Protein 8B4B (pdb70)

Structure (mmCIF, N/CA/C/O backbone):
data_8B4B
#
_entry.id   8B4B
#
_cell.length_a   55.343
_cell.length_b   60.975
_cell.length_c   61.329
_cell.angle_alpha   87.52
_cell.angle_beta   89.99
_cell.angle_gamma   62.96
#
_symmetry.space_group_name_H-M   'P 1'
#
loop_
_entity.id
_entity.type
_entity.pdbx_description
1 polymer 'DNA (19-MER)'
2 polymer 'DNA (19-MER)'
3 polymer 'Cholera toxin transcriptional activator'
4 non-polymer 'CADMIUM ION'
5 non-polymer 'AMMONIUM ION'
6 water water
#
loop_
_atom_site.group_PDB
_atom_site.id
_atom_site.type_symbol
_atom_site.label_atom_id
_atom_site.label_alt_id
_atom_site.label_comp_id
_atom_site.label_asym_id
_atom_site.label_entity_id
_atom_site.label_seq_id
_atom_site.pdbx_PDB_ins_code
_atom_site.Cartn_x
_atom_site.Cartn_y
_atom_site.Cartn_z
_atom_site.occupancy
_atom_site.B_iso_or_equiv
_atom_site.auth_seq_id
_atom_site.auth_comp_id
_atom_site.auth_asym_id
_atom_site.auth_atom_id
_atom_site.pdbx_PDB_model_num
ATOM 774 N N . MET C 3 1 ? -6.323 28.469 -2.419 1.00 72.05 6 MET W N 1
ATOM 775 C CA . MET C 3 1 ? -7.203 28.793 -3.543 1.00 78.01 6 MET W CA 1
ATOM 776 C C . MET C 3 1 ? -8.094 27.620 -3.977 1.00 66.05 6 MET W C 1
ATOM 777 O O . MET C 3 1 ? -7.613 26.503 -4.106 1.00 70.30 6 MET W O 1
ATOM 782 N N . LYS C 3 2 ? -9.388 27.867 -4.201 1.00 62.43 7 LYS W N 1
ATOM 783 C CA . LYS C 3 2 ? -10.320 26.806 -4.573 1.00 56.25 7 LYS W CA 1
ATOM 784 C C . LYS C 3 2 ? -10.568 26.777 -6.080 1.00 50.13 7 LYS W C 1
ATOM 785 O O . LYS C 3 2 ? -10.516 27.804 -6.760 1.00 50.42 7 LYS W O 1
ATOM 791 N N . PHE C 3 3 ? -10.869 25.583 -6.593 1.00 40.07 8 PHE W N 1
ATOM 792 C CA . PHE C 3 3 ? -11.167 25.373 -8.005 1.00 38.97 8 PHE W CA 1
ATOM 793 C C . PHE C 3 3 ? -12.520 24.684 -8.165 1.00 38.22 8 PHE W C 1
ATOM 794 O O . PHE C 3 3 ? -12.886 23.821 -7.356 1.00 40.40 8 PHE W O 1
ATOM 802 N N . ILE C 3 4 ? -13.259 25.064 -9.210 1.00 37.28 9 ILE W N 1
ATOM 803 C CA . ILE C 3 4 ? -14.441 24.327 -9.657 1.00 33.28 9 ILE W CA 1
ATOM 804 C C . ILE C 3 4 ? -14.078 23.621 -10.953 1.00 33.05 9 ILE W C 1
ATOM 805 O O . ILE C 3 4 ? -13.645 24.269 -11.914 1.00 31.31 9 ILE W O 1
ATOM 810 N N . LEU C 3 5 ? -14.242 22.293 -10.974 1.00 35.02 10 LEU W N 1
ATOM 811 C CA . LEU C 3 5 ? -13.820 21.443 -12.084 1.00 29.85 10 LEU W CA 1
ATOM 812 C C . LEU C 3 5 ? -15.047 20.821 -12.735 1.00 29.88 10 LEU W C 1
ATOM 813 O O . LEU C 3 5 ? -15.832 20.150 -12.055 1.00 31.08 10 LEU W O 1
ATOM 818 N N . ALA C 3 6 ? -15.180 21.008 -14.049 1.00 33.44 11 ALA W N 1
ATOM 819 C CA . ALA C 3 6 ? -16.248 20.417 -14.850 1.00 37.66 11 ALA W CA 1
ATOM 820 C C . ALA C 3 6 ? -17.633 20.782 -14.332 1.00 37.76 11 ALA W C 1
ATOM 821 O O . ALA C 3 6 ? -18.598 20.055 -14.581 1.00 38.60 11 ALA W O 1
ATOM 823 N N . GLU C 3 7 ? -17.738 21.877 -13.585 1.00 36.92 12 GLU W N 1
ATOM 824 C CA . GLU C 3 7 ? -19.013 22.328 -13.038 1.00 40.39 12 GLU W CA 1
ATOM 825 C C . GLU C 3 7 ? -19.560 21.310 -12.046 1.00 46.59 12 GLU W C 1
ATOM 826 O O . GLU C 3 7 ? -20.774 21.191 -11.879 1.00 45.44 12 GLU W O 1
ATOM 832 N N . LYS C 3 8 ? -18.672 20.538 -11.415 1.00 37.05 13 LYS W N 1
ATOM 833 C CA . LYS C 3 8 ? -19.090 19.392 -10.612 1.00 41.68 13 LYS W CA 1
ATOM 834 C C . LYS C 3 8 ? -18.364 19.296 -9.277 1.00 43.57 13 LYS W C 1
ATOM 835 O O . LYS C 3 8 ? -19.003 19.119 -8.234 1.00 43.58 13 LYS W O 1
ATOM 841 N N . PHE C 3 9 ? -17.034 19.368 -9.299 1.00 37.71 14 PHE W N 1
ATOM 842 C CA . PHE C 3 9 ? -16.220 19.240 -8.101 1.00 38.92 14 PHE W CA 1
ATOM 843 C C . PHE C 3 9 ? -15.702 20.591 -7.652 1.00 38.71 14 PHE W C 1
ATOM 844 O O . PHE C 3 9 ? -15.216 21.386 -8.463 1.00 40.03 14 PHE W O 1
ATOM 852 N N . THR C 3 10 ? -15.785 20.831 -6.356 1.00 39.90 15 THR W N 1
ATOM 853 C CA . THR C 3 10 ? -15.066 21.921 -5.723 1.00 38.28 15 THR W CA 1
ATOM 854 C C . THR C 3 10 ? -13.781 21.326 -5.167 1.00 37.11 15 THR W C 1
ATOM 855 O O . THR C 3 10 ? -13.825 20.433 -4.322 1.00 39.39 15 THR W O 1
ATOM 859 N N . PHE C 3 11 ? -12.646 21.791 -5.668 1.00 37.35 16 PHE W N 1
ATOM 860 C CA . PHE C 3 11 ? -11.342 21.256 -5.286 1.00 40.37 16 PHE W CA 1
ATOM 861 C C . PHE C 3 11 ? -10.640 22.252 -4.370 1.00 35.75 16 PHE W C 1
ATOM 862 O O . PHE C 3 11 ? -10.429 23.405 -4.756 1.00 36.56 16 PHE W O 1
ATOM 870 N N . ASP C 3 12 ? -10.260 21.805 -3.176 1.00 38.04 17 ASP W N 1
ATOM 871 C CA . ASP C 3 12 ? -9.477 22.647 -2.274 1.00 39.92 17 ASP W CA 1
ATOM 872 C C . ASP C 3 12 ? -8.106 22.014 -2.060 1.00 38.68 17 ASP W C 1
ATOM 873 O O . ASP C 3 12 ? -7.973 21.084 -1.246 1.00 38.56 17 ASP W O 1
ATOM 878 N N . PRO C 3 13 ? -7.056 22.492 -2.736 1.00 37.67 18 PRO W N 1
ATOM 879 C CA . PRO C 3 13 ? -5.740 21.862 -2.590 1.00 37.82 18 PRO W CA 1
ATOM 880 C C . PRO C 3 13 ? -5.113 22.105 -1.228 1.00 43.71 18 PRO W C 1
ATOM 881 O O . PRO C 3 13 ? -4.176 21.386 -0.858 1.00 43.93 18 PRO W O 1
ATOM 885 N N . LEU C 3 14 ? -5.600 23.095 -0.481 1.00 40.97 19 LEU W N 1
ATOM 886 C CA . LEU C 3 14 ? -5.118 23.346 0.870 1.00 45.39 19 LEU W CA 1
ATOM 887 C C . LEU C 3 14 ? -5.680 22.357 1.883 1.00 46.42 19 LEU W C 1
ATOM 888 O O . LEU C 3 14 ? -5.089 22.184 2.955 1.00 48.88 19 LEU W O 1
ATOM 893 N N . SER C 3 15 ? -6.801 21.709 1.571 1.00 42.08 20 SER W N 1
ATOM 894 C CA . SER C 3 15 ? -7.407 20.715 2.442 1.00 40.52 20 SER W CA 1
ATOM 895 C C . SER C 3 15 ? -7.405 19.319 1.836 1.00 43.44 20 SER W C 1
ATOM 896 O O . SER C 3 15 ? -7.902 18.390 2.476 1.00 44.68 20 SER W O 1
ATOM 899 N N . ASN C 3 16 ? -6.888 19.153 0.615 1.00 41.80 21 ASN W N 1
ATOM 900 C CA . ASN C 3 16 ? -6.910 17.870 -0.092 1.00 40.88 21 ASN W CA 1
ATOM 901 C C . ASN C 3 16 ? -8.326 17.307 -0.172 1.00 43.78 21 ASN W C 1
ATOM 902 O O . ASN C 3 16 ? -8.565 16.138 0.129 1.00 46.86 21 ASN W O 1
ATOM 907 N N . THR C 3 17 ? -9.281 18.137 -0.584 1.00 41.11 22 THR W N 1
ATOM 908 C CA . THR C 3 17 ? -10.666 17.695 -0.631 1.00 41.25 22 THR W CA 1
ATOM 909 C C . THR C 3 17 ? -11.309 17.976 -1.983 1.00 44.29 22 THR W C 1
ATOM 910 O O . THR C 3 17 ? -10.967 18.934 -2.685 1.00 39.57 22 THR W O 1
ATOM 914 N N . LEU C 3 18 ? -12.265 17.112 -2.308 1.00 43.80 23 LEU W N 1
ATOM 915 C CA . LEU C 3 18 ? -13.173 17.220 -3.440 1.00 42.81 23 LEU W CA 1
ATOM 916 C C . LEU C 3 18 ? -14.596 17.129 -2.900 1.00 48.20 23 LEU W C 1
ATOM 917 O O . LEU C 3 18 ? -14.926 16.176 -2.188 1.00 46.99 23 LEU W O 1
ATOM 922 N N . ILE C 3 19 ? -15.434 18.104 -3.227 1.00 44.50 24 ILE W N 1
ATOM 923 C CA . ILE C 3 19 ? -16.863 18.004 -2.947 1.00 53.54 24 ILE W CA 1
ATOM 924 C C . ILE C 3 19 ? -17.604 17.868 -4.268 1.00 50.05 24 ILE W C 1
ATOM 925 O O . ILE C 3 19 ? -17.482 18.726 -5.150 1.00 47.81 24 ILE W O 1
ATOM 930 N N . ASP C 3 20 ? -18.365 16.784 -4.390 1.00 51.63 25 ASP W N 1
ATOM 931 C CA . ASP C 3 20 ? -19.157 16.489 -5.578 1.00 54.59 25 ASP W CA 1
ATOM 932 C C . ASP C 3 20 ? -20.552 17.076 -5.389 1.00 59.26 25 ASP W C 1
ATOM 933 O O . ASP C 3 20 ? -21.229 16.758 -4.406 1.00 59.10 25 ASP W O 1
ATOM 938 N N . LYS C 3 21 ? -20.990 17.915 -6.336 1.00 64.91 26 LYS W N 1
ATOM 939 C CA . LYS C 3 21 ? -22.303 18.546 -6.212 1.00 70.14 26 LYS W CA 1
ATOM 940 C C . LYS C 3 21 ? -23.414 17.518 -6.047 1.00 71.64 26 LYS W C 1
ATOM 941 O O . LYS C 3 21 ? -24.443 17.813 -5.427 1.00 69.51 26 LYS W O 1
ATOM 947 N N . GLU C 3 22 ? -23.228 16.309 -6.587 1.00 74.65 27 GLU W N 1
ATOM 948 C CA . GLU C 3 22 ? -24.237 15.268 -6.424 1.00 66.05 27 GLU W CA 1
ATOM 949 C C . GLU C 3 22 ? -24.475 14.990 -4.944 1.00 66.60 27 GLU W C 1
ATOM 950 O O . GLU C 3 22 ? -25.621 14.962 -4.481 1.00 71.28 27 GLU W O 1
ATOM 956 N N . ASP C 3 23 ? -23.403 14.830 -4.173 1.00 67.47 28 ASP W N 1
ATOM 957 C CA . ASP C 3 23 ? -23.507 14.572 -2.738 1.00 62.09 28 ASP W CA 1
ATOM 958 C C . ASP C 3 23 ? -22.705 15.645 -2.010 1.00 69.87 28 ASP W C 1
ATOM 959 O O . ASP C 3 23 ? -21.614 15.376 -1.491 1.00 75.52 28 ASP W O 1
ATOM 964 N N . SER C 3 24 ? -23.266 16.857 -1.952 1.00 66.82 29 SER W N 1
ATOM 965 C CA . SER C 3 24 ? -22.580 17.991 -1.341 1.00 61.80 29 SER W CA 1
ATOM 966 C C . SER C 3 24 ? -22.261 17.774 0.128 1.00 71.65 29 SER W C 1
ATOM 967 O O . SER C 3 24 ? -21.520 18.577 0.711 1.00 78.64 29 SER W O 1
ATOM 970 N N . GLU C 3 25 ? -22.812 16.731 0.747 1.00 79.82 30 GLU W N 1
ATOM 971 C CA . GLU C 3 25 ? -22.522 16.473 2.151 1.00 83.08 30 GLU W CA 1
ATOM 972 C C . GLU C 3 25 ? -21.255 15.639 2.316 1.00 75.56 30 GLU W C 1
ATOM 973 O O . GLU C 3 25 ? -20.507 15.833 3.281 1.00 75.52 30 GLU W O 1
ATOM 979 N N . GLU C 3 26 ? -20.986 14.729 1.379 1.00 71.52 31 GLU W N 1
ATOM 980 C CA . GLU C 3 26 ? -19.817 13.859 1.456 1.00 74.13 31 GLU W CA 1
ATOM 981 C C . GLU C 3 26 ? -18.572 14.571 0.934 1.00 69.97 31 GLU W C 1
ATOM 982 O O . GLU C 3 26 ? -18.505 14.952 -0.240 1.00 67.59 31 GLU W O 1
ATOM 988 N N . ILE C 3 27 ? -17.584 14.742 1.809 1.00 67.30 32 ILE W N 1
ATOM 989 C CA . ILE C 3 27 ? -16.263 15.157 1.369 1.00 58.59 32 ILE W CA 1
ATOM 990 C C . ILE C 3 27 ? -15.549 13.963 0.754 1.00 58.91 32 ILE W C 1
ATOM 991 O O . ILE C 3 27 ? -15.663 12.829 1.243 1.00 60.64 32 ILE W O 1
ATOM 996 N N . ILE C 3 28 ? -14.816 14.202 -0.330 1.00 53.04 33 ILE W N 1
ATOM 997 C CA . ILE C 3 28 ? -13.928 13.194 -0.896 1.00 49.88 33 ILE W CA 1
ATOM 998 C C . ILE C 3 28 ? -12.506 13.513 -0.467 1.00 49.75 33 ILE W C 1
ATOM 999 O O . ILE C 3 28 ? -11.993 14.607 -0.734 1.00 46.66 33 ILE W O 1
ATOM 1004 N N . ARG C 3 29 ? -11.883 12.551 0.214 1.00 50.65 34 ARG W N 1
ATOM 1005 C CA . ARG C 3 29 ? -10.569 12.727 0.821 1.00 50.95 34 ARG W CA 1
ATOM 1006 C C . ARG C 3 29 ? -9.494 12.349 -0.196 1.00 47.46 34 ARG W C 1
ATOM 1007 O O . ARG C 3 29 ? -9.367 11.177 -0.563 1.00 42.11 34 ARG W O 1
ATOM 1015 N N . LEU C 3 30 ? -8.699 13.321 -0.633 1.00 37.89 35 LEU W N 1
ATOM 1016 C CA . LEU C 3 30 ? -7.596 13.055 -1.556 1.00 35.84 35 LEU W CA 1
ATOM 1017 C C . LEU C 3 30 ? -6.294 12.876 -0.786 1.00 38.21 35 LEU W C 1
ATOM 1018 O O . LEU C 3 30 ? -6.015 13.625 0.151 1.00 40.05 35 LEU W O 1
ATOM 1023 N N . GLY C 3 31 ? -5.487 11.890 -1.186 1.00 32.65 36 GLY W N 1
ATOM 1024 C CA . GLY C 3 31 ? -4.114 11.848 -0.716 1.00 34.07 36 GLY W CA 1
ATOM 1025 C C . GLY C 3 31 ? -3.334 13.051 -1.209 1.00 28.85 36 GLY W C 1
ATOM 1026 O O . GLY C 3 31 ? -3.717 13.708 -2.171 1.00 27.67 36 GLY W O 1
ATOM 1027 N N . SER C 3 32 ? -2.224 13.368 -0.526 1.00 29.19 37 SER W N 1
ATOM 1028 C CA . SER C 3 32 ? -1.440 14.539 -0.925 1.00 29.63 37 SER W CA 1
ATOM 1029 C C . SER C 3 32 ? -0.943 14.433 -2.368 1.00 27.54 37 SER W C 1
ATOM 1030 O O . SER C 3 32 ? -0.926 15.432 -3.103 1.00 27.24 37 SER W O 1
ATOM 1033 N N . ASN C 3 33 ? -0.486 13.247 -2.772 1.00 27.10 38 ASN W N 1
ATOM 1034 C CA . ASN C 3 33 ? 0.052 13.079 -4.122 1.00 26.88 38 ASN W CA 1
ATOM 1035 C C . ASN C 3 33 ? -1.020 13.390 -5.161 1.00 26.75 38 ASN W C 1
ATOM 1036 O O . ASN C 3 33 ? -0.801 14.170 -6.083 1.00 24.23 38 ASN W O 1
ATOM 1041 N N . GLU C 3 34 ? -2.201 12.786 -5.023 1.00 24.94 39 GLU W N 1
ATOM 1042 C CA . GLU C 3 34 ? -3.255 13.059 -5.997 1.00 24.60 39 GLU W CA 1
ATOM 1043 C C . GLU C 3 34 ? -3.707 14.509 -5.953 1.00 25.74 39 GLU W C 1
ATOM 1044 O O . GLU C 3 34 ? -4.022 15.096 -6.989 1.00 25.05 39 GLU W O 1
ATOM 1050 N N . SER C 3 35 ? -3.739 15.111 -4.767 1.00 27.22 40 SER W N 1
ATOM 1051 C CA . SER C 3 35 ? -4.140 16.509 -4.680 1.00 26.57 40 SER W CA 1
ATOM 1052 C C . SER C 3 35 ? -3.128 17.408 -5.375 1.00 26.03 40 SER W C 1
ATOM 1053 O O . SER C 3 35 ? -3.499 18.325 -6.108 1.00 27.02 40 SER W O 1
ATOM 1056 N N . ARG C 3 36 ? -1.838 17.166 -5.154 1.00 27.31 41 ARG W N 1
ATOM 1057 C CA . ARG C 3 36 ? -0.832 18.020 -5.781 1.00 23.98 41 ARG W CA 1
ATOM 1058 C C . ARG C 3 36 ? -0.784 17.837 -7.295 1.00 23.90 41 ARG W C 1
ATOM 1059 O O . ARG C 3 36 ? -0.491 18.800 -8.022 1.00 25.84 41 ARG W O 1
ATOM 1067 N N . ILE C 3 37 ? -1.099 16.638 -7.802 1.00 21.61 42 ILE W N 1
ATOM 1068 C CA . ILE C 3 37 ? -1.192 16.473 -9.258 1.00 20.10 42 ILE W CA 1
ATOM 1069 C C . ILE C 3 37 ? -2.340 17.308 -9.800 1.00 21.90 42 ILE W C 1
ATOM 1070 O O . ILE C 3 37 ? -2.180 18.097 -10.733 1.00 21.59 42 ILE W O 1
ATOM 1075 N N . LEU C 3 38 ? -3.507 17.184 -9.179 1.00 24.10 43 LEU W N 1
ATOM 1076 C CA . LEU C 3 38 ? -4.665 17.922 -9.656 1.00 21.47 43 LEU W CA 1
ATOM 1077 C C . LEU C 3 38 ? -4.412 19.423 -9.586 1.00 24.54 43 LEU W C 1
ATOM 1078 O O . LEU C 3 38 ? -4.893 20.192 -10.425 1.00 26.31 43 LEU W O 1
ATOM 1083 N N . TRP C 3 39 ? -3.662 19.856 -8.570 1.00 28.28 44 TRP W N 1
ATOM 1084 C CA . TRP C 3 39 ? -3.391 21.275 -8.391 1.00 27.09 44 TRP W CA 1
ATOM 1085 C C . TRP C 3 39 ? -2.534 21.819 -9.529 1.00 29.57 44 TRP W C 1
ATOM 1086 O O . TRP C 3 39 ? -2.849 22.858 -10.122 1.00 27.05 44 TRP W O 1
ATOM 1097 N N . LEU C 3 40 ? -1.427 21.150 -9.828 1.00 30.02 45 LEU W N 1
ATOM 1098 C CA . LEU C 3 40 ? -0.595 21.602 -10.939 1.00 27.73 45 LEU W CA 1
ATOM 1099 C C . LEU C 3 40 ? -1.375 21.593 -12.251 1.00 31.79 45 LEU W C 1
ATOM 1100 O O . LEU C 3 40 ? -1.315 22.551 -13.026 1.00 31.70 45 LEU W O 1
ATOM 1105 N N . LEU C 3 41 ? -2.151 20.536 -12.497 1.00 29.48 46 LEU W N 1
ATOM 1106 C CA . LEU C 3 41 ? -2.946 20.470 -13.716 1.00 26.34 46 LEU W CA 1
ATOM 1107 C C . LEU C 3 41 ? -3.931 21.632 -13.794 1.00 28.87 46 LEU W C 1
ATOM 1108 O O . LEU C 3 41 ? -4.122 22.218 -14.862 1.00 30.76 46 LEU W O 1
ATOM 1113 N N . ALA C 3 42 ? -4.549 21.987 -12.665 1.00 30.36 47 ALA W N 1
ATOM 1114 C CA . ALA C 3 42 ? -5.537 23.061 -12.654 1.00 29.03 47 ALA W CA 1
ATOM 1115 C C . ALA C 3 42 ? -4.879 24.435 -12.784 1.00 30.74 47 ALA W C 1
ATOM 1116 O O . ALA C 3 42 ? -5.502 25.377 -13.298 1.00 30.68 47 ALA W O 1
ATOM 1118 N N . GLN C 3 43 ? -3.643 24.579 -12.303 1.00 33.63 48 GLN W N 1
ATOM 1119 C CA . GLN C 3 43 ? -2.906 25.831 -12.480 1.00 35.15 48 GLN W CA 1
ATOM 1120 C C . GLN C 3 43 ? -2.531 26.067 -13.934 1.00 36.28 48 GLN W C 1
ATOM 1121 O O . GLN C 3 43 ? -2.266 27.209 -14.326 1.00 36.35 48 GLN W O 1
ATOM 1127 N N . ARG C 3 44 ? -2.489 25.014 -14.740 1.00 36.91 49 ARG W N 1
ATOM 1128 C CA . ARG C 3 44 ? -2.158 25.111 -16.159 1.00 32.83 49 ARG W CA 1
ATOM 1129 C C . ARG C 3 44 ? -3.274 24.458 -16.957 1.00 38.32 49 ARG W C 1
ATOM 1130 O O . ARG C 3 44 ? -3.043 23.493 -17.691 1.00 34.35 49 ARG W O 1
ATOM 1138 N N . PRO C 3 45 ? -4.503 24.962 -16.831 1.00 36.82 50 PRO W N 1
ATOM 1139 C CA . PRO C 3 45 ? -5.656 24.239 -17.381 1.00 36.15 50 PRO W CA 1
ATOM 1140 C C . PRO C 3 45 ? -5.526 24.041 -18.884 1.00 37.87 50 PRO W C 1
ATOM 1141 O O . PRO C 3 45 ? -5.148 24.955 -19.622 1.00 36.69 50 PRO W O 1
ATOM 1145 N N . ASN C 3 46 ? -5.818 22.815 -19.324 1.00 33.45 51 ASN W N 1
ATOM 1146 C CA . ASN C 3 46 ? -5.844 22.395 -20.717 1.00 34.08 51 ASN W CA 1
ATOM 1147 C C . ASN C 3 46 ? -4.456 22.343 -21.339 1.00 38.26 51 ASN W C 1
ATOM 1148 O O . ASN C 3 46 ? -4.333 22.072 -22.537 1.00 42.49 51 ASN W O 1
ATOM 1153 N N . GLU C 3 47 ? -3.400 22.573 -20.566 1.00 33.25 52 GLU W N 1
ATOM 1154 C CA . GLU C 3 47 ? -2.049 22.378 -21.069 1.00 33.64 52 GLU W CA 1
ATOM 1155 C C . GLU C 3 47 ? -1.619 20.941 -20.815 1.00 33.31 52 GLU W C 1
ATOM 1156 O O . GLU C 3 47 ? -2.007 20.334 -19.815 1.00 31.53 52 GLU W O 1
ATOM 1162 N N . VAL C 3 48 ? -0.791 20.412 -21.713 1.00 30.57 53 VAL W N 1
ATOM 1163 C CA . VAL C 3 48 ? -0.167 19.105 -21.492 1.00 31.61 53 VAL W CA 1
ATOM 1164 C C . VAL C 3 48 ? 1.061 19.298 -20.614 1.00 36.84 53 VAL W C 1
ATOM 1165 O O . VAL C 3 48 ? 2.041 19.914 -21.047 1.00 37.61 53 VAL W O 1
ATOM 1169 N N . ILE C 3 49 ? 1.031 18.731 -19.403 1.00 31.41 54 ILE W N 1
ATOM 1170 C CA . ILE C 3 49 ? 2.108 18.874 -18.432 1.00 26.65 54 ILE W CA 1
ATOM 1171 C C . ILE C 3 49 ? 2.971 17.618 -18.434 1.00 30.59 54 ILE W C 1
ATOM 1172 O O . ILE C 3 49 ? 2.478 16.509 -18.186 1.00 28.42 54 ILE W O 1
ATOM 1177 N N . SER C 3 50 ? 4.266 17.797 -18.672 1.00 29.56 55 SER W N 1
ATOM 1178 C CA . SER C 3 50 ? 5.193 16.677 -18.766 1.00 26.80 55 SER W CA 1
ATOM 1179 C C . SER C 3 50 ? 5.225 15.877 -17.474 1.00 26.07 55 SER W C 1
ATOM 1180 O O . SER C 3 50 ? 4.967 16.392 -16.379 1.00 31.18 55 SER W O 1
ATOM 1183 N N . ARG C 3 51 ? 5.614 14.603 -17.601 1.00 29.48 56 ARG W N 1
ATOM 1184 C CA . ARG C 3 51 ? 5.851 13.794 -16.410 1.00 27.73 56 ARG W CA 1
ATOM 1185 C C . ARG C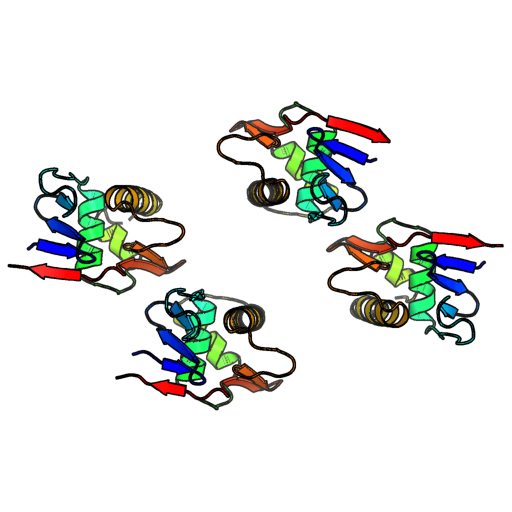 3 51 ? 6.913 14.432 -15.524 1.00 30.69 56 ARG W C 1
ATOM 1186 O O . ARG C 3 51 ? 6.815 14.410 -14.289 1.00 26.72 56 ARG W O 1
ATOM 1194 N N . ASN C 3 52 ? 7.917 15.047 -16.140 1.00 29.75 57 ASN W N 1
ATOM 1195 C CA . ASN C 3 52 ? 8.977 15.649 -15.343 1.00 28.13 57 ASN W CA 1
ATOM 1196 C C . ASN C 3 52 ? 8.434 16.763 -14.448 1.00 24.20 57 ASN W C 1
ATOM 1197 O O . ASN C 3 52 ? 8.813 16.883 -13.276 1.00 28.02 57 ASN W O 1
ATOM 1202 N N . ASP C 3 53 ? 7.616 17.650 -15.022 1.00 29.55 58 ASP W N 1
ATOM 1203 C CA . ASP C 3 53 ? 7.046 18.759 -14.273 1.00 25.72 58 ASP W CA 1
ATOM 1204 C C . ASP C 3 53 ? 6.191 18.259 -13.121 1.00 25.60 58 ASP W C 1
ATOM 1205 O O . ASP C 3 53 ? 6.211 18.825 -12.024 1.00 26.53 58 ASP W O 1
ATOM 1210 N N . LEU C 3 54 ? 5.404 17.215 -13.362 1.00 28.16 59 LEU W N 1
ATOM 1211 C CA . LEU C 3 54 ? 4.559 16.660 -12.310 1.00 28.71 59 LEU W CA 1
ATOM 1212 C C . LEU C 3 54 ? 5.402 16.007 -11.212 1.00 28.40 59 LEU W C 1
ATOM 1213 O O . LEU C 3 54 ? 5.192 16.248 -10.013 1.00 30.03 59 LEU W O 1
ATOM 1218 N N . HIS C 3 55 ? 6.408 15.234 -11.607 1.00 28.84 60 HIS W N 1
ATOM 1219 C CA . HIS C 3 55 ? 7.262 14.582 -10.622 1.00 25.93 60 HIS W CA 1
ATOM 1220 C C . HIS C 3 55 ? 7.934 15.614 -9.717 1.00 31.86 60 HIS W C 1
ATOM 1221 O O . HIS C 3 55 ? 7.949 15.460 -8.496 1.00 25.65 60 HIS W O 1
ATOM 1228 N N . ASP C 3 56 ? 8.428 16.718 -10.292 1.00 32.41 61 ASP W N 1
ATOM 1229 C CA . ASP C 3 56 ? 9.076 17.743 -9.470 1.00 29.70 61 ASP W CA 1
ATOM 1230 C C . ASP C 3 56 ? 8.089 18.418 -8.524 1.00 32.49 61 ASP W C 1
ATOM 1231 O O . ASP C 3 56 ? 8.396 18.634 -7.346 1.00 33.91 61 ASP W O 1
ATOM 1236 N N . PHE C 3 57 ? 6.917 18.817 -9.033 1.00 28.69 62 PHE W N 1
ATOM 1237 C CA . PHE C 3 57 ? 5.976 19.566 -8.210 1.00 32.96 62 PHE W CA 1
ATOM 1238 C C . PHE C 3 57 ? 5.423 18.676 -7.112 1.00 32.94 62 PHE W C 1
ATOM 1239 O O . PHE C 3 57 ? 5.323 19.077 -5.945 1.00 31.46 62 PHE W O 1
ATOM 1247 N N . VAL C 3 58 ? 5.077 17.445 -7.464 1.00 31.10 63 VAL W N 1
ATOM 1248 C CA . VAL C 3 58 ? 4.368 16.596 -6.514 1.00 29.51 63 VAL W CA 1
ATOM 1249 C C . VAL C 3 58 ? 5.317 16.044 -5.461 1.00 32.39 63 VAL W C 1
ATOM 1250 O O . VAL C 3 58 ? 5.008 16.059 -4.261 1.00 33.85 63 VAL W O 1
ATOM 1254 N N . TRP C 3 59 ? 6.494 15.580 -5.875 1.00 30.03 64 TRP W N 1
ATOM 1255 C CA . TRP C 3 59 ? 7.405 14.885 -4.974 1.00 33.12 64 TRP W CA 1
ATOM 1256 C C . TRP C 3 59 ? 8.672 15.685 -4.680 1.00 33.68 64 TRP W C 1
ATOM 1257 O O . TRP C 3 59 ? 8.961 15.958 -3.515 1.00 35.28 64 TRP W O 1
ATOM 1268 N N . ARG C 3 60 ? 9.427 16.061 -5.712 1.00 34.80 65 ARG W N 1
ATOM 1269 C CA . ARG C 3 60 ? 10.768 16.588 -5.482 1.00 34.67 65 ARG W CA 1
ATOM 1270 C C . ARG C 3 60 ? 10.722 17.877 -4.676 1.00 35.86 65 ARG W C 1
ATOM 1271 O O . ARG C 3 60 ? 11.534 18.073 -3.770 1.00 37.18 65 ARG W O 1
ATOM 1279 N N . GLU C 3 61 ? 9.779 18.768 -4.994 1.00 33.47 66 GLU W N 1
ATOM 1280 C CA . GLU C 3 61 ? 9.607 20.013 -4.253 1.00 36.33 66 GLU W CA 1
ATOM 1281 C C . GLU C 3 61 ? 9.260 19.783 -2.791 1.00 39.20 66 GLU W C 1
ATOM 1282 O O . GLU C 3 61 ? 9.514 20.663 -1.961 1.00 37.50 66 GLU W O 1
ATOM 1288 N N . GLN C 3 62 ? 8.667 18.637 -2.455 1.00 36.55 67 GLN W N 1
ATOM 1289 C CA . GLN C 3 62 ? 8.354 18.307 -1.076 1.00 36.32 67 GLN W CA 1
ATOM 1290 C C . GLN C 3 62 ? 9.508 17.592 -0.373 1.00 38.06 67 GLN W C 1
ATOM 1291 O O . GLN C 3 62 ? 9.368 17.226 0.795 1.00 37.39 67 GLN W O 1
ATOM 1297 N N . GLY C 3 63 ? 10.634 17.380 -1.053 1.00 35.25 68 GLY W N 1
ATOM 1298 C CA . GLY C 3 63 ? 11.723 16.605 -0.485 1.00 37.23 68 GLY W CA 1
ATOM 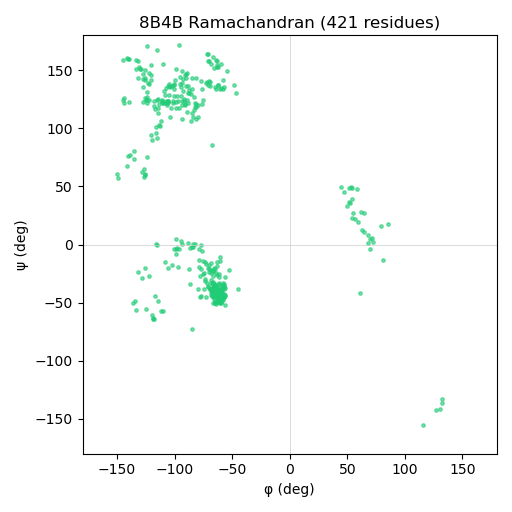1299 C C . GLY C 3 63 ? 11.538 15.104 -0.547 1.00 39.22 68 GLY W C 1
ATOM 1300 O O . GLY C 3 63 ? 12.248 14.375 0.151 1.00 37.36 68 GLY W O 1
ATOM 1301 N N . PHE C 3 64 ? 10.613 14.613 -1.375 1.00 37.78 69 PHE W N 1
ATOM 1302 C CA . PHE C 3 64 ? 10.325 13.188 -1.495 1.00 37.78 69 PHE W CA 1
ATOM 1303 C C . PHE C 3 64 ? 10.999 12.618 -2.739 1.00 36.14 69 PHE W C 1
ATOM 1304 O O . PHE C 3 64 ? 10.908 13.205 -3.818 1.00 38.03 69 PHE W O 1
ATOM 1312 N N . GLU C 3 65 ? 11.651 11.470 -2.581 1.00 36.91 70 GLU W N 1
ATOM 1313 C CA . GLU C 3 65 ? 12.301 10.755 -3.676 1.00 39.12 70 GLU W CA 1
ATOM 1314 C C . GLU C 3 65 ? 11.470 9.520 -4.007 1.00 40.32 70 GLU W C 1
ATOM 1315 O O . GLU C 3 65 ? 11.264 8.661 -3.142 1.00 39.58 70 GLU W O 1
ATOM 1321 N N . VAL C 3 66 ? 11.010 9.418 -5.258 1.00 37.79 71 VAL W N 1
ATOM 1322 C CA . VAL C 3 66 ? 10.253 8.253 -5.706 1.00 33.96 71 VAL W CA 1
ATOM 1323 C C . VAL C 3 66 ? 10.597 7.972 -7.162 1.00 33.01 71 VAL W C 1
ATOM 1324 O O . VAL C 3 66 ? 11.038 8.858 -7.902 1.00 33.41 71 VAL W O 1
ATOM 1328 N N . ASP C 3 67 ? 10.355 6.726 -7.575 1.00 31.90 72 ASP W N 1
ATOM 1329 C CA . ASP C 3 67 ? 10.495 6.356 -8.985 1.00 36.26 72 ASP W CA 1
ATOM 1330 C C . ASP C 3 67 ? 9.388 6.964 -9.836 1.00 36.30 72 ASP W C 1
ATOM 1331 O O . ASP C 3 67 ? 8.321 7.346 -9.343 1.00 31.25 72 ASP W O 1
ATOM 1336 N N . ASP C 3 68 ? 9.634 6.948 -11.151 1.00 32.51 73 ASP W N 1
ATOM 1337 C CA . ASP C 3 68 ? 8.722 7.526 -12.133 1.00 35.42 73 ASP W CA 1
ATOM 1338 C C . ASP C 3 68 ? 7.333 6.911 -12.046 1.00 32.44 73 ASP W C 1
ATOM 1339 O O . ASP C 3 68 ? 6.331 7.592 -12.262 1.00 26.99 73 ASP W O 1
ATOM 1344 N N . SER C 3 69 ? 7.251 5.618 -11.761 1.00 30.71 74 SER W N 1
ATOM 1345 C CA . SER C 3 69 ? 5.949 4.950 -11.789 1.00 29.78 74 SER W CA 1
ATOM 1346 C C . SER C 3 69 ? 5.015 5.404 -10.671 1.00 26.31 74 SER W C 1
ATOM 1347 O O . SER C 3 69 ? 3.813 5.119 -10.738 1.00 30.10 74 SER W O 1
ATOM 1350 N N . SER C 3 70 ? 5.531 6.062 -9.627 1.00 24.17 75 SER W N 1
ATOM 1351 C CA . SER C 3 70 ? 4.640 6.638 -8.620 1.00 23.28 75 SER W CA 1
ATOM 1352 C C . SER C 3 70 ? 3.651 7.611 -9.250 1.00 22.10 75 SER W C 1
ATOM 1353 O O . SER C 3 70 ? 2.514 7.739 -8.778 1.00 23.93 75 SER W O 1
ATOM 1356 N N . LEU C 3 71 ? 4.077 8.332 -10.290 1.00 23.55 76 LEU W N 1
ATOM 1357 C CA . LEU C 3 71 ? 3.193 9.287 -10.955 1.00 23.48 76 LEU W CA 1
ATOM 1358 C C . LEU C 3 71 ? 2.053 8.556 -11.655 1.00 26.70 76 LEU W C 1
ATOM 1359 O O . LEU C 3 71 ? 0.886 8.964 -11.565 1.00 23.94 76 LEU W O 1
ATOM 1364 N N . THR C 3 72 ? 2.383 7.473 -12.363 1.00 25.98 77 THR W N 1
ATOM 1365 C CA . THR C 3 72 ? 1.359 6.683 -13.040 1.00 24.57 77 THR W CA 1
ATOM 1366 C C . THR C 3 72 ? 0.335 6.123 -12.043 1.00 21.63 77 THR W C 1
ATOM 1367 O O . THR C 3 72 ? -0.873 6.227 -12.271 1.00 25.50 77 THR W O 1
ATOM 1371 N N . GLN C 3 73 ? 0.804 5.486 -10.955 1.00 28.23 78 GLN W N 1
ATOM 1372 C CA . GLN C 3 73 ? -0.096 5.012 -9.895 1.00 28.12 78 GLN W CA 1
ATOM 1373 C C . GLN C 3 73 ? -0.953 6.144 -9.318 1.00 27.21 78 GLN W C 1
ATOM 1374 O O . GLN C 3 73 ? -2.169 5.984 -9.131 1.00 25.33 78 GLN W O 1
ATOM 1380 N N . ALA C 3 74 ? -0.350 7.311 -9.071 1.00 29.24 79 ALA W N 1
ATOM 1381 C CA . ALA C 3 74 ? -1.110 8.415 -8.484 1.00 31.27 79 ALA W CA 1
ATOM 1382 C C . ALA C 3 74 ? -2.161 8.948 -9.461 1.00 25.96 79 ALA W C 1
ATOM 1383 O O . ALA C 3 74 ? -3.289 9.259 -9.054 1.00 26.15 79 ALA W O 1
ATOM 1385 N N . ILE C 3 75 ? -1.817 9.048 -10.755 1.00 25.78 80 ILE W N 1
ATOM 1386 C CA . ILE C 3 75 ? -2.794 9.414 -11.786 1.00 27.49 80 ILE W CA 1
ATOM 1387 C C . ILE C 3 75 ? -3.959 8.437 -11.763 1.00 26.08 80 ILE W C 1
ATOM 1388 O O . ILE C 3 75 ? -5.133 8.826 -11.907 1.00 22.95 80 ILE W O 1
ATOM 1393 N N . SER C 3 76 ? -3.649 7.145 -11.618 1.00 23.14 81 SER W N 1
ATOM 1394 C CA . SER C 3 76 ? -4.695 6.121 -11.596 1.00 24.79 81 SER W CA 1
ATOM 1395 C C . SER C 3 76 ? -5.616 6.300 -10.398 1.00 24.66 81 SER W C 1
ATOM 1396 O O . SER C 3 76 ? -6.848 6.190 -10.515 1.00 26.31 81 SER W O 1
ATOM 1399 N N . THR C 3 77 ? -5.035 6.592 -9.242 1.00 23.97 82 THR W N 1
ATOM 1400 C CA . THR C 3 77 ? -5.825 6.835 -8.042 1.00 25.64 82 THR W CA 1
ATOM 1401 C C . THR C 3 77 ? -6.658 8.096 -8.191 1.00 24.42 82 THR W C 1
ATOM 1402 O O . THR C 3 77 ? -7.824 8.132 -7.782 1.00 26.68 82 THR W O 1
ATOM 1406 N N . LEU C 3 78 ? -6.070 9.150 -8.748 1.00 21.20 83 LEU W N 1
ATOM 1407 C CA . LEU C 3 78 ? -6.809 10.396 -8.974 1.00 21.15 83 LEU W CA 1
ATOM 1408 C C . LEU C 3 78 ? -8.007 10.189 -9.891 1.00 27.66 83 LEU W C 1
ATOM 1409 O O . LEU C 3 78 ? -9.109 10.690 -9.609 1.00 28.61 83 LEU W O 1
ATOM 1414 N N . ARG C 3 79 ? -7.814 9.475 -11.012 1.00 22.47 84 ARG W N 1
ATOM 1415 C CA . ARG C 3 79 ? -8.945 9.218 -11.900 1.00 27.12 84 ARG W CA 1
ATOM 1416 C C . ARG C 3 79 ? -10.062 8.470 -11.184 1.00 29.33 84 ARG W C 1
ATOM 1417 O O . ARG C 3 79 ? -11.253 8.761 -11.396 1.00 29.38 84 ARG W O 1
ATOM 1425 N N . LYS C 3 80 ? -9.699 7.476 -10.364 1.00 28.52 85 LYS W N 1
ATOM 1426 C CA . LYS C 3 80 ? -10.696 6.744 -9.591 1.00 30.24 85 LYS W CA 1
ATOM 1427 C C . LYS C 3 80 ? -11.462 7.667 -8.643 1.00 35.05 85 LYS W C 1
ATOM 1428 O O . LYS C 3 80 ? -12.687 7.535 -8.497 1.00 35.99 85 LYS W O 1
ATOM 1434 N N . MET C 3 81 ? -10.760 8.604 -7.984 1.00 28.76 86 MET W N 1
ATOM 1435 C CA . MET C 3 81 ? -11.425 9.524 -7.067 1.00 31.62 86 MET W CA 1
ATOM 1436 C C . MET C 3 81 ? -12.368 10.471 -7.805 1.00 36.86 86 MET W C 1
ATOM 1437 O O . MET C 3 81 ? -13.402 10.870 -7.257 1.00 38.93 86 MET W O 1
ATOM 1442 N N . LEU C 3 82 ? -12.026 10.846 -9.034 1.00 34.07 87 LEU W N 1
ATOM 1443 C CA . LEU C 3 82 ? -12.850 11.701 -9.879 1.00 38.21 87 LEU W CA 1
ATOM 1444 C C . LEU C 3 82 ? -13.901 10.915 -10.646 1.00 35.90 87 LEU W C 1
ATOM 1445 O O . LEU C 3 82 ? -14.698 11.523 -11.363 1.00 41.16 87 LEU W O 1
ATOM 1450 N N . LYS C 3 83 ? -13.917 9.591 -10.488 1.00 35.73 88 LYS W N 1
ATOM 1451 C CA . LYS C 3 83 ? -14.689 8.670 -11.320 1.00 38.69 88 LYS W CA 1
ATOM 1452 C C . LYS C 3 83 ? -14.562 9.025 -12.799 1.00 42.04 88 LYS W C 1
ATOM 1453 O O . LYS C 3 83 ? -15.545 9.102 -13.541 1.00 43.21 88 LYS W O 1
ATOM 1459 N N . ASP C 3 84 ? -13.313 9.206 -13.233 1.00 35.25 89 ASP W N 1
ATOM 1460 C CA . ASP C 3 84 ? -12.993 9.493 -14.623 1.00 33.50 89 ASP W CA 1
ATOM 1461 C C . ASP C 3 84 ? -12.662 8.207 -15.362 1.00 40.46 89 ASP W C 1
ATOM 1462 O O . ASP C 3 84 ? -11.786 7.448 -14.938 1.00 41.53 89 ASP W O 1
ATOM 1467 N N . SER C 3 85 ? -13.330 7.991 -16.487 1.00 40.41 90 SER W N 1
ATOM 1468 C CA . SER C 3 85 ? -13.100 6.807 -17.299 1.00 40.60 90 SER W CA 1
ATOM 1469 C C . SER C 3 85 ? -11.786 6.945 -18.055 1.00 41.47 90 SER W C 1
ATOM 1470 O O . SER C 3 85 ? -11.586 7.905 -18.802 1.00 39.53 90 SER W O 1
ATOM 1473 N N . THR C 3 86 ? -10.894 5.979 -17.875 1.00 38.82 91 THR W N 1
ATOM 1474 C CA . THR C 3 86 ? -9.614 6.038 -18.569 1.00 37.76 91 THR W CA 1
ATOM 1475 C C . THR C 3 86 ? -9.800 5.935 -20.079 1.00 45.48 91 THR W C 1
ATOM 1476 O O . THR C 3 86 ? -9.073 6.575 -20.850 1.00 44.98 91 THR W O 1
ATOM 1480 N N . LYS C 3 87 ? -10.789 5.158 -20.522 1.00 46.68 92 LYS W N 1
ATOM 1481 C CA . LYS C 3 87 ? -10.978 4.956 -21.954 1.00 51.51 92 LYS W CA 1
ATOM 1482 C C . LYS C 3 87 ? -11.573 6.197 -22.624 1.00 50.31 92 LYS W C 1
ATOM 1483 O O . LYS C 3 87 ? -11.260 6.487 -23.784 1.00 51.43 92 LYS W O 1
ATOM 1489 N N . SER C 3 88 ? -12.390 6.967 -21.903 1.00 48.07 93 SER W N 1
ATOM 1490 C CA . SER C 3 88 ? -13.039 8.165 -22.449 1.00 47.78 93 SER W CA 1
ATOM 1491 C C . SER C 3 88 ? -13.006 9.288 -21.423 1.00 45.66 93 SER W C 1
ATOM 1492 O O . SER C 3 88 ? -14.013 9.592 -20.774 1.00 42.06 93 SER W O 1
ATOM 1495 N N . PRO C 3 89 ? -11.856 9.937 -21.251 1.00 42.35 94 PRO W N 1
ATOM 1496 C CA . PRO C 3 89 ? -11.698 10.832 -20.099 1.00 41.88 94 PRO W CA 1
ATOM 1497 C C . PRO C 3 89 ? -12.549 12.086 -20.215 1.00 39.87 94 PRO W C 1
ATOM 1498 O O . PRO C 3 89 ? -12.687 12.665 -21.292 1.00 41.32 94 PRO W O 1
ATOM 1502 N N . GLN C 3 90 ? -13.131 12.493 -19.085 1.00 38.90 95 GLN W N 1
ATOM 1503 C CA . GLN C 3 90 ? -13.732 13.811 -18.957 1.00 41.55 95 GLN W CA 1
ATOM 1504 C C . GLN C 3 90 ? -12.850 14.785 -18.189 1.00 36.95 95 GLN W C 1
ATOM 1505 O O . GLN C 3 90 ? -13.052 16.002 -18.290 1.00 35.35 95 GLN W O 1
ATOM 1511 N N . TYR C 3 91 ? -11.867 14.290 -17.437 1.00 35.72 96 TYR W N 1
ATOM 1512 C CA . TYR C 3 91 ? -11.056 15.158 -16.587 1.00 34.43 96 TYR W CA 1
ATOM 1513 C C . TYR C 3 91 ? -9.585 15.122 -16.980 1.00 28.90 96 TYR W C 1
ATOM 1514 O O . TYR C 3 91 ? -9.037 16.153 -17.378 1.00 29.92 96 TYR W O 1
ATOM 1523 N N . VAL C 3 92 ? -8.923 13.977 -16.871 1.00 27.31 97 VAL W N 1
ATOM 1524 C CA . VAL C 3 92 ? -7.477 13.890 -17.039 1.00 31.25 97 VAL W CA 1
ATOM 1525 C C . VAL C 3 92 ? -7.205 13.005 -18.249 1.00 31.82 97 VAL W C 1
ATOM 1526 O O . VAL C 3 92 ? -7.507 11.802 -18.222 1.00 31.27 97 VAL W O 1
ATOM 1530 N N . LYS C 3 93 ? -6.602 13.591 -19.277 1.00 27.87 98 LYS W N 1
ATOM 1531 C CA . LYS C 3 93 ? -6.218 12.917 -20.509 1.00 27.45 98 LYS W CA 1
ATOM 1532 C C . LYS C 3 93 ? -4.730 12.593 -20.490 1.00 30.56 98 LYS W C 1
ATOM 1533 O O . LYS C 3 93 ? -3.910 13.430 -20.101 1.00 30.52 98 LYS W O 1
ATOM 1539 N N . THR C 3 94 ? -4.383 11.389 -20.928 1.00 27.68 99 THR W N 1
ATOM 1540 C CA . THR C 3 94 ? -2.986 11.020 -21.120 1.00 28.97 99 THR W CA 1
ATOM 1541 C C . THR C 3 94 ? -2.553 11.359 -22.538 1.00 32.93 99 THR W C 1
ATOM 1542 O O . THR C 3 94 ? -3.278 11.087 -23.497 1.00 32.31 99 THR W O 1
ATOM 1546 N N . VAL C 3 95 ? -1.362 11.940 -22.663 1.00 32.64 100 VAL W N 1
ATOM 1547 C CA . VAL C 3 95 ? -0.741 12.222 -23.952 1.00 37.92 100 VAL W CA 1
ATOM 1548 C C . VAL C 3 95 ? 0.588 11.473 -23.970 1.00 40.24 100 VAL W C 1
ATOM 1549 O O . VAL C 3 95 ? 1.595 11.985 -23.463 1.00 36.31 100 VAL W O 1
ATOM 1553 N N . PRO C 3 96 ? 0.640 10.257 -24.513 1.00 40.87 101 PRO W N 1
ATOM 1554 C CA . PRO C 3 96 ? 1.841 9.431 -24.343 1.00 44.34 101 PRO W CA 1
ATOM 1555 C C . PRO C 3 96 ? 3.080 10.138 -24.878 1.00 42.13 101 PRO W C 1
ATOM 1556 O O . PRO C 3 96 ? 3.016 10.877 -25.864 1.00 48.55 101 PRO W O 1
ATOM 1560 N N . LYS C 3 97 ? 4.186 9.971 -24.152 1.00 41.38 102 LYS W N 1
ATOM 1561 C CA . LYS C 3 97 ? 5.468 10.649 -24.331 1.00 43.79 102 LYS W CA 1
ATOM 1562 C C . LYS C 3 97 ? 5.433 12.118 -23.971 1.00 44.68 102 LYS W C 1
ATOM 1563 O O . LYS C 3 97 ? 6.477 12.773 -24.052 1.00 42.86 102 LYS W O 1
ATOM 1569 N N . ARG C 3 98 ? 4.281 12.673 -23.617 1.00 41.74 103 ARG W N 1
ATOM 1570 C CA . ARG C 3 98 ? 4.188 14.099 -23.353 1.00 34.94 103 ARG W CA 1
ATOM 1571 C C . ARG C 3 98 ? 3.682 14.432 -21.954 1.00 43.18 103 ARG W C 1
ATOM 1572 O O . ARG C 3 98 ? 4.047 15.480 -21.414 1.00 34.33 103 ARG W O 1
ATOM 1580 N N . GLY C 3 99 ? 2.887 13.562 -21.336 1.00 34.86 104 GLY W N 1
ATOM 1581 C CA . GLY C 3 99 ? 2.455 13.836 -19.977 1.00 29.60 104 GLY W CA 1
ATOM 1582 C C . GLY C 3 99 ? 0.961 13.676 -19.836 1.00 32.43 104 GLY W C 1
ATOM 1583 O O . GLY C 3 99 ? 0.373 12.778 -20.441 1.00 27.72 104 GLY W O 1
ATOM 1584 N N . TYR C 3 100 ? 0.349 14.562 -19.058 1.00 27.98 105 TYR W N 1
ATOM 1585 C CA . TYR C 3 100 ? -1.069 14.517 -18.758 1.00 26.93 105 TYR W CA 1
ATOM 1586 C C . TYR C 3 100 ? -1.689 15.900 -18.925 1.00 28.02 105 TYR W C 1
ATOM 1587 O O . TYR C 3 100 ? -1.005 16.927 -18.854 1.00 28.91 105 TYR W O 1
ATOM 1596 N N . GLN C 3 101 ? -3.010 15.921 -19.119 1.00 27.69 106 GLN W N 1
ATOM 1597 C CA . GLN C 3 101 ? -3.704 17.146 -19.529 1.00 25.28 106 GLN W CA 1
ATOM 1598 C C . GLN C 3 101 ? -5.065 17.218 -18.862 1.00 31.34 106 GLN W C 1
ATOM 1599 O O . GLN C 3 101 ? -5.890 16.323 -19.054 1.00 27.92 106 GLN W O 1
ATOM 1605 N N . LEU C 3 102 ? -5.311 18.281 -18.094 1.00 29.79 107 LEU W N 1
ATOM 1606 C CA . LEU C 3 102 ? -6.632 18.472 -17.498 1.00 30.54 107 LEU W CA 1
ATOM 1607 C C . LEU C 3 102 ? -7.547 19.095 -18.547 1.00 33.05 107 LEU W C 1
ATOM 1608 O O . LEU C 3 102 ? -7.375 20.265 -18.922 1.00 34.87 107 LEU W O 1
ATOM 1613 N N . ILE C 3 103 ? -8.500 18.306 -19.065 1.00 32.81 108 ILE W N 1
ATOM 1614 C CA . ILE C 3 103 ? -9.399 18.799 -20.103 1.00 35.32 108 ILE W CA 1
ATOM 1615 C C . ILE C 3 103 ? -10.753 19.245 -19.554 1.00 33.55 108 ILE W C 1
ATOM 1616 O O . ILE C 3 103 ? -11.579 19.754 -20.326 1.00 40.31 108 ILE W O 1
ATOM 1621 N N . ALA C 3 104 ? -11.006 19.083 -18.258 1.00 33.61 109 ALA W N 1
ATOM 1622 C CA . ALA C 3 104 ? -12.236 19.610 -17.685 1.00 36.08 109 ALA W CA 1
ATOM 1623 C C . ALA C 3 104 ? -12.189 21.138 -17.630 1.00 31.85 109 ALA W C 1
ATOM 1624 O O . ALA C 3 104 ? -11.128 21.762 -17.657 1.00 32.46 109 ALA W O 1
ATOM 1626 N N . ARG C 3 105 ? -13.360 21.750 -17.564 1.00 31.17 110 ARG W N 1
ATOM 1627 C CA . ARG C 3 105 ? -13.374 23.192 -17.405 1.00 28.54 110 ARG W CA 1
ATOM 1628 C C . ARG C 3 105 ? -12.863 23.522 -16.008 1.00 28.11 110 ARG W C 1
ATOM 1629 O O . ARG C 3 105 ? -13.212 22.845 -15.038 1.00 30.85 110 ARG W O 1
ATOM 1637 N N . VAL C 3 106 ? -12.006 24.532 -15.908 1.00 28.16 111 VAL W N 1
ATOM 1638 C CA . VAL C 3 106 ? -11.400 24.909 -14.640 1.00 28.71 111 VAL W CA 1
ATOM 1639 C C . VAL C 3 106 ? -11.697 26.371 -14.373 1.00 30.23 111 VAL W C 1
ATOM 1640 O O . VAL C 3 106 ? -11.393 27.230 -15.210 1.00 31.82 111 VAL W O 1
ATOM 1644 N N . GLU C 3 107 ? -12.243 26.653 -13.193 1.00 35.07 112 GLU W N 1
ATOM 1645 C CA . GLU C 3 107 ? -12.457 28.011 -12.720 1.00 39.05 112 GLU W CA 1
ATOM 1646 C C . GLU C 3 107 ? -11.842 28.157 -11.337 1.00 37.37 112 GLU W C 1
ATOM 1647 O O . GLU C 3 107 ? -11.909 27.234 -10.521 1.00 39.84 112 GLU W O 1
ATOM 1653 N N . THR C 3 108 ? -11.245 29.317 -11.075 1.00 39.54 113 THR W N 1
ATOM 1654 C CA . THR C 3 108 ? -10.758 29.646 -9.742 1.00 46.28 113 THR W CA 1
ATOM 1655 C C . THR C 3 108 ? -11.798 30.448 -8.979 1.00 52.75 113 THR W C 1
ATOM 1656 O O . THR C 3 108 ? -12.387 31.384 -9.525 1.00 49.88 113 THR W O 1
ATOM 1660 N N . VAL C 3 109 ? -12.009 30.091 -7.715 1.00 56.82 114 VAL W N 1
ATOM 1661 C CA . VAL C 3 109 ? -12.912 30.840 -6.846 1.00 63.35 114 VAL W CA 1
ATOM 1662 C C . VAL C 3 109 ? -12.144 31.998 -6.230 1.00 71.00 114 VAL W C 1
ATOM 1663 O O . VAL C 3 109 ? -12.364 33.166 -6.571 1.00 78.26 114 VAL W O 1
ATOM 1667 N N . GLU C 3 110 ? -11.263 31.674 -5.293 1.00 75.47 115 GLU W N 1
ATOM 1668 C CA . GLU C 3 110 ? -10.242 32.590 -4.822 1.00 82.48 115 GLU W CA 1
ATOM 1669 C C . GLU C 3 110 ? -9.008 31.727 -4.686 1.00 78.35 115 GLU W C 1
ATOM 1670 O O . GLU C 3 110 ? -9.133 30.515 -4.816 1.00 70.05 115 GLU W O 1
ATOM 1676 N N . MET D 3 1 ? -6.099 35.112 25.657 1.00 84.17 6 MET X N 1
ATOM 1677 C CA . MET D 3 1 ? -6.979 34.946 24.503 1.00 78.94 6 MET X CA 1
ATOM 1678 C C . MET D 3 1 ? -7.751 33.640 24.630 1.00 65.73 6 MET X C 1
ATOM 1679 O O . MET D 3 1 ? -7.245 32.675 25.205 1.00 66.83 6 MET X O 1
ATOM 1684 N N . LYS D 3 2 ? -8.978 33.613 24.113 1.00 58.22 7 LYS X N 1
ATOM 1685 C CA . LYS D 3 2 ? -9.741 32.383 23.964 1.00 50.05 7 LYS X CA 1
ATOM 1686 C C . LYS D 3 2 ? -10.077 32.159 22.498 1.00 48.37 7 LYS X C 1
ATOM 1687 O O . LYS D 3 2 ? -10.169 33.106 21.706 1.00 45.26 7 LYS X O 1
ATOM 1693 N N . PHE D 3 3 ? -10.273 30.892 22.143 1.00 35.82 8 PHE X N 1
ATOM 1694 C CA . PHE D 3 3 ? -10.658 30.505 20.793 1.00 34.91 8 PHE X CA 1
ATOM 1695 C C . PHE D 3 3 ? -11.990 29.764 20.839 1.00 34.91 8 PHE X C 1
ATOM 1696 O O . PHE D 3 3 ? -12.237 28.993 21.767 1.00 38.94 8 PHE X O 1
ATOM 1704 N N . ILE D 3 4 ? -12.848 30.018 19.847 1.00 32.11 9 ILE X N 1
ATOM 1705 C CA . ILE D 3 4 ? -14.045 29.214 19.604 1.00 28.74 9 ILE X CA 1
ATOM 1706 C C . ILE D 3 4 ? -13.741 28.232 18.488 1.00 29.37 9 ILE X C 1
ATOM 1707 O O . ILE D 3 4 ? -13.338 28.644 17.398 1.00 28.90 9 ILE X O 1
ATOM 1712 N N . LEU D 3 5 ? -13.895 26.931 18.768 1.00 30.70 10 LEU X N 1
ATOM 1713 C CA . LEU D 3 5 ? -13.574 25.862 17.829 1.00 27.81 10 LEU X CA 1
ATOM 1714 C C . LEU D 3 5 ? -14.854 25.183 17.355 1.00 26.73 10 LEU X C 1
ATOM 1715 O O . LEU D 3 5 ? -15.605 24.636 18.175 1.00 28.34 10 LEU X O 1
ATOM 1720 N N . ALA D 3 6 ? -15.046 25.157 16.033 1.00 32.13 11 ALA X N 1
ATOM 1721 C CA . ALA D 3 6 ? -16.167 24.465 15.384 1.00 31.58 11 ALA X CA 1
ATOM 1722 C C . ALA D 3 6 ? -17.515 24.830 16.019 1.00 36.98 11 ALA X C 1
ATOM 1723 O O . ALA D 3 6 ? -18.436 24.011 16.092 1.00 34.75 11 ALA X O 1
ATOM 1725 N N . GLU D 3 7 ? -17.641 26.068 16.482 1.00 35.87 12 GLU X N 1
ATOM 1726 C CA . GLU D 3 7 ? -18.879 26.542 17.116 1.00 39.95 12 GLU X CA 1
ATOM 1727 C C . GLU D 3 7 ? -19.242 25.713 18.352 1.00 40.35 12 GLU X C 1
ATOM 1728 O O . GLU D 3 7 ? -20.396 25.713 18.789 1.00 40.21 12 GLU X O 1
ATOM 1734 N N . LYS D 3 8 ? -18.278 24.989 18.926 1.00 35.40 13 LYS X N 1
ATOM 1735 C CA . LYS D 3 8 ? -18.569 24.025 19.983 1.00 35.41 13 LYS X CA 1
ATOM 1736 C C . LYS D 3 8 ? -17.767 24.273 21.253 1.00 40.40 13 LYS X C 1
ATOM 1737 O O . LYS D 3 8 ? -18.356 24.389 22.333 1.00 36.91 13 LYS X O 1
ATOM 1743 N N . PHE D 3 9 ? -16.442 24.315 21.159 1.00 31.30 14 PHE X N 1
ATOM 1744 C CA . PHE D 3 9 ? -15.584 24.413 22.323 1.00 31.76 14 PHE X CA 1
ATOM 1745 C C . PHE D 3 9 ? -15.034 25.820 22.472 1.00 31.31 14 PHE X C 1
ATOM 1746 O O . PHE D 3 9 ? -14.572 26.423 21.505 1.00 33.94 14 PHE X O 1
ATOM 1754 N N . THR D 3 10 ? -15.047 26.318 23.699 1.00 31.78 15 THR X N 1
ATOM 1755 C CA . THR D 3 10 ? -14.238 27.463 24.081 1.00 32.30 15 THR X CA 1
ATOM 1756 C C . THR D 3 10 ? -12.928 26.944 24.664 1.00 29.95 15 THR X C 1
ATOM 1757 O O . THR D 3 10 ? -12.927 26.198 25.648 1.00 33.10 15 THR X O 1
ATOM 1761 N N . PHE D 3 11 ? -11.827 27.324 24.037 1.00 31.64 16 PHE X N 1
ATOM 1762 C CA . PHE D 3 11 ? -10.499 26.878 24.410 1.00 30.50 16 PHE X CA 1
ATOM 1763 C C . PHE D 3 11 ? -9.735 28.063 24.982 1.00 35.34 16 PHE X C 1
ATOM 1764 O O . PHE D 3 11 ? -9.630 29.110 24.327 1.00 36.20 16 PHE X O 1
ATOM 1772 N N . ASP D 3 12 ? -9.232 27.905 26.203 1.00 36.89 17 ASP X N 1
ATOM 1773 C CA . ASP D 3 12 ? -8.393 28.905 26.859 1.00 37.84 17 ASP X CA 1
ATOM 1774 C C . ASP D 3 12 ? -7.000 28.315 27.019 1.00 34.94 17 ASP X C 1
ATOM 1775 O O . ASP D 3 12 ? -6.780 27.483 27.913 1.00 38.72 17 ASP X O 1
ATOM 1780 N N . PRO D 3 13 ? -6.031 28.700 26.189 1.00 36.86 18 PRO X N 1
ATOM 1781 C CA . PRO D 3 13 ? -4.712 28.053 26.258 1.00 37.39 18 PRO X CA 1
ATOM 1782 C C . PRO D 3 13 ? -3.911 28.447 27.486 1.00 41.65 18 PRO X C 1
ATOM 1783 O O . PRO D 3 13 ? -2.946 27.752 27.829 1.00 43.71 18 PRO X O 1
ATOM 1787 N N . LEU D 3 14 ? -4.281 29.535 28.153 1.00 41.74 19 LEU X N 1
ATOM 1788 C CA . LEU D 3 14 ? -3.532 29.978 29.320 1.00 43.59 19 LEU X CA 1
ATOM 1789 C C . LEU D 3 14 ? -3.914 29.166 30.550 1.00 42.97 19 LEU X C 1
ATOM 1790 O O . LEU D 3 14 ? -3.047 28.794 31.345 1.00 49.27 19 LEU X O 1
ATOM 1795 N N . SER D 3 15 ? -5.191 28.838 30.694 1.00 42.56 20 SER X N 1
ATOM 1796 C CA . SER D 3 15 ? -5.642 27.964 31.766 1.00 42.55 20 SER X CA 1
ATOM 1797 C C . SER D 3 15 ? -5.721 26.502 31.341 1.00 39.35 20 SER X C 1
ATOM 1798 O O . SER D 3 15 ? -6.079 25.649 32.158 1.00 36.56 20 SER X O 1
ATOM 1801 N N . ASN D 3 16 ? -5.374 26.186 30.091 1.00 41.09 21 ASN X N 1
ATOM 1802 C CA . ASN D 3 16 ? -5.375 24.801 29.606 1.00 38.61 21 ASN X CA 1
ATOM 1803 C C . ASN D 3 16 ? -6.758 24.155 29.735 1.00 35.08 21 ASN X C 1
ATOM 1804 O O . ASN D 3 16 ? -6.890 23.029 30.208 1.00 33.78 21 ASN X O 1
ATOM 1809 N N . THR D 3 17 ? -7.803 24.853 29.296 1.00 36.11 22 THR X N 1
ATOM 1810 C CA . THR D 3 17 ? -9.146 24.297 29.445 1.00 35.31 22 THR X CA 1
ATOM 1811 C C . THR D 3 17 ? -9.971 24.356 28.164 1.00 36.36 22 THR X C 1
ATOM 1812 O O . THR D 3 17 ? -9.790 25.232 27.311 1.00 35.73 22 THR X O 1
ATOM 1816 N N . LEU D 3 18 ? -10.908 23.409 28.068 1.00 34.43 23 LEU X N 1
ATOM 1817 C CA . LEU D 3 18 ? -11.932 23.356 27.036 1.00 32.09 23 LEU X CA 1
ATOM 1818 C C . LEU D 3 18 ? -13.304 23.346 27.696 1.00 35.17 23 LEU X C 1
ATOM 1819 O O . LEU D 3 18 ? -13.508 22.647 28.691 1.00 37.22 23 LEU X O 1
ATOM 1824 N N . ILE D 3 19 ? -14.251 24.102 27.140 1.00 33.94 24 ILE X N 1
ATOM 1825 C CA . ILE D 3 19 ? -15.646 24.037 27.574 1.00 34.62 24 ILE X CA 1
ATOM 1826 C C . ILE D 3 19 ? -16.526 23.718 26.370 1.00 38.57 24 ILE X C 1
ATOM 1827 O O . ILE D 3 19 ? -16.532 24.463 25.377 1.00 35.50 24 ILE X O 1
ATOM 1832 N N . ASP D 3 20 ? -17.270 22.619 26.480 1.00 33.17 25 ASP X N 1
ATOM 1833 C CA . ASP D 3 20 ? -18.238 22.169 25.487 1.00 35.85 25 ASP X CA 1
ATOM 1834 C C . ASP D 3 20 ? -19.552 22.925 25.676 1.00 43.99 25 ASP X C 1
ATOM 1835 O O . ASP D 3 20 ? -20.158 22.851 26.753 1.00 42.10 25 ASP X O 1
ATOM 1840 N N . LYS D 3 21 ? -20.001 23.627 24.629 1.00 41.34 26 LYS X N 1
ATOM 1841 C CA . LYS D 3 21 ? -21.311 24.281 24.616 1.00 45.59 26 LYS X CA 1
ATOM 1842 C C . LYS D 3 21 ? -22.427 23.390 25.148 1.00 50.57 26 LYS X C 1
ATOM 1843 O O . LYS D 3 21 ? -23.328 23.871 25.844 1.00 53.13 26 LYS X O 1
ATOM 1849 N N . GLU D 3 22 ? -22.381 22.098 24.834 1.00 46.31 27 GLU X N 1
ATOM 1850 C CA . GLU D 3 22 ? -23.452 21.184 25.212 1.00 52.72 27 GLU X CA 1
ATOM 1851 C C . GLU D 3 22 ? -23.379 20.761 26.672 1.00 52.17 27 GLU X C 1
ATOM 1852 O O . GLU D 3 22 ? -24.268 20.048 27.147 1.00 53.62 27 GLU X O 1
ATOM 1858 N N . ASP D 3 23 ? -22.349 21.182 27.391 1.00 44.33 28 ASP X N 1
ATOM 1859 C CA . ASP D 3 23 ? -22.133 20.777 28.763 1.00 47.91 28 ASP X CA 1
ATOM 1860 C C . ASP D 3 23 ? -21.405 21.942 29.429 1.00 47.46 28 ASP X C 1
ATOM 1861 O O . ASP D 3 23 ? -20.278 21.833 29.904 1.00 43.39 28 ASP X O 1
ATOM 1866 N N . SER D 3 24 ? -22.079 23.095 29.437 1.00 44.25 29 SER X N 1
ATOM 1867 C CA . SER D 3 24 ? -21.417 24.372 29.671 1.00 44.19 29 SER X CA 1
ATOM 1868 C C . SER D 3 24 ? -20.824 24.491 31.068 1.00 44.38 29 SER X C 1
ATOM 1869 O O . SER D 3 24 ? -19.929 25.319 31.274 1.00 41.01 29 SER X O 1
ATOM 1872 N N . GLU D 3 25 ? -21.297 23.700 32.030 1.00 44.33 30 GLU X N 1
ATOM 1873 C CA . GLU D 3 25 ? -20.809 23.794 33.401 1.00 45.65 30 GLU X CA 1
ATOM 1874 C C . GLU D 3 25 ? -19.677 22.817 33.713 1.00 48.31 30 GLU X C 1
ATOM 1875 O O . GLU D 3 25 ? -19.218 22.772 34.858 1.00 45.54 30 GLU X O 1
ATOM 1881 N N . GLU D 3 26 ? -19.216 22.042 32.737 1.00 44.91 31 GLU X N 1
ATOM 1882 C CA . GLU D 3 26 ? -18.139 21.078 32.935 1.00 45.17 31 GLU X CA 1
ATOM 1883 C C . GLU D 3 26 ? -16.863 21.617 32.305 1.00 43.28 31 GLU X C 1
ATOM 1884 O O . GLU D 3 26 ? -16.838 21.925 31.107 1.00 44.47 31 GLU X O 1
ATOM 1890 N N . ILE D 3 27 ? -15.820 21.739 33.112 1.00 41.78 32 ILE X N 1
ATOM 1891 C CA . ILE D 3 27 ? -14.510 22.179 32.643 1.00 39.58 32 ILE X CA 1
ATOM 1892 C C . ILE D 3 27 ? -13.716 20.959 32.202 1.00 41.67 32 ILE X C 1
ATOM 1893 O O . ILE D 3 27 ? -13.546 20.008 32.972 1.00 39.94 32 ILE X O 1
ATOM 1898 N N . ILE D 3 28 ? -13.249 20.972 30.961 1.00 35.66 33 ILE X N 1
ATOM 1899 C CA . ILE D 3 28 ? -12.377 19.919 30.466 1.00 38.37 33 ILE X CA 1
ATOM 1900 C C . ILE D 3 28 ? -10.956 20.407 30.680 1.00 37.64 33 ILE X C 1
ATOM 1901 O O . ILE D 3 28 ? -10.593 21.492 30.214 1.00 34.13 33 ILE X O 1
ATOM 1906 N N . ARG D 3 29 ? -10.161 19.632 31.405 1.00 35.07 34 ARG X N 1
ATOM 1907 C CA . ARG D 3 29 ? -8.824 20.056 31.799 1.00 38.68 34 ARG X CA 1
ATOM 1908 C C . ARG D 3 29 ? -7.778 19.355 30.949 1.00 40.08 34 ARG X C 1
ATOM 1909 O O . ARG D 3 29 ? -7.523 18.157 31.116 1.00 40.28 34 ARG X O 1
ATOM 1917 N N . LEU D 3 30 ? -7.145 20.126 30.077 1.00 33.37 35 LEU X N 1
ATOM 1918 C CA . LEU D 3 30 ? -6.138 19.598 29.175 1.00 37.10 35 LEU X CA 1
ATOM 1919 C C . LEU D 3 30 ? -4.803 19.489 29.903 1.00 37.10 35 LEU X C 1
ATOM 1920 O O . LEU D 3 30 ? -4.473 20.327 30.751 1.00 33.95 35 LEU X O 1
ATOM 1925 N N . GLY D 3 31 ? -4.047 18.440 29.586 1.00 37.31 36 GLY X N 1
ATOM 1926 C CA . GLY D 3 31 ? -2.641 18.416 29.946 1.00 40.14 36 GLY X CA 1
ATOM 1927 C C . GLY D 3 31 ? -1.881 19.528 29.248 1.00 37.11 36 GLY X C 1
ATOM 1928 O O . GLY D 3 31 ? -2.319 20.063 28.233 1.00 34.82 36 GLY X O 1
ATOM 1929 N N . SER D 3 32 ? -0.727 19.903 29.813 1.00 34.31 37 SER X N 1
ATOM 1930 C CA . SER D 3 32 ? -0.002 21.041 29.259 1.00 36.19 37 SER X CA 1
ATOM 1931 C C . SER D 3 32 ? 0.440 20.773 27.817 1.00 33.46 37 SER X C 1
ATOM 1932 O O . SER D 3 32 ? 0.383 21.664 26.966 1.00 31.44 37 SER X O 1
ATOM 1935 N N . ASN D 3 33 ? 0.891 19.553 27.534 1.00 31.01 38 ASN X N 1
ATOM 1936 C CA . ASN D 3 33 ? 1.327 19.184 26.189 1.00 37.06 38 ASN X CA 1
ATOM 1937 C C . ASN D 3 33 ? 0.198 19.349 25.175 1.00 34.11 38 ASN X C 1
ATOM 1938 O O . ASN D 3 33 ? 0.368 19.995 24.138 1.00 31.97 38 ASN X O 1
ATOM 1943 N N . GLU D 3 34 ? -0.970 18.783 25.478 1.00 30.54 39 GLU X N 1
ATOM 1944 C CA . GLU D 3 34 ? -2.102 18.852 24.555 1.00 32.77 39 GLU X CA 1
ATOM 1945 C C . GLU D 3 34 ? -2.590 20.284 24.386 1.00 31.24 39 GLU X C 1
ATOM 1946 O O . GLU D 3 34 ? -3.013 20.676 23.297 1.00 27.72 39 GLU X O 1
ATOM 1952 N N . SER D 3 35 ? -2.569 21.075 25.455 1.00 30.64 40 SER X N 1
ATOM 1953 C CA . SER D 3 35 ? -2.988 22.462 25.327 1.00 31.42 40 SER X CA 1
ATOM 1954 C C . SER D 3 35 ? -2.041 23.229 24.408 1.00 29.64 40 SER X C 1
ATOM 1955 O O . SER D 3 35 ? -2.476 24.052 23.613 1.00 27.52 40 SER X O 1
ATOM 1958 N N . ARG D 3 36 ? -0.741 22.982 24.504 1.00 29.14 41 ARG X N 1
ATOM 1959 C CA . ARG D 3 36 ? 0.198 23.747 23.691 1.00 28.95 41 ARG X CA 1
ATOM 1960 C C . ARG D 3 36 ? 0.097 23.361 22.219 1.00 26.95 41 ARG X C 1
ATOM 1961 O O . ARG D 3 36 ? 0.231 24.214 21.334 1.00 27.94 41 ARG X O 1
ATOM 1969 N N . ILE D 3 37 ? -0.140 22.083 21.953 1.00 25.50 42 ILE X N 1
ATOM 1970 C CA . ILE D 3 37 ? -0.362 21.632 20.578 1.00 24.09 42 ILE X CA 1
ATOM 1971 C C . ILE D 3 37 ? -1.607 22.295 20.006 1.00 26.29 42 ILE X C 1
ATOM 1972 O O . ILE D 3 37 ? -1.578 22.878 18.922 1.00 25.03 42 ILE X O 1
ATOM 1977 N N . LEU D 3 38 ? -2.718 22.254 20.747 1.00 25.73 43 LEU X N 1
ATOM 1978 C CA . LEU D 3 38 ? -3.936 22.864 20.209 1.00 23.48 43 LEU X CA 1
ATOM 1979 C C . LEU D 3 38 ? -3.777 24.376 20.039 1.00 24.21 43 LEU X C 1
ATOM 1980 O O . LEU D 3 38 ? -4.375 24.975 19.142 1.00 26.84 43 LEU X O 1
ATOM 1985 N N . TRP D 3 39 ? -3.016 25.020 20.925 1.00 27.12 44 TRP X N 1
ATOM 1986 C CA . TRP D 3 39 ? -2.794 26.453 20.792 1.00 25.95 44 TRP X CA 1
ATOM 1987 C C . TRP D 3 39 ? -1.997 26.769 19.531 1.00 23.84 44 TRP X C 1
ATOM 1988 O O . TRP D 3 39 ? -2.272 27.759 18.848 1.00 28.09 44 TRP X O 1
ATOM 1999 N N . LEU D 3 40 ? -0.963 25.988 19.242 1.00 25.10 45 LEU X N 1
ATOM 2000 C CA . LEU D 3 40 ? -0.186 26.280 18.045 1.00 27.47 45 LEU X CA 1
ATOM 2001 C C . LEU D 3 40 ? -1.025 26.019 16.810 1.00 27.80 45 LEU X C 1
ATOM 2002 O O . LEU D 3 40 ? -1.013 26.809 15.871 1.00 26.59 45 LEU X O 1
ATOM 2007 N N . LEU D 3 41 ? -1.811 24.948 16.832 1.00 26.31 46 LEU X N 1
ATOM 2008 C CA . LEU D 3 41 ? -2.691 24.654 15.714 1.00 23.91 46 LEU X CA 1
ATOM 2009 C C . LEU D 3 41 ? -3.694 25.783 15.501 1.00 24.12 46 LEU X C 1
ATOM 2010 O O . LEU D 3 41 ? -3.971 26.155 14.368 1.00 26.79 46 LEU X O 1
ATOM 2015 N N . ALA D 3 42 ? -4.222 26.349 16.594 1.00 27.12 47 ALA X N 1
ATOM 2016 C CA . ALA D 3 42 ? -5.215 27.412 16.508 1.00 27.16 47 ALA X CA 1
ATOM 2017 C C . ALA D 3 42 ? -4.585 28.747 16.117 1.00 26.56 47 ALA X C 1
ATOM 2018 O O . ALA D 3 42 ? -5.275 29.628 15.594 1.00 33.17 47 ALA X O 1
ATOM 2020 N N . GLN D 3 43 ? -3.300 28.930 16.410 1.00 31.57 48 GLN X N 1
ATOM 2021 C CA . GLN D 3 43 ? -2.593 30.138 15.986 1.00 28.95 48 GLN X CA 1
ATOM 2022 C C . GLN D 3 43 ? -2.373 30.172 14.488 1.00 32.73 48 GLN X C 1
ATOM 2023 O O . GLN D 3 43 ? -2.196 31.259 13.912 1.00 34.13 48 GLN X O 1
ATOM 2029 N N . ARG D 3 44 ? -2.373 29.009 13.847 1.00 30.87 49 ARG X N 1
ATOM 2030 C CA . ARG D 3 44 ? -2.177 28.894 12.404 1.00 34.36 49 ARG X CA 1
ATOM 2031 C C . ARG D 3 44 ? -3.333 28.090 11.823 1.00 35.77 49 ARG X C 1
ATOM 2032 O O . ARG D 3 44 ? -3.141 26.980 11.315 1.00 32.78 49 ARG X O 1
ATOM 2040 N N . PRO D 3 45 ? -4.556 28.617 11.893 1.00 34.18 50 PRO X N 1
ATOM 2041 C CA . PRO D 3 45 ? -5.729 27.792 11.596 1.00 34.82 50 PRO X CA 1
ATOM 2042 C C . PRO D 3 45 ? -5.751 27.341 10.143 1.00 38.19 50 PRO X C 1
ATOM 2043 O O . PRO D 3 45 ? -5.506 28.123 9.218 1.00 33.82 50 PRO X O 1
ATOM 2047 N N . ASN D 3 46 ? -6.054 26.060 9.959 1.00 32.53 51 ASN X N 1
ATOM 2048 C CA . ASN D 3 46 ? -6.202 25.402 8.675 1.00 31.38 51 ASN X CA 1
ATOM 2049 C C . ASN D 3 46 ? -4.877 25.303 7.940 1.00 37.63 51 ASN X C 1
ATOM 2050 O O . ASN D 3 46 ? -4.852 24.877 6.776 1.00 40.71 51 ASN X O 1
ATOM 2055 N N . GLU D 3 47 ? -3.769 25.655 8.593 1.00 32.34 52 GLU X N 1
ATOM 2056 C CA . GLU D 3 47 ? -2.445 25.441 8.033 1.00 35.97 52 GLU X CA 1
ATOM 2057 C C . GLU D 3 47 ? -1.929 24.078 8.472 1.00 30.72 52 GLU X C 1
ATOM 2058 O O . GLU D 3 47 ? -2.216 23.625 9.576 1.00 30.74 52 GLU X O 1
ATOM 2064 N N . VAL D 3 48 ? -1.160 23.427 7.600 1.00 31.15 53 VAL X N 1
ATOM 2065 C CA . VAL D 3 48 ? -0.482 22.191 7.980 1.00 28.95 53 VAL X CA 1
ATOM 2066 C C . VAL D 3 48 ? 0.760 22.562 8.769 1.00 32.85 53 VAL X C 1
ATOM 2067 O O . VAL D 3 48 ? 1.650 23.248 8.252 1.00 36.28 53 VAL X O 1
ATOM 2071 N N . ILE D 3 49 ? 0.835 22.093 10.008 1.00 27.43 54 ILE X N 1
ATOM 2072 C CA . ILE D 3 49 ? 1.953 22.381 10.888 1.00 25.37 54 ILE X CA 1
ATOM 2073 C C . ILE D 3 49 ? 2.805 21.132 10.979 1.00 30.93 54 ILE X C 1
ATOM 2074 O O . ILE D 3 49 ? 2.319 20.056 11.345 1.00 25.31 54 ILE X O 1
ATOM 2079 N N . SER D 3 50 ? 4.067 21.278 10.614 1.00 30.46 55 SER X N 1
ATOM 2080 C CA . SER D 3 50 ? 5.004 20.166 10.630 1.00 33.55 55 SER X CA 1
ATOM 2081 C C . SER D 3 50 ? 5.079 19.477 11.993 1.00 31.31 55 SER X C 1
ATOM 2082 O O . SER D 3 50 ? 4.917 20.094 13.058 1.00 30.77 55 SER X O 1
ATOM 2085 N N . ARG D 3 51 ? 5.363 18.170 11.964 1.00 30.66 56 ARG X N 1
ATOM 2086 C CA . ARG D 3 51 ? 5.627 17.485 13.223 1.00 31.49 56 ARG X CA 1
ATOM 2087 C C . ARG D 3 51 ? 6.778 18.162 13.957 1.00 32.79 56 ARG X C 1
ATOM 2088 O O . ARG D 3 51 ? 6.768 18.268 15.186 1.00 30.28 56 ARG X O 1
ATOM 2096 N N . ASN D 3 52 ? 7.762 18.660 13.209 1.00 34.02 57 ASN X N 1
ATOM 2097 C CA . ASN D 3 52 ? 8.893 19.334 13.833 1.00 36.27 57 ASN X CA 1
ATOM 2098 C C . ASN D 3 52 ? 8.448 20.564 14.628 1.00 31.60 57 ASN X C 1
ATOM 2099 O O . ASN D 3 52 ? 8.899 20.781 15.758 1.00 36.33 57 ASN X O 1
ATOM 2104 N N . ASP D 3 53 ? 7.611 21.413 14.020 1.00 32.49 58 ASP X N 1
ATOM 2105 C CA . ASP D 3 53 ? 7.104 22.614 14.691 1.00 32.74 58 ASP X CA 1
ATOM 2106 C C . ASP D 3 53 ? 6.295 22.249 15.926 1.00 33.34 58 ASP X C 1
ATOM 2107 O O . ASP D 3 53 ? 6.490 22.822 17.008 1.00 30.26 58 ASP X O 1
ATOM 2112 N N . LEU D 3 54 ? 5.352 21.322 15.771 1.00 32.18 59 LEU X N 1
ATOM 2113 C CA . LEU D 3 54 ? 4.537 20.920 16.910 1.00 31.91 59 LEU X CA 1
ATOM 2114 C C . LEU D 3 54 ? 5.428 20.384 18.009 1.00 35.07 59 LEU X C 1
ATOM 2115 O O . LEU D 3 54 ? 5.338 20.787 19.176 1.00 36.11 59 LEU X O 1
ATOM 2120 N N . HIS D 3 55 ? 6.343 19.505 17.625 1.00 34.27 60 HIS X N 1
ATOM 2121 C CA . HIS D 3 55 ? 7.251 18.932 18.591 1.00 36.90 60 HIS X CA 1
ATOM 2122 C C . HIS D 3 55 ? 8.032 20.007 19.341 1.00 38.99 60 HIS X C 1
ATOM 2123 O O . HIS D 3 55 ? 8.050 20.030 20.580 1.00 35.22 60 HIS X O 1
ATOM 2130 N N . ASP D 3 56 ? 8.671 20.918 18.600 1.00 38.83 61 ASP X N 1
ATOM 2131 C CA . ASP D 3 56 ? 9.546 21.924 19.196 1.00 38.84 61 ASP X CA 1
ATOM 2132 C C . ASP D 3 56 ? 8.804 22.911 20.074 1.00 38.11 61 ASP X C 1
ATOM 2133 O O . ASP D 3 56 ? 9.441 23.606 20.874 1.00 39.41 61 ASP X O 1
ATOM 2138 N N . PHE D 3 57 ? 7.490 23.045 19.893 1.00 38.13 62 PHE X N 1
ATOM 2139 C CA . PHE D 3 57 ? 6.713 23.986 20.685 1.00 33.36 62 PHE X CA 1
ATOM 2140 C C . PHE D 3 57 ? 6.401 23.432 22.070 1.00 38.59 62 PHE X C 1
ATOM 2141 O O . PHE D 3 57 ? 5.996 24.191 22.963 1.00 33.54 62 PHE X O 1
ATOM 2149 N N . VAL D 3 58 ? 6.610 22.135 22.273 1.00 35.92 63 VAL X N 1
ATOM 2150 C CA . VAL D 3 58 ? 6.280 21.455 23.516 1.00 42.37 63 VAL X CA 1
ATOM 2151 C C . VAL D 3 58 ? 7.529 20.902 24.200 1.00 44.81 63 VAL X C 1
ATOM 2152 O O . VAL D 3 58 ? 7.696 21.043 25.410 1.00 47.98 63 VAL X O 1
ATOM 2156 N N . TRP D 3 59 ? 8.420 20.272 23.435 1.00 43.59 64 TRP X N 1
ATOM 2157 C CA . TRP D 3 59 ? 9.584 19.573 23.968 1.00 47.86 64 TRP X CA 1
ATOM 2158 C C . TRP D 3 59 ? 10.870 20.115 23.338 1.00 52.95 64 TRP X C 1
ATOM 2159 O O . TRP D 3 59 ? 10.840 20.896 22.384 1.00 51.29 64 TRP X O 1
ATOM 2170 N N . ARG D 3 60 ? 12.016 19.698 23.879 1.00 60.83 65 ARG X N 1
ATOM 2171 C CA . ARG D 3 60 ? 13.278 19.775 23.127 1.00 65.47 65 ARG X CA 1
ATOM 2172 C C . ARG D 3 60 ? 13.970 18.430 23.082 1.00 71.13 65 ARG X C 1
ATOM 2173 O O . ARG D 3 60 ? 13.712 17.635 22.179 1.00 66.55 65 ARG X O 1
ATOM 2181 N N . ASP D 3 67 ? 10.916 8.865 19.475 1.00 91.35 72 ASP X N 1
ATOM 2182 C CA . ASP D 3 67 ? 10.711 9.877 20.505 1.00 90.82 72 ASP X CA 1
ATOM 2183 C C . ASP D 3 67 ? 9.804 10.970 19.950 1.00 82.95 72 ASP X C 1
ATOM 2184 O O . ASP D 3 67 ? 9.263 11.790 20.696 1.00 72.13 72 ASP X O 1
ATOM 2189 N N . ASP D 3 68 ? 9.615 10.950 18.630 1.00 74.77 73 ASP X N 1
ATOM 2190 C CA . ASP D 3 68 ? 8.526 11.691 18.006 1.00 71.43 73 ASP X CA 1
ATOM 2191 C C . ASP D 3 68 ? 7.192 10.975 18.184 1.00 64.24 73 ASP X C 1
ATOM 2192 O O . ASP D 3 68 ? 6.158 11.471 17.712 1.00 52.68 73 ASP X O 1
ATOM 2197 N N . SER D 3 69 ? 7.207 9.817 18.857 1.00 58.66 74 SER X N 1
ATOM 2198 C CA . SER D 3 69 ? 5.974 9.146 19.253 1.00 56.23 74 SER X CA 1
ATOM 2199 C C . SER D 3 69 ? 5.191 9.949 20.291 1.00 48.55 74 SER X C 1
ATOM 2200 O O . SER D 3 69 ? 3.976 9.764 20.429 1.00 45.14 74 SER X O 1
ATOM 2203 N N . SER D 3 70 ? 5.860 10.837 21.033 1.00 45.80 75 SER X N 1
ATOM 2204 C CA . SER D 3 70 ? 5.153 11.641 22.025 1.00 46.33 75 SER X CA 1
ATOM 2205 C C . SER D 3 70 ? 4.143 12.578 21.367 1.00 40.11 75 SER X C 1
ATOM 2206 O O . SER D 3 70 ? 3.052 12.793 21.906 1.00 37.81 75 SER X O 1
ATOM 2209 N N . LEU D 3 71 ? 4.485 13.136 20.197 1.00 37.80 76 LEU X N 1
ATOM 2210 C CA . LEU D 3 71 ? 3.529 13.955 19.449 1.00 36.97 76 LEU X CA 1
ATOM 2211 C C . LEU D 3 71 ? 2.286 13.149 19.088 1.00 36.20 76 LEU X C 1
ATOM 2212 O O . LEU D 3 71 ? 1.154 13.581 19.331 1.00 31.50 76 LEU X O 1
ATOM 2217 N N . THR D 3 72 ? 2.481 11.961 18.515 1.00 32.85 77 THR X N 1
ATOM 2218 C CA . THR D 3 72 ? 1.349 11.120 18.122 1.00 31.40 77 THR X CA 1
ATOM 2219 C C . THR D 3 72 ? 0.422 10.832 19.302 1.00 34.02 77 THR X C 1
ATOM 2220 O O . THR D 3 72 ? -0.811 10.905 19.179 1.00 35.22 77 THR X O 1
ATOM 2224 N N . GLN D 3 73 ? 0.996 10.508 20.460 1.00 39.70 78 GLN X N 1
ATOM 2225 C CA . GLN D 3 73 ? 0.160 10.251 21.628 1.00 36.31 78 GLN X CA 1
ATOM 2226 C C . GLN D 3 73 ? -0.527 11.525 22.099 1.00 35.74 78 GLN X C 1
ATOM 2227 O O . GLN D 3 73 ? -1.690 11.493 22.510 1.00 33.65 78 GLN X O 1
ATOM 2233 N N . ALA D 3 74 ? 0.163 12.664 22.039 1.00 34.60 79 ALA X N 1
ATOM 2234 C CA . ALA D 3 74 ? -0.481 13.893 22.477 1.00 36.87 79 ALA X CA 1
ATOM 2235 C C . ALA D 3 74 ? -1.634 14.259 21.546 1.00 30.60 79 ALA X C 1
ATOM 2236 O O . ALA D 3 74 ? -2.662 14.756 22.002 1.00 31.28 79 ALA X O 1
ATOM 2238 N N . ILE D 3 75 ? -1.505 13.961 20.248 1.00 30.16 80 ILE X N 1
ATOM 2239 C CA . ILE D 3 75 ? -2.600 14.189 19.309 1.00 32.87 80 ILE X CA 1
ATOM 2240 C C . ILE D 3 75 ? -3.769 13.266 19.623 1.00 29.88 80 ILE X C 1
ATOM 2241 O O . ILE D 3 75 ? -4.938 13.658 19.528 1.00 26.18 80 ILE X O 1
ATOM 2246 N N . SER D 3 76 ? -3.480 12.009 19.962 1.00 29.76 81 SER X N 1
ATOM 2247 C CA . SER D 3 76 ? -4.564 11.077 20.275 1.00 30.67 81 SER X CA 1
ATOM 2248 C C . SER D 3 76 ? -5.366 11.550 21.486 1.00 32.68 81 SER X C 1
ATOM 2249 O O . SER D 3 76 ? -6.604 11.483 21.497 1.00 30.16 81 SER X O 1
ATOM 2252 N N . THR D 3 77 ? -4.670 12.028 22.515 1.00 29.93 82 THR X N 1
ATOM 2253 C CA . THR D 3 77 ? -5.345 12.509 23.714 1.00 31.68 82 THR X CA 1
ATOM 2254 C C . THR D 3 77 ? -6.199 13.726 23.398 1.00 33.96 82 THR X C 1
ATOM 2255 O O . THR D 3 77 ? -7.341 13.853 23.872 1.00 31.79 82 THR X O 1
ATOM 2259 N N . LEU D 3 78 ? -5.655 14.639 22.590 1.00 31.66 83 LEU X N 1
ATOM 2260 C CA . LEU D 3 78 ? -6.399 15.836 22.221 1.00 30.64 83 LEU X CA 1
ATOM 2261 C C . LEU D 3 78 ? -7.664 15.480 21.440 1.00 33.57 83 LEU X C 1
ATOM 2262 O O . LEU D 3 78 ? -8.748 16.034 21.686 1.00 31.86 83 LEU X O 1
ATOM 2267 N N . ARG D 3 79 ? -7.548 14.557 20.486 1.00 29.11 84 ARG X N 1
ATOM 2268 C CA . ARG D 3 79 ? -8.719 14.126 19.736 1.00 30.22 84 ARG X CA 1
ATOM 2269 C C . ARG D 3 79 ? -9.776 13.536 20.662 1.00 36.30 84 ARG X C 1
ATOM 2270 O O . ARG D 3 79 ? -10.974 13.785 20.479 1.00 34.20 84 ARG X O 1
ATOM 2278 N N . LYS D 3 80 ? -9.345 12.770 21.674 1.00 33.95 85 LYS X N 1
ATOM 2279 C CA . LYS D 3 80 ? -10.273 12.226 22.664 1.00 40.08 85 LYS X CA 1
ATOM 2280 C C . LYS D 3 80 ? -10.978 13.337 23.429 1.00 37.84 85 LYS X C 1
ATOM 2281 O O . LYS D 3 80 ? -12.204 13.327 23.556 1.00 41.74 85 LYS X O 1
ATOM 2287 N N . MET D 3 81 ? -10.220 14.309 23.946 1.00 35.72 86 MET X N 1
ATOM 2288 C CA . MET D 3 81 ? -10.857 15.410 24.667 1.00 41.02 86 MET X CA 1
ATOM 2289 C C . MET D 3 81 ? -11.801 16.200 23.770 1.00 41.37 86 MET X C 1
ATOM 2290 O O . MET D 3 81 ? -12.821 16.713 24.241 1.00 41.16 86 MET X O 1
ATOM 2295 N N . LEU D 3 82 ? -11.488 16.313 22.483 1.00 38.69 87 LEU X N 1
ATOM 2296 C CA . LEU D 3 82 ? -12.375 16.994 21.554 1.00 37.36 87 LEU X CA 1
ATOM 2297 C C . LEU D 3 82 ? -13.482 16.088 21.033 1.00 40.88 87 LEU X C 1
ATOM 2298 O O . LEU D 3 82 ? -14.336 16.558 20.274 1.00 37.32 87 LEU X O 1
ATOM 2303 N N . LYS D 3 83 ? -13.491 14.814 21.437 1.00 42.15 88 LYS X N 1
ATOM 2304 C CA . LYS D 3 83 ? -14.426 13.816 20.907 1.00 45.26 88 LYS X CA 1
ATOM 2305 C C . LYS D 3 83 ? -14.369 13.758 19.384 1.00 41.78 88 LYS X C 1
ATOM 2306 O O . LYS D 3 83 ? -15.383 13.590 18.707 1.00 44.21 88 LYS X O 1
ATOM 2312 N N . ASP D 3 84 ? -13.154 13.878 18.847 1.00 37.66 89 ASP X N 1
ATOM 2313 C CA . ASP D 3 84 ? -12.911 13.841 17.413 1.00 36.58 89 ASP X CA 1
ATOM 2314 C C . ASP D 3 84 ? -12.640 12.421 16.933 1.00 40.88 89 ASP X C 1
ATOM 2315 O O . ASP D 3 84 ? -11.974 11.635 17.615 1.00 42.81 89 ASP X O 1
ATOM 2320 N N . SER D 3 85 ? -13.130 12.108 15.742 1.00 38.52 90 SER X N 1
ATOM 2321 C CA . SER D 3 85 ? -12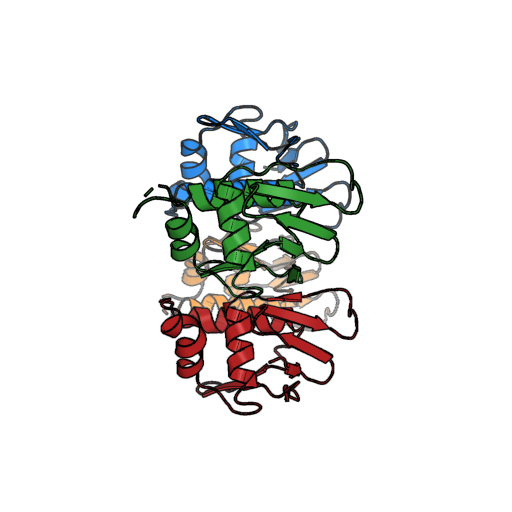.949 10.782 15.166 1.00 41.52 90 SER X CA 1
ATOM 2322 C C . SER D 3 85 ? -11.639 10.722 14.393 1.00 44.88 90 SER X C 1
ATOM 2323 O O . SER D 3 85 ? -11.377 11.577 13.545 1.00 43.43 90 SER X O 1
ATOM 2326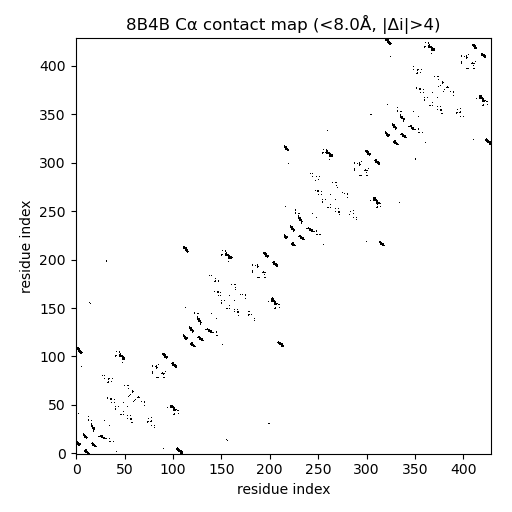 N N . THR D 3 86 ? -10.830 9.694 14.668 1.00 46.01 91 THR X N 1
ATOM 2327 C CA . THR D 3 86 ? -9.608 9.495 13.897 1.00 39.19 91 THR X CA 1
ATOM 2328 C C . THR D 3 86 ? -9.926 9.126 12.453 1.00 47.45 91 THR X C 1
ATOM 2329 O O . THR D 3 86 ? -9.248 9.578 11.523 1.00 47.73 91 THR X O 1
ATOM 2333 N N . LYS D 3 87 ? -10.957 8.306 12.245 1.00 46.24 92 LYS X N 1
ATOM 2334 C CA . LYS D 3 87 ? -11.325 7.901 10.891 1.00 50.17 92 LYS X CA 1
ATOM 2335 C C . LYS D 3 87 ? -11.850 9.081 10.083 1.00 50.93 92 LYS X C 1
ATOM 2336 O O . LYS D 3 87 ? -11.610 9.168 8.873 1.00 52.70 92 LYS X O 1
ATOM 2342 N N . SER D 3 88 ? -12.573 9.993 10.730 1.00 47.36 93 SER X N 1
ATOM 2343 C CA . SER D 3 88 ? -13.287 11.072 10.042 1.00 49.46 93 SER X CA 1
ATOM 2344 C C . SER D 3 88 ? -13.165 12.353 10.855 1.00 46.08 93 SER X C 1
ATOM 2345 O O . SER D 3 88 ? -14.107 12.771 11.540 1.00 44.10 93 SER X O 1
ATOM 2348 N N . PRO D 3 89 ? -12.006 13.007 10.807 1.00 45.09 94 PRO X N 1
ATOM 2349 C CA . PRO D 3 89 ? -11.756 14.117 11.737 1.00 40.83 94 PRO X CA 1
ATOM 2350 C C . PRO D 3 89 ? -12.565 15.359 11.394 1.00 41.73 94 PRO X C 1
ATOM 2351 O O . PRO D 3 89 ? -12.739 15.724 10.228 1.00 41.20 94 PRO X O 1
ATOM 2355 N N . GLN D 3 90 ? -13.060 16.006 12.441 1.00 38.19 95 GLN X N 1
ATOM 2356 C CA . GLN D 3 90 ? -13.700 17.300 12.345 1.00 38.26 95 GLN X CA 1
ATOM 2357 C C . GLN D 3 90 ? -12.857 18.416 12.939 1.00 32.31 95 GLN X C 1
ATOM 2358 O O . GLN D 3 90 ? -13.153 19.586 12.689 1.00 32.21 95 GLN X O 1
ATOM 2364 N N . TYR D 3 91 ? -11.826 18.086 13.721 1.00 29.47 96 TYR X N 1
ATOM 2365 C CA . TYR D 3 91 ? -10.978 19.105 14.338 1.00 28.71 96 TYR X CA 1
ATOM 2366 C C . TYR D 3 91 ? -9.541 19.000 13.853 1.00 28.90 96 TYR X C 1
ATOM 2367 O O . TYR D 3 91 ? -9.048 19.934 13.220 1.00 27.57 96 TYR X O 1
ATOM 2376 N N . VAL D 3 92 ? -8.855 17.895 14.145 1.00 24.67 97 VAL X N 1
ATOM 2377 C CA . VAL D 3 92 ? -7.425 17.760 13.918 1.00 30.11 97 VAL X CA 1
ATOM 2378 C C . VAL D 3 92 ? -7.248 16.693 12.859 1.00 27.32 97 VAL X C 1
ATOM 2379 O O . VAL D 3 92 ? -7.501 15.508 13.117 1.00 30.84 97 VAL X O 1
ATOM 2383 N N . LYS D 3 93 ? -6.776 17.111 11.699 1.00 26.93 98 LYS X N 1
ATOM 2384 C CA . LYS D 3 93 ? -6.528 16.209 10.587 1.00 26.43 98 LYS X CA 1
ATOM 2385 C C . LYS D 3 93 ? -5.053 15.854 10.473 1.00 28.78 98 LYS X C 1
ATOM 2386 O O . LYS D 3 93 ? -4.177 16.711 10.619 1.00 27.69 98 LYS X O 1
ATOM 2392 N N . THR D 3 94 ? -4.780 14.587 10.203 1.00 27.55 99 THR X N 1
ATOM 2393 C CA . THR D 3 94 ? -3.407 14.151 9.992 1.00 26.86 99 THR X CA 1
ATOM 2394 C C . THR D 3 94 ? -3.047 14.336 8.525 1.00 29.63 99 THR X C 1
ATOM 2395 O O . THR D 3 94 ? -3.834 13.989 7.631 1.00 31.02 99 THR X O 1
ATOM 2399 N N . VAL D 3 95 ? -1.878 14.918 8.271 1.00 27.70 100 VAL X N 1
ATOM 2400 C CA . VAL D 3 95 ? -1.405 15.099 6.903 1.00 30.35 100 VAL X CA 1
ATOM 2401 C C . VAL D 3 95 ? -0.135 14.276 6.739 1.00 32.79 100 VAL X C 1
ATOM 2402 O O . VAL D 3 95 ? 0.961 14.726 7.114 1.00 28.02 100 VAL X O 1
ATOM 2406 N N . PRO D 3 96 ? -0.255 13.058 6.221 1.00 33.91 101 PRO X N 1
ATOM 2407 C CA . PRO D 3 96 ? 0.868 12.118 6.255 1.00 29.36 101 PRO X CA 1
ATOM 2408 C C . PRO D 3 96 ? 2.089 12.718 5.580 1.00 29.29 101 PRO X C 1
ATOM 2409 O O . PRO D 3 96 ? 1.980 13.333 4.523 1.00 33.26 101 PRO X O 1
ATOM 2413 N N . LYS D 3 97 ? 3.242 12.557 6.233 1.00 30.26 102 LYS X N 1
ATOM 2414 C CA . LYS D 3 97 ? 4.551 13.051 5.825 1.00 37.15 102 LYS X CA 1
ATOM 2415 C C . LYS D 3 97 ? 4.687 14.565 5.987 1.00 39.96 102 LYS X C 1
ATOM 2416 O O . LYS D 3 97 ? 5.747 15.110 5.655 1.00 33.70 102 LYS X O 1
ATOM 2422 N N . ARG D 3 98 ? 3.666 15.262 6.507 1.00 33.80 103 ARG X N 1
ATOM 2423 C CA . ARG D 3 98 ? 3.686 16.725 6.579 1.00 30.87 103 ARG X CA 1
ATOM 2424 C C . ARG D 3 98 ? 3.381 17.262 7.985 1.00 37.73 103 ARG X C 1
ATOM 2425 O O . ARG D 3 98 ? 3.826 18.360 8.330 1.00 38.21 103 ARG X O 1
ATOM 2433 N N . GLY D 3 99 ? 2.592 16.534 8.789 1.00 30.76 104 GLY X N 1
ATOM 2434 C CA . GLY D 3 99 ? 2.239 17.016 10.121 1.00 26.70 104 GLY X CA 1
ATOM 2435 C C . GLY D 3 99 ? 0.759 16.918 10.458 1.00 28.03 104 GLY X C 1
ATOM 2436 O O . GLY D 3 99 ? 0.142 15.880 10.208 1.00 31.23 104 GLY X O 1
ATOM 2437 N N . TYR D 3 100 ? 0.172 17.985 11.009 1.00 23.95 105 TYR X N 1
ATOM 2438 C CA . TYR D 3 100 ? -1.229 17.993 11.423 1.00 23.72 105 TYR X CA 1
ATOM 2439 C C . TYR D 3 100 ? -1.834 19.339 11.069 1.00 24.33 105 TYR X C 1
ATOM 2440 O O . TYR D 3 100 ? -1.126 20.329 10.905 1.00 28.10 105 TYR X O 1
ATOM 2449 N N . GLN D 3 101 ? -3.161 19.369 10.982 1.00 24.48 106 GLN X N 1
ATOM 2450 C CA . GLN D 3 101 ? -3.870 20.535 10.464 1.00 23.92 106 GLN X CA 1
ATOM 2451 C C . GLN D 3 101 ? -5.162 20.710 11.236 1.00 29.14 106 GLN X C 1
ATOM 2452 O O . GLN D 3 101 ? -5.974 19.780 11.299 1.00 28.56 106 GLN X O 1
ATOM 2458 N N . LEU D 3 102 ? -5.371 21.897 11.798 1.00 25.92 107 LEU X N 1
ATOM 2459 C CA . LEU D 3 102 ? -6.611 22.171 12.512 1.00 26.37 107 LEU X CA 1
ATOM 2460 C C . LEU D 3 102 ? -7.629 22.634 11.475 1.00 27.65 107 LEU X C 1
ATOM 2461 O O . LEU D 3 102 ? -7.526 23.739 10.923 1.00 28.68 107 LEU X O 1
ATOM 2466 N N . ILE D 3 103 ? -8.582 21.759 11.157 1.00 29.27 108 ILE X N 1
ATOM 2467 C CA . ILE D 3 103 ? -9.567 22.033 10.128 1.00 30.76 108 ILE X CA 1
ATOM 2468 C C . ILE D 3 103 ? -10.890 22.542 10.691 1.00 33.61 108 ILE X C 1
ATOM 2469 O O . ILE D 3 103 ? -11.780 22.911 9.914 1.00 34.62 108 ILE X O 1
ATOM 2474 N N . ALA D 3 104 ? -11.036 22.616 12.010 1.00 30.37 109 ALA X N 1
ATOM 2475 C CA . ALA D 3 104 ? -12.240 23.221 12.558 1.00 31.26 109 ALA X CA 1
ATOM 2476 C C . ALA D 3 104 ? -12.246 24.717 12.263 1.00 30.95 109 ALA X C 1
ATOM 2477 O O . ALA D 3 104 ? -11.204 25.334 12.036 1.00 32.29 109 ALA X O 1
ATOM 2479 N N . ARG D 3 105 ? -13.437 25.296 12.224 1.00 30.07 110 ARG X N 1
ATOM 2480 C CA . ARG D 3 105 ? -13.526 26.746 12.260 1.00 32.17 110 ARG X CA 1
ATOM 2481 C C . ARG D 3 105 ? -12.915 27.245 13.560 1.00 28.80 110 ARG X C 1
ATOM 2482 O O . ARG D 3 105 ? -13.197 26.703 14.627 1.00 29.77 110 ARG X O 1
ATOM 2490 N N . VAL D 3 106 ? -12.075 28.275 13.466 1.00 27.50 111 VAL X N 1
ATOM 2491 C CA . VAL D 3 106 ? -11.358 28.828 14.611 1.00 29.01 111 VAL X CA 1
ATOM 2492 C C . VAL D 3 106 ? -11.663 30.315 14.692 1.00 33.79 111 VAL X C 1
ATOM 2493 O O . VAL D 3 106 ? -11.403 31.047 13.732 1.00 32.18 111 VAL X O 1
ATOM 2497 N N . GLU D 3 107 ? -12.163 30.771 15.843 1.00 31.58 112 GLU X N 1
ATOM 2498 C CA . GLU D 3 107 ? -12.375 32.198 16.050 1.00 35.90 112 GLU X CA 1
ATOM 2499 C C . GLU D 3 107 ? -11.695 32.631 17.334 1.00 35.10 112 GLU X C 1
ATOM 2500 O O . GLU D 3 107 ? -11.641 31.872 18.298 1.00 36.89 112 GLU X O 1
ATOM 2506 N N . THR D 3 108 ? -11.196 33.857 17.351 1.00 39.58 113 THR X N 1
ATOM 2507 C CA . THR D 3 108 ? -10.605 34.436 18.548 1.00 41.27 113 THR X CA 1
ATOM 2508 C C . THR D 3 108 ? -11.617 35.349 19.223 1.00 46.80 113 THR X C 1
ATOM 2509 O O . THR D 3 108 ? -12.372 36.053 18.548 1.00 46.11 113 THR X O 1
ATOM 2513 N N . VAL D 3 109 ? -11.635 35.336 20.551 1.00 48.98 114 VAL X N 1
ATOM 2514 C CA . VAL D 3 109 ? -12.403 36.301 21.325 1.00 58.28 114 VAL X CA 1
ATOM 2515 C C . VAL D 3 109 ? -11.480 36.950 22.347 1.00 66.31 114 VAL X C 1
ATOM 2516 O O . VAL D 3 109 ? -10.684 36.265 22.999 1.00 65.09 114 VAL X O 1
ATOM 2520 N N . GLU D 3 110 ? -11.588 38.274 22.473 1.00 73.93 115 GLU X N 1
ATOM 2521 C CA . GLU D 3 110 ? -10.837 39.065 23.448 1.00 81.19 115 GLU X CA 1
ATOM 2522 C C . GLU D 3 110 ? -9.330 38.894 23.273 1.00 84.08 115 GLU X C 1
ATOM 2523 O O . GLU D 3 110 ? -8.705 39.621 22.500 1.00 85.53 115 GLU X O 1
ATOM 2529 N N . MET E 3 1 ? -5.938 -35.956 -28.079 1.00 70.13 6 MET Y N 1
ATOM 2530 C CA . MET E 3 1 ? -6.772 -35.902 -26.881 1.00 68.43 6 MET Y CA 1
ATOM 2531 C C . MET E 3 1 ? -7.515 -34.577 -26.823 1.00 58.45 6 MET Y C 1
ATOM 2532 O O . MET E 3 1 ? -6.942 -33.530 -27.123 1.00 60.28 6 MET Y O 1
ATOM 2537 N N . LYS E 3 2 ? -8.792 -34.622 -26.456 1.00 52.96 7 LYS Y N 1
ATOM 2538 C CA . LYS E 3 2 ? -9.583 -33.418 -26.262 1.00 47.91 7 LYS Y CA 1
ATOM 2539 C C . LYS E 3 2 ? -9.891 -33.203 -24.786 1.00 45.86 7 LYS Y C 1
ATOM 2540 O O . LYS E 3 2 ? -9.921 -34.147 -23.983 1.00 42.97 7 LYS Y O 1
ATOM 2546 N N . PHE E 3 3 ? -10.136 -31.943 -24.448 1.00 33.49 8 PHE Y N 1
ATOM 2547 C CA . PHE E 3 3 ? -10.532 -31.529 -23.112 1.00 35.18 8 PHE Y CA 1
ATOM 2548 C C . PHE E 3 3 ? -11.885 -30.834 -23.169 1.00 35.12 8 PHE Y C 1
ATOM 2549 O O . PHE E 3 3 ? -12.187 -30.130 -24.137 1.00 36.03 8 PHE Y O 1
ATOM 2557 N N . ILE E 3 4 ? -12.688 -31.014 -22.116 1.00 35.01 9 ILE Y N 1
ATOM 2558 C CA . ILE E 3 4 ? -13.905 -30.231 -21.914 1.00 30.98 9 ILE Y CA 1
ATOM 2559 C C . ILE E 3 4 ? -13.676 -29.301 -20.731 1.00 28.51 9 ILE Y C 1
ATOM 2560 O O . ILE E 3 4 ? -13.325 -29.751 -19.638 1.00 28.45 9 ILE Y O 1
ATOM 2565 N N . LEU E 3 5 ? -13.811 -28.000 -20.971 1.00 31.94 10 LEU Y N 1
ATOM 2566 C CA . LEU E 3 5 ? -13.464 -26.965 -20.007 1.00 31.83 10 LEU Y CA 1
ATOM 2567 C C . LEU E 3 5 ? -14.741 -26.298 -19.511 1.00 30.67 10 LEU Y C 1
ATOM 2568 O O . LEU E 3 5 ? -15.471 -25.701 -20.310 1.00 34.38 10 LEU Y O 1
ATOM 2573 N N . ALA E 3 6 ? -14.965 -26.346 -18.195 1.00 34.63 11 ALA Y N 1
ATOM 2574 C CA . ALA E 3 6 ? -16.114 -25.690 -17.557 1.00 35.12 11 ALA Y CA 1
ATOM 2575 C C . ALA E 3 6 ? -17.429 -26.061 -18.241 1.00 35.57 11 ALA Y C 1
ATOM 2576 O O . ALA E 3 6 ? -18.323 -25.225 -18.410 1.00 33.50 11 ALA Y O 1
ATOM 2578 N N . GLU E 3 7 ? -17.534 -27.310 -18.683 1.00 31.85 12 GLU Y N 1
ATOM 2579 C CA . GLU E 3 7 ? -18.767 -27.781 -19.335 1.00 35.75 12 GLU Y CA 1
ATOM 2580 C C . GLU E 3 7 ? -19.170 -26.912 -20.531 1.00 39.01 12 GLU Y C 1
ATOM 2581 O O . GLU E 3 7 ? -20.350 -26.841 -20.873 1.00 38.25 12 GLU Y O 1
ATOM 2587 N N . LYS E 3 8 ? -18.207 -26.249 -21.188 1.00 33.75 13 LYS Y N 1
ATOM 2588 C CA . LYS E 3 8 ? -18.533 -25.223 -22.180 1.00 34.55 13 LYS Y CA 1
ATOM 2589 C C . LYS E 3 8 ? -17.734 -25.378 -23.469 1.00 38.92 13 LYS Y C 1
ATOM 2590 O O . LYS E 3 8 ? -18.308 -25.474 -24.556 1.00 36.15 13 LYS Y O 1
ATOM 2596 N N . PHE E 3 9 ? -16.411 -25.379 -23.358 1.00 33.00 14 PHE Y N 1
ATOM 2597 C CA . PHE E 3 9 ? -15.528 -25.441 -24.510 1.00 33.16 14 PHE Y CA 1
ATOM 2598 C C . PHE E 3 9 ? -14.970 -26.841 -24.698 1.00 30.63 14 PHE Y C 1
ATOM 2599 O O . PHE E 3 9 ? -14.519 -27.470 -23.747 1.00 35.28 14 PHE Y O 1
ATOM 2607 N N . THR E 3 10 ? -14.955 -27.312 -25.938 1.00 32.45 15 THR Y N 1
ATOM 2608 C CA . THR E 3 10 ? -14.166 -28.479 -26.297 1.00 30.70 15 THR Y CA 1
ATOM 2609 C C . THR E 3 10 ? -12.851 -27.974 -26.887 1.00 30.38 15 THR Y C 1
ATOM 2610 O O . THR E 3 10 ? -12.854 -27.188 -27.840 1.00 34.77 15 THR Y O 1
ATOM 2614 N N . PHE E 3 11 ? -11.736 -28.397 -26.301 1.00 33.25 16 PHE Y N 1
ATOM 2615 C CA . PHE E 3 11 ? -10.417 -27.898 -26.663 1.00 31.81 16 PHE Y CA 1
ATOM 2616 C C . PHE E 3 11 ? -9.588 -29.028 -27.253 1.00 31.05 16 PHE Y C 1
ATOM 2617 O O . PHE E 3 11 ? -9.392 -30.065 -26.606 1.00 34.32 16 PHE Y O 1
ATOM 2625 N N . ASP E 3 12 ? -9.089 -28.819 -28.470 1.00 33.93 17 ASP Y N 1
ATOM 2626 C CA . ASP E 3 12 ? -8.196 -29.783 -29.108 1.00 38.56 17 ASP Y CA 1
ATOM 2627 C C . ASP E 3 12 ? -6.810 -29.168 -29.242 1.00 36.17 17 ASP Y C 1
ATOM 2628 O O . ASP E 3 12 ? -6.590 -28.340 -30.137 1.00 38.44 17 ASP Y O 1
ATOM 2633 N N . PRO E 3 13 ? -5.847 -29.529 -28.383 1.00 37.75 18 PRO Y N 1
ATOM 2634 C CA . PRO E 3 13 ? -4.513 -28.916 -28.483 1.00 36.17 18 PRO Y CA 1
ATOM 2635 C C . PRO E 3 13 ? -3.812 -29.257 -29.778 1.00 40.28 18 PRO Y C 1
ATOM 2636 O O . PRO E 3 13 ? -2.953 -28.490 -30.229 1.00 41.17 18 PRO Y O 1
ATOM 2640 N N . LEU E 3 14 ? -4.177 -30.377 -30.396 1.00 41.53 19 LEU Y N 1
ATOM 2641 C CA . LEU E 3 14 ? -3.505 -30.845 -31.598 1.00 43.80 19 LEU Y CA 1
ATOM 2642 C C . LEU E 3 14 ? -3.890 -30.007 -32.809 1.00 43.99 19 LEU Y C 1
ATOM 2643 O O . LEU E 3 14 ? -3.037 -29.705 -33.648 1.00 44.48 19 LEU Y O 1
ATOM 2648 N N . SER E 3 15 ? -5.153 -29.595 -32.908 1.00 37.92 20 SER Y N 1
ATOM 2649 C CA . SER E 3 15 ? -5.584 -28.709 -33.980 1.00 38.98 20 SER Y CA 1
ATOM 2650 C C . SER E 3 15 ? -5.657 -27.251 -33.559 1.00 34.29 20 SER Y C 1
ATOM 2651 O O . SER E 3 15 ? -6.088 -26.417 -34.356 1.00 35.54 20 SER Y O 1
ATOM 2654 N N . ASN E 3 16 ? -5.235 -26.915 -32.337 1.00 41.00 21 ASN Y N 1
ATOM 2655 C CA . ASN E 3 16 ? -5.291 -25.535 -31.839 1.00 33.09 21 ASN Y CA 1
ATOM 2656 C C . ASN E 3 16 ? -6.695 -24.946 -31.969 1.00 32.37 21 ASN Y C 1
ATOM 2657 O O . ASN E 3 16 ? -6.875 -23.831 -32.460 1.00 33.55 21 ASN Y O 1
ATOM 2662 N N . THR E 3 17 ? -7.708 -25.676 -31.501 1.00 35.24 22 THR Y N 1
ATOM 2663 C CA . THR E 3 17 ? -9.075 -25.184 -31.656 1.00 31.54 22 THR Y CA 1
ATOM 2664 C C . THR E 3 17 ? -9.904 -25.294 -30.381 1.00 32.77 22 THR Y C 1
ATOM 2665 O O . THR E 3 17 ? -9.743 -26.216 -29.572 1.00 32.21 22 THR Y O 1
ATOM 2669 N N . LEU E 3 18 ? -10.860 -24.374 -30.279 1.00 30.62 23 LEU Y N 1
ATOM 2670 C CA . LEU E 3 18 ? -11.863 -24.322 -29.232 1.00 33.11 23 LEU Y CA 1
ATOM 2671 C C . LEU E 3 18 ? -13.228 -24.354 -29.904 1.00 34.41 23 LEU Y C 1
ATOM 2672 O O . LEU E 3 18 ? -13.425 -23.698 -30.931 1.00 34.48 23 LEU Y O 1
ATOM 2677 N N . ILE E 3 19 ? -14.179 -25.099 -29.340 1.00 36.21 24 ILE Y N 1
ATOM 2678 C CA . ILE E 3 19 ? -15.574 -24.996 -29.767 1.00 31.59 24 ILE Y CA 1
ATOM 2679 C C . ILE E 3 19 ? -16.466 -24.750 -28.556 1.00 35.40 24 ILE Y C 1
ATOM 2680 O O . ILE E 3 19 ? -16.506 -25.562 -27.622 1.00 31.90 24 ILE Y O 1
ATOM 2685 N N . ASP E 3 20 ? -17.207 -23.647 -28.616 1.00 37.03 25 ASP Y N 1
ATOM 2686 C CA . ASP E 3 20 ? -18.176 -23.225 -27.616 1.00 38.03 25 ASP Y CA 1
ATOM 2687 C C . ASP E 3 20 ? -19.499 -23.943 -27.862 1.00 46.57 25 ASP Y C 1
ATOM 2688 O O . ASP E 3 20 ? -20.041 -23.875 -28.970 1.00 44.94 25 ASP Y O 1
ATOM 2693 N N . LYS E 3 21 ? -20.036 -24.597 -26.821 1.00 45.41 26 LYS Y N 1
ATOM 2694 C CA . LYS E 3 21 ? -21.275 -25.353 -26.984 1.00 45.99 26 LYS Y CA 1
ATOM 2695 C C . LYS E 3 21 ? -22.438 -24.445 -27.360 1.00 50.65 26 LYS Y C 1
ATOM 2696 O O . LYS E 3 21 ? -23.398 -24.897 -27.991 1.00 50.63 26 LYS Y O 1
ATOM 2702 N N . GLU E 3 22 ? -22.372 -23.169 -26.983 1.00 53.42 27 GLU Y N 1
ATOM 2703 C CA . GLU E 3 22 ? -23.421 -22.216 -27.328 1.00 54.78 27 GLU Y CA 1
ATOM 2704 C C . GLU E 3 22 ? -23.347 -21.764 -28.779 1.00 52.40 27 GLU Y C 1
ATOM 2705 O O . GLU E 3 22 ? -24.224 -21.021 -29.228 1.00 56.14 27 GLU Y O 1
ATOM 2711 N N . ASP E 3 23 ? -22.315 -22.166 -29.507 1.00 50.23 28 ASP Y N 1
ATOM 2712 C CA . ASP E 3 23 ? -22.103 -21.753 -30.884 1.00 47.36 28 ASP Y CA 1
ATOM 2713 C C . ASP E 3 23 ? -21.386 -22.906 -31.583 1.00 52.85 28 ASP Y C 1
ATOM 2714 O O . ASP E 3 23 ? -20.307 -22.758 -32.150 1.00 49.96 28 ASP Y O 1
ATOM 2719 N N . SER E 3 24 ? -22.021 -24.086 -31.545 1.00 55.39 29 SER Y N 1
ATOM 2720 C CA . SER E 3 24 ? -21.339 -25.347 -31.825 1.00 47.45 29 SER Y CA 1
ATOM 2721 C C . SER E 3 24 ? -20.814 -25.443 -33.248 1.00 49.83 29 SER Y C 1
ATOM 2722 O O . SER E 3 24 ? -19.996 -26.327 -33.530 1.00 45.11 29 SER Y O 1
ATOM 2725 N N . GLU E 3 25 ? -21.268 -24.581 -34.154 1.00 48.23 30 GLU Y N 1
ATOM 2726 C CA . GLU E 3 25 ? -20.851 -24.668 -35.545 1.00 51.98 30 GLU Y CA 1
ATOM 2727 C C . GLU E 3 25 ? -19.696 -23.729 -35.889 1.00 52.13 30 GLU Y C 1
ATOM 2728 O O . GLU E 3 25 ? -19.207 -23.766 -37.023 1.00 52.33 30 GLU Y O 1
ATOM 2734 N N . GLU E 3 26 ? -19.249 -22.900 -34.948 1.00 48.87 31 GLU Y N 1
ATOM 2735 C CA . GLU E 3 26 ? -18.132 -21.983 -35.147 1.00 49.32 31 GLU Y CA 1
ATOM 2736 C C . GLU E 3 26 ? -16.869 -22.570 -34.527 1.00 47.51 31 GLU Y C 1
ATOM 2737 O O . GLU E 3 26 ? -16.876 -22.968 -33.358 1.00 46.97 31 GLU Y O 1
ATOM 2743 N N . ILE E 3 27 ? -15.798 -22.636 -35.309 1.00 44.23 32 ILE Y N 1
ATOM 2744 C CA . ILE E 3 27 ? -14.493 -23.051 -34.800 1.00 42.89 32 ILE Y CA 1
ATOM 2745 C C . ILE E 3 27 ? -13.711 -21.826 -34.351 1.00 42.81 32 ILE Y C 1
ATOM 2746 O O . ILE E 3 27 ? -13.501 -20.892 -35.135 1.00 43.01 32 ILE Y O 1
ATOM 2751 N N . ILE E 3 28 ? -13.284 -21.824 -33.091 1.00 35.81 33 ILE Y N 1
ATOM 2752 C CA . ILE E 3 28 ? -12.356 -20.813 -32.604 1.00 34.73 33 ILE Y CA 1
ATOM 2753 C C . ILE E 3 28 ? -10.949 -21.327 -32.860 1.00 32.20 33 ILE Y C 1
ATOM 2754 O O . ILE E 3 28 ? -10.578 -22.417 -32.402 1.00 32.04 33 ILE Y O 1
ATOM 2759 N N . ARG E 3 29 ? -10.170 -20.563 -33.607 1.00 31.49 34 ARG Y N 1
ATOM 2760 C CA . ARG E 3 29 ? -8.825 -20.980 -33.965 1.00 33.04 34 ARG Y CA 1
ATOM 2761 C C . ARG E 3 29 ? -7.813 -20.233 -33.110 1.00 34.78 34 ARG Y C 1
ATOM 2762 O O . ARG E 3 29 ? -7.708 -19.006 -33.190 1.00 37.14 34 ARG Y O 1
ATOM 2770 N N . LEU E 3 30 ? -7.066 -20.978 -32.313 1.00 32.07 35 LEU Y N 1
ATOM 2771 C CA . LEU E 3 30 ? -6.090 -20.386 -31.409 1.00 32.88 35 LEU Y CA 1
ATOM 2772 C C . LEU E 3 30 ? -4.742 -20.258 -32.112 1.00 33.05 35 LEU Y C 1
ATOM 2773 O O . LEU E 3 30 ? -4.390 -21.082 -32.958 1.00 32.46 35 LEU Y O 1
ATOM 2778 N N . GLY E 3 31 ? -3.993 -19.209 -31.768 1.00 32.58 36 GLY Y N 1
ATOM 2779 C CA . GLY E 3 31 ? -2.581 -19.195 -32.106 1.00 34.67 36 GLY Y CA 1
ATOM 2780 C C . GLY E 3 31 ? -1.864 -20.335 -31.409 1.00 34.23 36 GLY Y C 1
ATOM 2781 O O . GLY E 3 31 ? -2.292 -20.801 -30.350 1.00 30.85 36 GLY Y O 1
ATOM 2782 N N . SER E 3 32 ? -0.763 -20.796 -32.015 1.00 30.59 37 SER Y N 1
ATOM 2783 C CA . SER E 3 32 ? -0.020 -21.920 -31.443 1.00 30.58 37 SER Y CA 1
ATOM 2784 C C . SER E 3 32 ? 0.437 -21.649 -30.009 1.00 26.89 37 SER Y C 1
ATOM 2785 O O . SER E 3 32 ? 0.472 -22.561 -29.172 1.00 28.13 37 SER Y O 1
ATOM 2788 N N . ASN E 3 33 ? 0.843 -20.420 -29.729 1.00 26.49 38 ASN Y N 1
ATOM 2789 C CA . ASN E 3 33 ? 1.360 -20.087 -28.406 1.00 27.26 38 ASN Y CA 1
ATOM 2790 C C . ASN E 3 33 ? 0.269 -20.228 -27.354 1.00 29.26 38 ASN Y C 1
ATOM 2791 O O . ASN E 3 33 ? 0.464 -20.874 -26.321 1.00 28.68 38 ASN Y O 1
ATOM 2796 N N . GLU E 3 34 ? -0.887 -19.613 -27.607 1.00 28.42 39 GLU Y N 1
ATOM 2797 C CA . GLU E 3 34 ? -1.988 -19.677 -26.649 1.00 27.60 39 GLU Y CA 1
ATOM 2798 C C . GLU E 3 34 ? -2.475 -21.112 -26.485 1.00 26.77 39 GLU Y C 1
ATOM 2799 O O . GLU E 3 34 ? -2.891 -21.518 -25.397 1.00 27.24 39 GLU Y O 1
ATOM 2805 N N . SER E 3 35 ? -2.464 -21.887 -27.569 1.00 27.19 40 SER Y N 1
ATOM 2806 C CA . SER E 3 35 ? -2.935 -23.258 -27.485 1.00 25.72 40 SER Y CA 1
ATOM 2807 C C . SER E 3 35 ? -2.000 -24.095 -26.626 1.00 27.79 40 SER Y C 1
ATOM 2808 O O . SER E 3 35 ? -2.457 -24.888 -25.804 1.00 25.84 40 SER Y O 1
ATOM 2811 N N . ARG E 3 36 ? -0.691 -23.891 -26.755 1.00 27.16 41 ARG Y N 1
ATOM 2812 C CA . ARG E 3 36 ? 0.246 -24.635 -25.924 1.00 26.03 41 ARG Y CA 1
ATOM 2813 C C . ARG E 3 36 ? 0.107 -24.242 -24.455 1.00 28.10 41 ARG Y C 1
ATOM 2814 O O . ARG E 3 36 ? 0.185 -25.104 -23.571 1.00 24.41 41 ARG Y O 1
ATOM 2822 N N . ILE E 3 37 ? -0.137 -22.959 -24.187 1.00 24.29 42 ILE Y N 1
ATOM 2823 C CA . ILE E 3 37 ? -0.319 -22.520 -22.807 1.00 24.66 42 ILE Y CA 1
ATOM 2824 C C . ILE E 3 37 ? -1.533 -23.202 -22.205 1.00 24.91 42 ILE Y C 1
ATOM 2825 O O . ILE E 3 37 ? -1.465 -23.772 -21.110 1.00 26.33 42 ILE Y O 1
ATOM 2830 N N . LEU E 3 38 ? -2.658 -23.171 -22.928 1.00 27.85 43 LEU Y N 1
ATOM 2831 C CA . LEU E 3 38 ? -3.875 -23.804 -22.426 1.00 28.32 43 LEU Y CA 1
ATOM 2832 C C . LEU E 3 38 ? -3.660 -25.302 -22.242 1.00 26.99 43 LEU Y C 1
ATOM 2833 O O . LEU E 3 38 ? -4.117 -25.894 -21.262 1.00 26.58 43 LEU Y O 1
ATOM 2838 N N . TRP E 3 39 ? -2.988 -25.939 -23.205 1.00 27.55 44 TRP Y N 1
ATOM 2839 C CA . TRP E 3 39 ? -2.718 -27.369 -23.098 1.00 26.37 44 TRP Y CA 1
ATOM 2840 C C . TRP E 3 39 ? -1.939 -27.692 -21.830 1.00 26.34 44 TRP Y C 1
ATOM 2841 O O . TRP E 3 39 ? -2.252 -28.654 -21.122 1.00 28.24 44 TRP Y O 1
ATOM 2852 N N . LEU E 3 40 ? -0.897 -26.923 -21.534 1.00 25.24 45 LEU Y N 1
ATOM 2853 C CA . LEU E 3 40 ? -0.117 -27.258 -20.350 1.00 24.54 45 LEU Y CA 1
ATOM 2854 C C . LEU E 3 40 ? -0.937 -27.015 -19.091 1.00 26.92 45 LEU Y C 1
ATOM 2855 O O . LEU E 3 40 ? -0.899 -27.824 -18.157 1.00 22.99 45 LEU Y O 1
ATOM 2860 N N . LEU E 3 41 ? -1.730 -25.938 -19.078 1.00 25.82 46 LEU Y N 1
ATOM 2861 C CA . LEU E 3 41 ? -2.596 -25.698 -17.929 1.00 23.97 46 LEU Y CA 1
ATOM 2862 C C . LEU E 3 41 ? -3.589 -26.836 -17.745 1.00 23.18 46 LEU Y C 1
ATOM 2863 O O . LEU E 3 41 ? -3.928 -27.192 -16.616 1.00 27.52 46 LEU Y O 1
ATOM 2868 N N . ALA E 3 42 ? -4.119 -27.365 -18.853 1.00 24.25 47 ALA Y N 1
ATOM 2869 C CA . ALA E 3 42 ? -5.112 -28.425 -18.783 1.00 25.09 47 ALA Y CA 1
ATOM 2870 C C . ALA E 3 42 ? -4.472 -29.749 -18.405 1.00 25.95 47 ALA Y C 1
ATOM 2871 O O . ALA E 3 42 ? -5.148 -30.638 -17.872 1.00 31.00 47 ALA Y O 1
ATOM 2873 N N . GLN E 3 43 ? -3.179 -29.904 -18.686 1.00 30.64 48 GLN Y N 1
ATOM 2874 C CA . GLN E 3 43 ? -2.482 -31.117 -18.260 1.00 29.35 48 GLN Y CA 1
ATOM 2875 C C . GLN E 3 43 ? -2.270 -31.162 -16.755 1.00 31.70 48 GLN Y C 1
ATOM 2876 O O . GLN E 3 43 ? -2.033 -32.248 -16.200 1.00 34.70 48 GLN Y O 1
ATOM 2882 N N . ARG E 3 44 ? -2.325 -30.013 -16.088 1.00 30.28 49 ARG Y N 1
ATOM 2883 C CA . ARG E 3 44 ? -2.122 -29.911 -14.642 1.00 32.42 49 ARG Y CA 1
ATOM 2884 C C . ARG E 3 44 ? -3.293 -29.146 -14.034 1.00 33.66 49 ARG Y C 1
ATOM 2885 O O . ARG E 3 44 ? -3.130 -28.053 -13.477 1.00 29.57 49 ARG Y O 1
ATOM 2893 N N . PRO E 3 45 ? -4.502 -29.685 -14.141 1.00 32.94 50 PRO Y N 1
ATOM 2894 C CA . PRO E 3 45 ? -5.683 -28.890 -13.803 1.00 36.00 50 PRO Y CA 1
ATOM 2895 C C . PRO E 3 45 ? -5.669 -28.478 -12.337 1.00 36.18 50 PRO Y C 1
ATOM 2896 O O . PRO E 3 45 ? -5.321 -29.257 -11.442 1.00 33.21 50 PRO Y O 1
ATOM 2900 N N . ASN E 3 46 ? -6.026 -27.220 -12.115 1.00 31.54 51 ASN Y N 1
ATOM 2901 C CA . ASN E 3 46 ? -6.107 -26.565 -10.818 1.00 28.43 51 ASN Y CA 1
ATOM 2902 C C . ASN E 3 46 ? -4.764 -26.494 -10.109 1.00 36.88 51 ASN Y C 1
ATOM 2903 O O . ASN E 3 46 ? -4.716 -26.156 -8.917 1.00 37.01 51 ASN Y O 1
ATOM 2908 N N . GLU E 3 47 ? -3.664 -26.771 -10.808 1.00 30.11 52 GLU Y N 1
ATO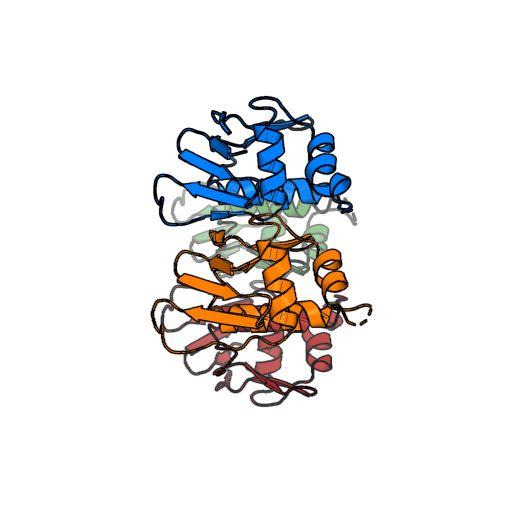M 2909 C CA . GLU E 3 47 ? -2.338 -26.549 -10.257 1.00 35.79 52 GLU Y CA 1
ATOM 2910 C C . GLU E 3 47 ? -1.814 -25.190 -10.704 1.00 28.12 52 GLU Y C 1
ATOM 2911 O O . GLU E 3 47 ? -2.071 -24.754 -11.824 1.00 28.62 52 GLU Y O 1
ATOM 2917 N N . VAL E 3 48 ? -1.083 -24.524 -9.817 1.00 26.73 53 VAL Y N 1
ATOM 2918 C CA . VAL E 3 48 ? -0.411 -23.289 -10.179 1.00 25.74 53 VAL Y CA 1
ATOM 2919 C C . VAL E 3 48 ? 0.802 -23.689 -10.999 1.00 29.79 53 VAL Y C 1
ATOM 2920 O O . VAL E 3 48 ? 1.657 -24.452 -10.532 1.00 34.23 53 VAL Y O 1
ATOM 2924 N N . ILE E 3 49 ? 0.868 -23.216 -12.225 1.00 28.14 54 ILE Y N 1
ATOM 2925 C CA . ILE E 3 49 ? 2.018 -23.484 -13.072 1.00 24.48 54 ILE Y CA 1
ATOM 2926 C C . ILE E 3 49 ? 2.870 -22.229 -13.147 1.00 28.51 54 ILE Y C 1
ATOM 2927 O O . ILE E 3 49 ? 2.363 -21.133 -13.422 1.00 24.83 54 ILE Y O 1
ATOM 2932 N N . SER E 3 50 ? 4.162 -22.387 -12.870 1.00 27.13 55 SER Y N 1
ATOM 2933 C CA . SER E 3 50 ? 5.077 -21.252 -12.829 1.00 28.79 55 SER Y CA 1
ATOM 2934 C C . SER E 3 50 ? 5.209 -20.563 -14.188 1.00 27.78 55 SER Y C 1
ATOM 2935 O O . SER E 3 50 ? 5.071 -21.178 -15.265 1.00 26.41 55 SER Y O 1
ATOM 2938 N N . ARG E 3 51 ? 5.529 -19.268 -14.134 1.00 27.67 56 ARG Y N 1
ATOM 2939 C CA . ARG E 3 51 ? 5.777 -18.536 -15.368 1.00 27.10 56 ARG Y CA 1
ATOM 2940 C C . ARG E 3 51 ? 6.897 -19.191 -16.163 1.00 31.28 56 ARG Y C 1
ATOM 2941 O O . ARG E 3 51 ? 6.843 -19.264 -17.399 1.00 29.16 56 ARG Y O 1
ATOM 2949 N N . ASN E 3 52 ? 7.904 -19.711 -15.457 1.00 30.26 57 ASN Y N 1
ATOM 2950 C CA . ASN E 3 52 ? 9.035 -20.330 -16.128 1.00 30.41 57 ASN Y CA 1
ATOM 2951 C C . ASN E 3 52 ? 8.587 -21.580 -16.894 1.00 28.90 57 ASN Y C 1
ATOM 2952 O O . ASN E 3 52 ? 8.965 -21.786 -18.050 1.00 28.24 57 ASN Y O 1
ATOM 2957 N N . ASP E 3 53 ? 7.742 -22.410 -16.269 1.00 31.46 58 ASP Y N 1
ATOM 2958 C CA . ASP E 3 53 ? 7.203 -23.597 -16.937 1.00 29.97 58 ASP Y CA 1
ATOM 2959 C C . ASP E 3 53 ? 6.381 -23.239 -18.165 1.00 29.73 58 ASP Y C 1
ATOM 2960 O O . ASP E 3 53 ? 6.508 -23.871 -19.230 1.00 27.62 58 ASP Y O 1
ATOM 2965 N N . LEU E 3 54 ? 5.458 -22.287 -18.014 1.00 29.65 59 LEU Y N 1
ATOM 2966 C CA . LEU E 3 54 ? 4.640 -21.894 -19.152 1.00 30.28 59 LEU Y CA 1
ATOM 2967 C C . LEU E 3 54 ? 5.525 -21.363 -20.269 1.00 27.31 59 LEU Y C 1
ATOM 2968 O O . LEU E 3 54 ? 5.425 -21.785 -21.424 1.00 25.82 59 LEU Y O 1
ATOM 2973 N N . HIS E 3 55 ? 6.438 -20.460 -19.928 1.00 28.45 60 HIS Y N 1
ATOM 2974 C CA . HIS E 3 55 ? 7.311 -19.905 -20.949 1.00 32.42 60 HIS Y CA 1
ATOM 2975 C C . HIS E 3 55 ? 8.100 -20.995 -21.672 1.00 32.21 60 HIS Y C 1
ATOM 2976 O O . HIS E 3 55 ? 8.150 -21.025 -22.907 1.00 33.80 60 HIS Y O 1
ATOM 2983 N N . ASP E 3 56 ? 8.715 -21.906 -20.911 1.00 33.13 61 ASP Y N 1
ATOM 2984 C CA . ASP E 3 56 ? 9.589 -22.913 -21.504 1.00 33.07 61 ASP Y CA 1
ATOM 2985 C C . ASP E 3 56 ? 8.829 -23.887 -22.382 1.00 35.49 61 ASP Y C 1
ATOM 2986 O O . ASP E 3 56 ? 9.428 -24.513 -23.265 1.00 34.13 61 ASP Y O 1
ATOM 2991 N N . PHE E 3 57 ? 7.539 -24.091 -22.108 1.00 27.10 62 PHE Y N 1
ATOM 2992 C CA . PHE E 3 57 ? 6.749 -25.007 -22.928 1.00 26.90 62 PHE Y CA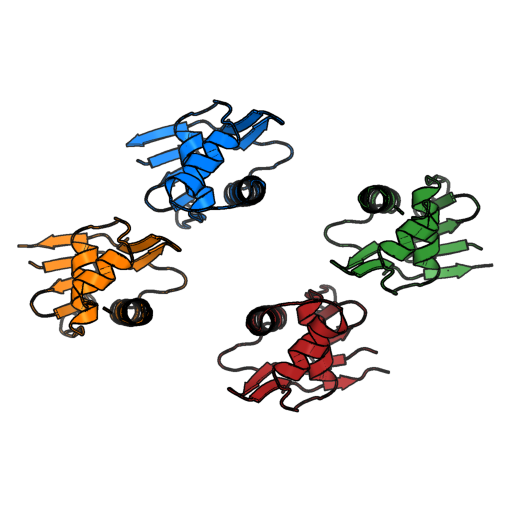 1
ATOM 2993 C C . PHE E 3 57 ? 6.428 -24.411 -24.293 1.00 33.58 62 PHE Y C 1
ATOM 2994 O O . PHE E 3 57 ? 6.041 -25.152 -25.214 1.00 32.11 62 PHE Y O 1
ATOM 3002 N N . VAL E 3 58 ? 6.604 -23.093 -24.451 1.00 33.05 63 VAL Y N 1
ATOM 3003 C CA . VAL E 3 58 ? 6.261 -22.375 -25.671 1.00 36.52 63 VAL Y CA 1
ATOM 3004 C C . VAL E 3 58 ? 7.499 -21.813 -26.366 1.00 39.62 63 VAL Y C 1
ATOM 3005 O O . VAL E 3 58 ? 7.665 -21.988 -27.569 1.00 33.69 63 VAL Y O 1
ATOM 3009 N N . TRP E 3 59 ? 8.381 -21.137 -25.621 1.00 33.40 64 TRP Y N 1
ATOM 3010 C CA . TRP E 3 59 ? 9.520 -20.402 -26.182 1.00 42.21 64 TRP Y CA 1
ATOM 3011 C C . TRP E 3 59 ? 10.877 -20.975 -25.760 1.00 44.29 64 TRP Y C 1
ATOM 3012 O O . TRP E 3 59 ? 10.997 -21.771 -24.826 1.00 39.78 64 TRP Y O 1
ATOM 3023 N N . ARG E 3 60 ? 11.914 -20.493 -26.453 1.00 49.01 65 ARG Y N 1
ATOM 3024 C CA . ARG E 3 60 ? 13.283 -20.976 -26.301 1.00 56.60 65 ARG Y CA 1
ATOM 3025 C C . ARG E 3 60 ? 13.891 -20.574 -24.958 1.00 54.78 65 ARG Y C 1
ATOM 3026 O O . ARG E 3 60 ? 13.688 -19.455 -24.472 1.00 51.14 65 ARG Y O 1
ATOM 3034 N N . GLU E 3 61 ? 14.648 -21.496 -24.363 1.00 52.43 66 GLU Y N 1
ATOM 3035 C CA . GLU E 3 61 ? 15.445 -21.195 -23.174 1.00 55.10 66 GLU Y CA 1
ATOM 3036 C C . GLU E 3 61 ? 16.569 -20.225 -23.525 1.00 56.71 66 GLU Y C 1
ATOM 3037 O O . GLU E 3 61 ? 16.774 -19.221 -22.842 1.00 60.37 66 GLU Y O 1
ATOM 3043 N N . ASP E 3 67 ? 11.218 -9.381 -22.631 1.00 93.92 72 ASP Y N 1
ATOM 3044 C CA . ASP E 3 67 ? 10.553 -10.672 -22.741 1.00 92.08 72 ASP Y CA 1
ATOM 3045 C C . ASP E 3 67 ? 9.765 -10.946 -21.466 1.00 86.82 72 ASP Y C 1
ATOM 3046 O O . ASP E 3 67 ? 9.356 -9.993 -20.806 1.00 96.62 72 ASP Y O 1
ATOM 3051 N N . ASP E 3 68 ? 9.498 -12.216 -21.139 1.00 76.89 73 ASP Y N 1
ATOM 3052 C CA . ASP E 3 68 ? 8.590 -12.569 -20.043 1.00 68.03 73 ASP Y CA 1
ATOM 3053 C C . ASP E 3 68 ? 7.182 -12.040 -20.301 1.00 56.32 73 ASP Y C 1
ATOM 3054 O O . ASP E 3 68 ? 6.190 -12.732 -20.039 1.00 48.21 73 ASP Y O 1
ATOM 3059 N N . SER E 3 69 ? 7.092 -10.802 -20.797 1.00 56.72 74 SER Y N 1
ATOM 3060 C CA . SER E 3 69 ? 5.820 -10.223 -21.205 1.00 50.68 74 SER Y CA 1
ATOM 3061 C C . SER E 3 69 ? 5.182 -10.982 -22.361 1.00 43.20 74 SER Y C 1
ATOM 3062 O O . SER E 3 69 ? 3.978 -10.815 -22.615 1.00 41.05 74 SER Y O 1
ATOM 3065 N N . SER E 3 70 ? 5.955 -11.787 -23.093 1.00 43.22 75 SER Y N 1
ATOM 3066 C CA . SER E 3 70 ? 5.330 -12.634 -24.101 1.00 44.18 75 SER Y CA 1
ATOM 3067 C C . SER E 3 70 ? 4.334 -13.596 -23.459 1.00 35.66 75 SER Y C 1
ATOM 3068 O O . SER E 3 70 ? 3.243 -13.800 -23.996 1.00 37.93 75 SER Y O 1
ATOM 3071 N N . LEU E 3 71 ? 4.666 -14.153 -22.284 1.00 35.17 76 LEU Y N 1
ATOM 3072 C CA . LEU E 3 71 ? 3.690 -14.955 -21.538 1.00 31.13 76 LEU Y CA 1
ATOM 3073 C C . LEU E 3 71 ? 2.474 -14.125 -21.147 1.00 31.36 76 LEU Y C 1
ATOM 3074 O O . LEU E 3 71 ? 1.335 -14.556 -21.318 1.00 26.43 76 LEU Y O 1
ATOM 3079 N N . THR E 3 72 ? 2.697 -12.933 -20.592 1.00 31.57 77 THR Y N 1
ATOM 3080 C CA . THR E 3 72 ? 1.567 -12.091 -20.204 1.00 34.02 77 THR Y CA 1
ATOM 3081 C C . THR E 3 72 ? 0.672 -11.764 -21.398 1.00 32.11 77 THR Y C 1
ATOM 3082 O O . THR E 3 72 ? -0.560 -11.826 -21.294 1.00 30.24 77 THR Y O 1
ATOM 3086 N N . GLN E 3 73 ? 1.271 -11.428 -22.545 1.00 33.71 78 GLN Y N 1
ATOM 3087 C CA . GLN E 3 73 ? 0.464 -11.126 -23.722 1.00 33.61 78 GLN Y CA 1
ATOM 3088 C C . GLN E 3 73 ? -0.302 -12.350 -24.202 1.00 34.34 78 GLN Y C 1
ATOM 3089 O O . GLN E 3 73 ? -1.453 -12.238 -24.633 1.00 32.80 78 GLN Y O 1
ATOM 3095 N N . ALA E 3 74 ? 0.298 -13.532 -24.117 1.00 31.59 79 ALA Y N 1
ATOM 3096 C CA . ALA E 3 74 ? -0.418 -14.703 -24.603 1.00 31.75 79 ALA Y CA 1
ATOM 3097 C C . ALA E 3 74 ? -1.571 -15.073 -23.671 1.00 29.40 79 ALA Y C 1
ATOM 3098 O O . ALA E 3 74 ? -2.609 -15.565 -24.128 1.00 29.59 79 ALA Y O 1
ATOM 3100 N N . ILE E 3 75 ? -1.409 -14.849 -22.364 1.00 26.78 80 ILE Y N 1
ATOM 3101 C CA . ILE E 3 75 ? -2.495 -15.113 -21.420 1.00 26.48 80 ILE Y CA 1
ATOM 3102 C C . ILE E 3 75 ? -3.664 -14.184 -21.711 1.00 27.53 80 ILE Y C 1
ATOM 3103 O O . ILE E 3 75 ? -4.825 -14.593 -21.683 1.00 28.32 80 ILE Y O 1
ATOM 3108 N N . SER E 3 76 ? -3.372 -12.918 -22.006 1.00 26.85 81 SER Y N 1
ATOM 3109 C CA . SER E 3 76 ? -4.430 -11.965 -22.339 1.00 27.01 81 SER Y CA 1
ATOM 3110 C C . SER E 3 76 ? -5.194 -12.397 -23.590 1.00 29.48 81 SER Y C 1
ATOM 3111 O O . SER E 3 76 ? -6.429 -12.370 -23.624 1.00 30.26 81 SER Y O 1
ATOM 3114 N N . THR E 3 77 ? -4.468 -12.815 -24.627 1.00 32.76 82 THR Y N 1
ATOM 3115 C CA . THR E 3 77 ? -5.113 -13.305 -25.842 1.00 33.00 82 THR Y CA 1
ATOM 3116 C C . THR E 3 77 ? -5.996 -14.510 -25.545 1.00 33.02 82 THR Y C 1
ATOM 3117 O O . THR E 3 77 ? -7.122 -14.625 -26.055 1.00 31.69 82 THR Y O 1
ATOM 3121 N N . LEU E 3 78 ? -5.481 -15.448 -24.747 1.00 30.44 83 LEU Y N 1
ATOM 3122 C CA . LEU E 3 78 ? -6.236 -16.658 -24.438 1.00 27.60 83 LEU Y CA 1
ATOM 3123 C C . LEU E 3 78 ? -7.507 -16.349 -23.642 1.00 31.01 83 LEU Y C 1
ATOM 3124 O O . LEU E 3 78 ? -8.574 -16.923 -23.896 1.00 32.63 83 LEU Y O 1
ATOM 3129 N N . ARG E 3 79 ? -7.412 -15.459 -22.654 1.00 29.67 84 ARG Y N 1
ATOM 3130 C CA . ARG E 3 79 ? -8.604 -15.075 -21.900 1.00 30.28 84 ARG Y CA 1
ATOM 3131 C C . ARG E 3 79 ? -9.675 -14.466 -22.799 1.00 37.97 84 ARG Y C 1
ATOM 3132 O O . ARG E 3 79 ? -10.872 -14.674 -22.573 1.00 36.75 84 ARG Y O 1
ATOM 3140 N N . LYS E 3 80 ? -9.266 -13.703 -23.816 1.00 34.38 85 LYS Y N 1
ATOM 3141 C CA . LYS E 3 80 ? -10.224 -13.145 -24.763 1.00 43.67 85 LYS Y CA 1
ATOM 3142 C C . LYS E 3 80 ? -10.893 -14.241 -25.585 1.00 42.42 85 LYS Y C 1
ATOM 3143 O O . LYS E 3 80 ? -12.101 -14.192 -25.817 1.00 42.49 85 LYS Y O 1
ATOM 3149 N N . MET E 3 81 ? -10.131 -15.248 -26.022 1.00 37.38 86 MET Y N 1
ATOM 3150 C CA . MET E 3 81 ? -10.750 -16.347 -26.764 1.00 40.77 86 MET Y CA 1
ATOM 3151 C C . MET E 3 81 ? -11.694 -17.169 -25.891 1.00 41.86 86 MET Y C 1
ATOM 3152 O O . MET E 3 81 ? -12.701 -17.686 -26.390 1.00 44.53 86 MET Y O 1
ATOM 3157 N N . LEU E 3 82 ? -11.409 -17.298 -24.599 1.00 36.82 87 LEU Y N 1
ATOM 3158 C CA . LEU E 3 82 ? -12.309 -18.016 -23.700 1.00 37.00 87 LEU Y CA 1
ATOM 3159 C C . LEU E 3 82 ? -13.443 -17.139 -23.185 1.00 38.84 87 LEU Y C 1
ATOM 3160 O O . LEU E 3 82 ? -14.268 -17.616 -22.392 1.00 39.10 87 LEU Y O 1
ATOM 3165 N N . LYS E 3 83 ? -13.485 -15.874 -23.609 1.00 40.10 88 LYS Y N 1
ATOM 3166 C CA . LYS E 3 83 ? -14.401 -14.870 -23.057 1.00 42.38 88 LYS Y CA 1
ATOM 3167 C C . LYS E 3 83 ? -14.302 -14.813 -21.534 1.00 43.88 88 LYS Y C 1
ATOM 3168 O O . LYS E 3 83 ? -15.289 -14.587 -20.832 1.00 42.42 88 LYS Y O 1
ATOM 3174 N N . ASP E 3 84 ? -13.085 -15.000 -21.022 1.00 37.10 89 ASP Y N 1
ATOM 3175 C CA . ASP E 3 84 ? -12.838 -14.960 -19.587 1.00 35.78 89 ASP Y CA 1
ATOM 3176 C C . ASP E 3 84 ? -12.615 -13.538 -19.090 1.00 42.40 89 ASP Y C 1
ATOM 3177 O O . ASP E 3 84 ? -11.951 -12.727 -19.741 1.00 42.64 89 ASP Y O 1
ATOM 3182 N N . SER E 3 85 ? -13.115 -13.265 -17.894 1.00 39.65 90 SER Y N 1
ATOM 3183 C CA . SER E 3 85 ? -12.941 -11.962 -17.268 1.00 39.17 90 SER Y CA 1
ATOM 3184 C C . SER E 3 85 ? -11.620 -11.915 -16.510 1.00 43.95 90 SER Y C 1
ATOM 3185 O O . SER E 3 85 ? -11.329 -12.800 -15.704 1.00 42.17 90 SER Y O 1
ATOM 3188 N N . THR E 3 86 ? -10.817 -10.879 -16.758 1.00 41.62 91 THR Y N 1
ATOM 3189 C CA . THR E 3 86 ? -9.573 -10.741 -16.006 1.00 40.37 91 THR Y CA 1
ATOM 3190 C C . THR E 3 86 ? -9.857 -10.402 -14.554 1.00 45.51 91 THR Y C 1
ATOM 3191 O O . THR E 3 86 ? -9.170 -10.885 -13.647 1.00 47.15 91 THR Y O 1
ATOM 3195 N N . LYS E 3 87 ? -10.869 -9.570 -14.320 1.00 44.68 92 LYS Y N 1
ATOM 3196 C CA . LYS E 3 87 ? -11.195 -9.141 -12.967 1.00 49.39 92 LYS Y CA 1
ATOM 3197 C C . LYS E 3 87 ? -11.801 -10.281 -12.158 1.00 47.23 92 LYS Y C 1
ATOM 3198 O O . LYS E 3 87 ? -11.547 -10.392 -10.953 1.00 51.02 92 LYS Y O 1
ATOM 3204 N N . SER E 3 88 ? -12.595 -11.141 -12.803 1.00 46.26 93 SER Y N 1
ATOM 3205 C CA . SER E 3 88 ? -13.312 -12.221 -12.124 1.00 47.65 93 SER Y CA 1
ATOM 3206 C C . SER E 3 88 ? -13.170 -13.516 -12.926 1.00 47.70 93 SER Y C 1
ATOM 3207 O O . SER E 3 88 ? -14.080 -13.922 -13.653 1.00 43.03 93 SER Y O 1
ATOM 3210 N N . PRO E 3 89 ? -12.034 -14.198 -12.782 1.00 47.15 94 PRO Y N 1
ATOM 3211 C CA . PRO E 3 89 ? -11.742 -15.310 -13.706 1.00 41.84 94 PRO Y CA 1
ATOM 3212 C C . PRO E 3 89 ? -12.604 -16.532 -13.439 1.00 36.75 94 PRO Y C 1
ATOM 3213 O O . PRO E 3 89 ? -12.834 -16.922 -12.294 1.00 42.98 94 PRO Y O 1
ATOM 3217 N N . GLN E 3 90 ? -13.060 -17.150 -14.527 1.00 38.17 95 GLN Y N 1
ATOM 3218 C CA . GLN E 3 90 ? -13.686 -18.461 -14.514 1.00 38.02 95 GLN Y CA 1
ATOM 3219 C C . GLN E 3 90 ? -12.791 -19.560 -15.060 1.00 34.67 95 GLN Y C 1
ATOM 3220 O O . GLN E 3 90 ? -13.051 -20.728 -14.782 1.00 34.59 95 GLN Y O 1
ATOM 3226 N N . TYR E 3 91 ? -11.764 -19.218 -15.843 1.00 29.93 96 TYR Y N 1
ATOM 3227 C CA . TYR E 3 91 ? -10.939 -20.225 -16.507 1.00 33.59 96 TYR Y CA 1
ATOM 3228 C C . TYR E 3 91 ? -9.502 -20.126 -16.055 1.00 28.42 96 TYR Y C 1
ATOM 3229 O O . TYR E 3 91 ? -8.987 -21.060 -15.436 1.00 30.62 96 TYR Y O 1
ATOM 3238 N N . VAL E 3 92 ? -8.822 -19.017 -16.334 1.00 25.65 97 VAL Y N 1
ATOM 3239 C CA . VAL E 3 92 ? -7.396 -18.903 -16.073 1.00 28.10 97 VAL Y CA 1
ATOM 3240 C C . VAL E 3 92 ? -7.220 -17.849 -14.996 1.00 27.46 97 VAL Y C 1
ATOM 3241 O O . VAL E 3 92 ? -7.524 -16.667 -15.222 1.00 27.55 97 VAL Y O 1
ATOM 3245 N N . LYS E 3 93 ? -6.693 -18.258 -13.860 1.00 25.79 98 LYS Y N 1
ATOM 3246 C CA . LYS E 3 93 ? -6.482 -17.344 -12.750 1.00 29.19 98 LYS Y CA 1
ATOM 3247 C C . LYS E 3 93 ? -5.008 -16.997 -12.612 1.00 28.86 98 LYS Y C 1
ATOM 3248 O O . LYS E 3 93 ? -4.132 -17.859 -12.731 1.00 27.30 98 LYS Y O 1
ATOM 3254 N N . THR E 3 94 ? -4.737 -15.723 -12.356 1.00 25.80 99 THR Y N 1
ATOM 3255 C CA . THR E 3 94 ? -3.362 -15.290 -12.124 1.00 27.74 99 THR Y CA 1
ATOM 3256 C C . THR E 3 94 ? -3.005 -15.514 -10.665 1.00 30.12 99 THR Y C 1
ATOM 3257 O O . THR E 3 94 ? -3.810 -15.215 -9.765 1.00 30.41 99 THR Y O 1
ATOM 3261 N N . VAL E 3 95 ? -1.822 -16.084 -10.428 1.00 26.59 100 VAL Y N 1
ATOM 3262 C CA . VAL E 3 95 ? -1.312 -16.273 -9.078 1.00 30.95 100 VAL Y CA 1
ATOM 3263 C C . VAL E 3 95 ? -0.059 -15.422 -8.925 1.00 32.67 100 VAL Y C 1
ATOM 3264 O O . VAL E 3 95 ? 1.056 -15.882 -9.229 1.00 30.10 100 VAL Y O 1
ATOM 3268 N N . PRO E 3 96 ? -0.214 -14.174 -8.446 1.00 30.80 101 PRO Y N 1
ATOM 3269 C CA . PRO E 3 96 ? 0.907 -13.228 -8.392 1.00 32.74 101 PRO Y CA 1
ATOM 3270 C C . PRO E 3 96 ? 2.162 -13.849 -7.808 1.00 30.20 101 PRO Y C 1
ATOM 3271 O O . PRO E 3 96 ? 2.088 -14.489 -6.761 1.00 31.12 101 PRO Y O 1
ATOM 3275 N N . LYS E 3 97 ? 3.295 -13.677 -8.497 1.00 29.57 102 LYS Y N 1
ATOM 3276 C CA . LYS E 3 97 ? 4.624 -14.130 -8.108 1.00 32.97 102 LYS Y CA 1
ATOM 3277 C C . LYS E 3 97 ? 4.780 -15.645 -8.207 1.00 36.41 102 LYS Y C 1
ATOM 3278 O O . LYS E 3 97 ? 5.829 -16.183 -7.803 1.00 30.81 102 LYS Y O 1
ATOM 3284 N N . ARG E 3 98 ? 3.777 -16.359 -8.730 1.00 30.48 103 ARG Y N 1
ATOM 3285 C CA . ARG E 3 98 ? 3.847 -17.819 -8.766 1.00 28.03 103 ARG Y CA 1
ATOM 3286 C C . ARG E 3 98 ? 3.480 -18.377 -10.143 1.00 34.56 103 ARG Y C 1
ATOM 3287 O O . ARG E 3 98 ? 3.852 -19.510 -10.467 1.00 37.69 103 ARG Y O 1
ATOM 3295 N N . GLY E 3 99 ? 2.715 -17.628 -10.937 1.00 27.23 104 GLY Y N 1
ATOM 3296 C CA . GLY E 3 99 ? 2.325 -18.124 -12.260 1.00 26.30 104 GLY Y CA 1
ATOM 3297 C C . GLY E 3 99 ? 0.850 -18.001 -12.612 1.00 27.83 104 GLY Y C 1
ATOM 3298 O O . GLY E 3 99 ? 0.253 -16.941 -12.407 1.00 28.95 104 GLY Y O 1
ATOM 3299 N N . TYR E 3 100 ? 0.260 -19.049 -13.197 1.00 21.96 105 TYR Y N 1
ATOM 3300 C CA . TYR E 3 100 ? -1.149 -19.058 -13.589 1.00 23.51 105 TYR Y CA 1
ATOM 3301 C C . TYR E 3 100 ? -1.728 -20.426 -13.261 1.00 26.03 105 TYR Y C 1
ATOM 3302 O O . TYR E 3 100 ? -0.990 -21.406 -13.131 1.00 24.48 105 TYR Y O 1
ATOM 3311 N N . GLN E 3 101 ? -3.059 -20.489 -13.153 1.00 25.73 106 GLN Y N 1
ATOM 3312 C CA . GLN E 3 101 ? -3.752 -21.668 -12.635 1.00 23.95 106 GLN Y CA 1
ATOM 3313 C C . GLN E 3 101 ? -5.067 -21.842 -13.385 1.00 29.45 106 GLN Y C 1
ATOM 3314 O O . GLN E 3 101 ? -5.881 -20.914 -13.427 1.00 29.92 106 GLN Y O 1
ATOM 3320 N N . LEU E 3 102 ? -5.283 -23.016 -13.986 1.00 25.34 107 LEU Y N 1
ATOM 3321 C CA . LEU E 3 102 ? -6.541 -23.270 -14.679 1.00 25.60 107 LEU Y CA 1
ATOM 3322 C C . LEU E 3 102 ? -7.553 -23.733 -13.637 1.00 25.30 107 LEU Y C 1
ATOM 3323 O O . LEU E 3 102 ? -7.430 -24.832 -13.069 1.00 25.40 107 LEU Y O 1
ATOM 3328 N N . ILE E 3 103 ? -8.540 -22.886 -13.349 1.00 27.31 108 ILE Y N 1
ATOM 3329 C CA . ILE E 3 103 ? -9.520 -23.199 -12.319 1.00 27.75 108 ILE Y CA 1
ATOM 3330 C C . ILE E 3 103 ? -10.820 -23.762 -12.878 1.00 27.39 108 ILE Y C 1
ATOM 3331 O O . ILE E 3 103 ? -11.659 -24.230 -12.095 1.00 34.34 108 ILE Y O 1
ATOM 3336 N N . ALA E 3 104 ? -11.007 -23.767 -14.192 1.00 28.95 109 ALA Y N 1
ATOM 3337 C CA . ALA E 3 104 ? -12.190 -24.405 -14.746 1.00 31.82 109 ALA Y CA 1
ATOM 3338 C C . ALA E 3 104 ? -12.149 -25.908 -14.495 1.00 32.71 109 ALA Y C 1
ATOM 3339 O O . ALA E 3 104 ? -11.082 -26.505 -14.369 1.00 31.88 109 ALA Y O 1
ATOM 3341 N N . ARG E 3 105 ? -13.331 -26.515 -14.398 1.00 30.72 110 ARG Y N 1
ATOM 3342 C CA . ARG E 3 105 ? -13.410 -27.970 -14.436 1.00 32.94 110 ARG Y CA 1
ATOM 3343 C C . ARG E 3 105 ? -12.790 -28.449 -15.742 1.00 30.80 110 ARG Y C 1
ATOM 3344 O O . ARG E 3 105 ? -13.048 -27.876 -16.797 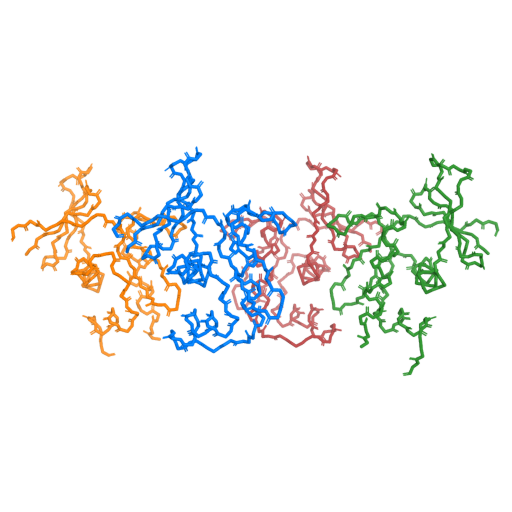1.00 29.39 110 ARG Y O 1
ATOM 3352 N N . VAL E 3 106 ? -11.941 -29.470 -15.666 1.00 26.92 111 VAL Y N 1
ATOM 3353 C CA . VAL E 3 106 ? -11.235 -29.988 -16.832 1.00 27.49 111 VAL Y CA 1
ATOM 3354 C C . VAL E 3 106 ? -11.541 -31.470 -16.942 1.00 29.80 111 VAL Y C 1
ATOM 3355 O O . VAL E 3 106 ? -11.275 -32.226 -16.000 1.00 33.17 111 VAL Y O 1
ATOM 3359 N N . GLU E 3 107 ? -12.057 -31.899 -18.096 1.00 30.47 112 GLU Y N 1
ATOM 3360 C CA . GLU E 3 107 ? -12.260 -33.320 -18.323 1.00 35.71 112 GLU Y CA 1
ATOM 3361 C C . GLU E 3 107 ? -11.570 -33.744 -19.606 1.00 34.10 112 GLU Y C 1
ATOM 3362 O O . GLU E 3 107 ? -11.566 -33.006 -20.589 1.00 36.05 112 GLU Y O 1
ATOM 3368 N N . THR E 3 108 ? -10.983 -34.932 -19.592 1.00 38.00 113 THR Y N 1
ATOM 3369 C CA . THR E 3 108 ? -10.446 -35.515 -20.810 1.00 37.88 113 THR Y CA 1
ATOM 3370 C C . THR E 3 108 ? -11.501 -36.420 -21.432 1.00 49.64 113 THR Y C 1
ATOM 3371 O O . THR E 3 108 ? -12.201 -37.154 -20.726 1.00 47.85 113 THR Y O 1
ATOM 3375 N N . VAL E 3 109 ? -11.614 -36.369 -22.753 1.00 46.97 114 VAL Y N 1
ATOM 3376 C CA . VAL E 3 109 ? -12.521 -37.238 -23.485 1.00 55.30 114 VAL Y CA 1
ATOM 3377 C C . VAL E 3 109 ? -11.744 -37.976 -24.561 1.00 66.84 114 VAL Y C 1
ATOM 3378 O O . VAL E 3 109 ? -10.741 -37.468 -25.078 1.00 65.09 114 VAL Y O 1
ATOM 3382 N N . GLU E 3 110 ? -12.225 -39.181 -24.882 1.00 76.86 115 GLU Y N 1
ATOM 3383 C CA . GLU E 3 110 ? -11.767 -40.067 -25.965 1.00 82.62 115 GLU Y CA 1
ATOM 3384 C C . GLU E 3 110 ? -10.535 -40.883 -25.565 1.00 85.57 115 GLU Y C 1
ATOM 3385 O O . GLU E 3 110 ? -9.428 -40.363 -25.469 1.00 88.14 115 GLU Y O 1
ATOM 3391 N N . MET F 3 1 ? -6.675 -30.528 0.949 1.00 88.72 6 MET Z N 1
ATOM 3392 C CA . MET F 3 1 ? -8.127 -30.539 1.117 1.00 85.92 6 MET Z CA 1
ATOM 3393 C C . MET F 3 1 ? -8.645 -29.195 1.621 1.00 73.82 6 MET Z C 1
ATOM 3394 O O . MET F 3 1 ? -7.874 -28.250 1.800 1.00 70.55 6 MET Z O 1
ATOM 3399 N N . LYS F 3 2 ? -9.951 -29.117 1.857 1.00 66.18 7 LYS Z N 1
ATOM 3400 C CA . LYS F 3 2 ? -10.582 -27.884 2.299 1.00 56.03 7 LYS Z CA 1
ATOM 3401 C C . LYS F 3 2 ? -10.738 -27.853 3.820 1.00 53.06 7 LYS Z C 1
ATOM 3402 O O . LYS F 3 2 ? -10.506 -28.842 4.522 1.00 52.21 7 LYS Z O 1
ATOM 3408 N N . PHE F 3 3 ? -11.154 -26.685 4.320 1.00 40.14 8 PHE Z N 1
ATOM 3409 C CA . PHE F 3 3 ? -11.433 -26.451 5.731 1.00 39.48 8 PHE Z CA 1
ATOM 3410 C C . PHE F 3 3 ? -12.784 -25.764 5.885 1.00 40.73 8 PHE Z C 1
ATOM 3411 O O . PHE F 3 3 ? -13.158 -24.915 5.069 1.00 43.62 8 PHE Z O 1
ATOM 3419 N N . ILE F 3 4 ? -13.520 -26.128 6.937 1.00 39.97 9 ILE Z N 1
ATOM 3420 C CA . ILE F 3 4 ? -14.673 -25.345 7.386 1.00 37.98 9 ILE Z CA 1
ATOM 3421 C C . ILE F 3 4 ? -14.295 -24.654 8.681 1.00 34.41 9 ILE Z C 1
ATOM 3422 O O . ILE F 3 4 ? -13.954 -25.315 9.670 1.00 34.73 9 ILE Z O 1
ATOM 3427 N N . LEU F 3 5 ? -14.386 -23.329 8.677 1.00 35.27 10 LEU Z N 1
ATOM 3428 C CA . LEU F 3 5 ? -14.019 -22.487 9.807 1.00 31.68 10 LEU Z CA 1
ATOM 3429 C C . LEU F 3 5 ? -15.277 -21.921 10.446 1.00 36.51 10 LEU Z C 1
ATOM 3430 O O . LEU F 3 5 ? -16.110 -21.321 9.755 1.00 36.96 10 LEU Z O 1
ATOM 3435 N N . ALA F 3 6 ? -15.394 -22.087 11.764 1.00 35.30 11 ALA Z N 1
ATOM 3436 C CA . ALA F 3 6 ? -16.471 -21.487 12.556 1.00 37.85 11 ALA Z CA 1
ATOM 3437 C C . ALA F 3 6 ? -17.855 -21.822 12.020 1.00 37.23 11 ALA Z C 1
ATOM 3438 O O . ALA F 3 6 ? -18.803 -21.068 12.258 1.00 38.03 11 ALA Z O 1
ATOM 3440 N N . GLU F 3 7 ? -17.981 -22.910 11.262 1.00 35.77 12 GLU Z N 1
ATOM 3441 C CA . GLU F 3 7 ? -19.267 -23.304 10.684 1.00 39.19 12 GLU Z CA 1
ATOM 3442 C C . GLU F 3 7 ? -19.796 -22.242 9.730 1.00 45.48 12 GLU Z C 1
ATOM 3443 O O . GLU F 3 7 ? -21.008 -22.110 9.545 1.00 44.72 12 GLU Z O 1
ATOM 3449 N N . LYS F 3 8 ? -18.889 -21.478 9.118 1.00 40.81 13 LYS Z N 1
ATOM 3450 C CA . LYS F 3 8 ? -19.284 -20.323 8.324 1.00 43.94 13 LYS Z CA 1
ATOM 3451 C C . LYS F 3 8 ? -18.557 -20.260 6.984 1.00 47.75 13 LYS Z C 1
ATOM 3452 O O . LYS F 3 8 ? -19.192 -20.057 5.945 1.00 51.07 13 LYS Z O 1
ATOM 3458 N N . PHE F 3 9 ? -17.235 -20.414 6.994 1.00 40.36 14 PHE Z N 1
ATOM 3459 C CA . PHE F 3 9 ? -16.416 -20.308 5.791 1.00 42.87 14 PHE Z CA 1
ATOM 3460 C C . PHE F 3 9 ? -15.886 -21.665 5.370 1.00 41.97 14 PHE Z C 1
ATOM 3461 O O . PHE F 3 9 ? -15.338 -22.410 6.185 1.00 39.10 14 PHE Z O 1
ATOM 3469 N N . THR F 3 10 ? -16.033 -21.963 4.089 1.00 44.19 15 THR Z N 1
ATOM 3470 C CA . THR F 3 10 ? -15.280 -23.026 3.451 1.00 43.50 15 THR Z CA 1
ATOM 3471 C C . THR F 3 10 ? -14.011 -22.404 2.884 1.00 40.73 15 THR Z C 1
ATOM 3472 O O . THR F 3 10 ? -14.086 -21.482 2.069 1.00 44.15 15 THR Z O 1
ATOM 3476 N N . PHE F 3 11 ? -12.858 -22.896 3.324 1.00 39.44 16 PHE Z N 1
ATOM 3477 C CA . PHE F 3 11 ? -11.560 -22.332 2.966 1.00 42.20 16 PHE Z CA 1
ATOM 3478 C C . PHE F 3 11 ? -10.812 -23.345 2.114 1.00 38.05 16 PHE Z C 1
ATOM 3479 O O . PHE F 3 11 ? -10.550 -24.466 2.563 1.00 36.77 16 PHE Z O 1
ATOM 3487 N N . ASP F 3 12 ? -10.465 -22.950 0.895 1.00 38.35 17 ASP Z N 1
ATOM 3488 C CA . ASP F 3 12 ? -9.652 -23.797 0.029 1.00 40.57 17 ASP Z CA 1
ATOM 3489 C C . ASP F 3 12 ? -8.283 -23.155 -0.158 1.00 39.42 17 ASP Z C 1
ATOM 3490 O O . ASP F 3 12 ? -8.170 -22.159 -0.890 1.00 38.36 17 ASP Z O 1
ATOM 3495 N N . PRO F 3 13 ? -7.223 -23.678 0.471 1.00 35.86 18 PRO Z N 1
ATOM 3496 C CA . PRO F 3 13 ? -5.913 -23.026 0.359 1.00 36.46 18 PRO Z CA 1
ATOM 3497 C C . PRO F 3 13 ? -5.256 -23.270 -0.982 1.00 39.78 18 PRO Z C 1
ATOM 3498 O O . PRO F 3 13 ? -4.281 -22.581 -1.316 1.00 43.00 18 PRO Z O 1
ATOM 3502 N N . LEU F 3 14 ? -5.756 -24.239 -1.746 1.00 39.97 19 LEU Z N 1
ATOM 3503 C CA . LEU F 3 14 ? -5.242 -24.499 -3.081 1.00 43.34 19 LEU Z CA 1
ATOM 3504 C C . LEU F 3 14 ? -5.788 -23.511 -4.104 1.00 42.64 19 LEU Z C 1
ATOM 3505 O O . LEU F 3 14 ? -5.183 -23.341 -5.168 1.00 49.81 19 LEU Z O 1
ATOM 3510 N N . SER F 3 15 ? -6.897 -22.838 -3.791 1.00 39.67 20 SER Z N 1
ATOM 3511 C CA . SER F 3 15 ? -7.486 -21.831 -4.660 1.00 39.49 20 SER Z CA 1
ATOM 3512 C C . SER F 3 15 ? -7.488 -20.436 -4.041 1.00 38.42 20 SER Z C 1
ATOM 3513 O O . SER F 3 15 ? -7.996 -19.505 -4.671 1.00 39.23 20 SER Z O 1
ATOM 3516 N N . ASN F 3 16 ? -6.963 -20.275 -2.819 1.00 39.01 21 ASN Z N 1
ATOM 3517 C CA . ASN F 3 16 ? -6.982 -19.001 -2.086 1.00 36.11 21 ASN Z CA 1
ATOM 3518 C C . ASN F 3 16 ? -8.390 -18.410 -2.017 1.00 37.34 21 ASN Z C 1
ATOM 3519 O O . ASN F 3 16 ? -8.599 -17.226 -2.288 1.00 40.63 21 ASN Z O 1
ATOM 3524 N N . THR F 3 17 ? -9.373 -19.228 -1.642 1.00 38.42 22 THR Z N 1
ATOM 3525 C CA . THR F 3 17 ? -10.745 -18.741 -1.622 1.00 34.24 22 THR Z CA 1
ATOM 3526 C C . THR F 3 17 ? -11.442 -19.036 -0.300 1.00 41.57 22 THR Z C 1
ATOM 3527 O O . THR F 3 17 ? -11.158 -20.026 0.391 1.00 38.89 22 THR Z O 1
ATOM 3531 N N . LEU F 3 18 ? -12.386 -18.154 0.009 1.00 43.32 23 LEU Z N 1
ATOM 3532 C CA . LEU F 3 18 ? -13.278 -18.251 1.148 1.00 42.08 23 LEU Z CA 1
ATOM 3533 C C . LEU F 3 18 ? -14.699 -18.188 0.599 1.00 47.31 23 LEU Z C 1
ATOM 3534 O O . LEU F 3 18 ? -15.005 -17.310 -0.215 1.00 45.85 23 LEU Z O 1
ATOM 3539 N N . ILE F 3 19 ? -15.559 -19.115 1.018 1.00 46.62 24 ILE Z N 1
ATOM 3540 C CA . ILE F 3 19 ? -16.988 -19.031 0.719 1.00 51.21 24 ILE Z CA 1
ATOM 3541 C C . ILE F 3 19 ? -17.762 -18.914 2.023 1.00 51.18 24 ILE Z C 1
ATOM 3542 O O . ILE F 3 19 ? -17.719 -19.818 2.869 1.00 50.84 24 ILE Z O 1
ATOM 3547 N N . ASP F 3 20 ? -18.482 -17.806 2.165 1.00 52.20 25 ASP Z N 1
ATOM 3548 C CA . ASP F 3 20 ? -19.335 -17.532 3.313 1.00 56.30 25 ASP Z CA 1
ATOM 3549 C C . ASP F 3 20 ? -20.690 -18.187 3.066 1.00 61.81 25 ASP Z C 1
ATOM 3550 O O . ASP F 3 20 ? -21.424 -17.771 2.165 1.00 58.01 25 ASP Z O 1
ATOM 3555 N N . LYS F 3 21 ? -21.030 -19.206 3.868 1.00 69.12 26 LYS Z N 1
ATOM 3556 C CA . LYS F 3 21 ? -22.288 -19.930 3.684 1.00 72.88 26 LYS Z CA 1
ATOM 3557 C C . LYS F 3 21 ? -23.499 -19.006 3.651 1.00 75.06 26 LYS Z C 1
ATOM 3558 O O . LYS F 3 21 ? -24.546 -19.392 3.118 1.00 79.38 26 LYS Z O 1
ATOM 3564 N N . GLU F 3 22 ? -23.383 -17.799 4.212 1.00 77.81 27 GLU Z N 1
ATOM 3565 C CA . GLU F 3 22 ? -24.449 -16.806 4.133 1.00 65.33 27 GLU Z CA 1
ATOM 3566 C C . GLU F 3 22 ? -24.611 -16.239 2.730 1.00 65.78 27 GLU Z C 1
ATOM 3567 O O . GLU F 3 22 ? -25.681 -15.706 2.411 1.00 72.32 27 GLU Z O 1
ATOM 3573 N N . ASP F 3 23 ? -23.566 -16.336 1.884 1.00 68.69 28 ASP Z N 1
ATOM 3574 C CA . ASP F 3 23 ? -23.605 -15.897 0.487 1.00 61.27 28 ASP Z CA 1
ATOM 3575 C C . ASP F 3 23 ? -22.827 -16.910 -0.357 1.00 73.34 28 ASP Z C 1
ATOM 3576 O O . ASP F 3 23 ? -21.772 -16.596 -0.914 1.00 79.57 28 ASP Z O 1
ATOM 3581 N N . SER F 3 24 ? -23.371 -18.130 -0.467 1.00 71.37 29 SER Z N 1
ATOM 3582 C CA . SER F 3 24 ? -22.654 -19.243 -1.090 1.00 66.08 29 SER Z CA 1
ATOM 3583 C C . SER F 3 24 ? -22.288 -18.980 -2.543 1.00 75.35 29 SER Z C 1
ATOM 3584 O O . SER F 3 24 ? -21.477 -19.728 -3.114 1.00 79.49 29 SER Z O 1
ATOM 3587 N N . GLU F 3 25 ? -22.874 -17.959 -3.166 1.00 84.90 30 GLU Z N 1
ATOM 3588 C CA . GLU F 3 25 ? -22.534 -17.634 -4.544 1.00 92.34 30 GLU Z CA 1
ATOM 3589 C C . GLU F 3 25 ? -21.345 -16.687 -4.642 1.00 87.55 30 GLU Z C 1
ATOM 3590 O O . GLU F 3 25 ? -20.690 -16.638 -5.689 1.00 85.69 30 GLU Z O 1
ATOM 3596 N N . GLU F 3 26 ? -21.040 -15.951 -3.574 1.00 79.16 31 GLU Z N 1
ATOM 3597 C CA . GLU F 3 26 ? -19.964 -14.958 -3.578 1.00 78.16 31 GLU Z CA 1
ATOM 3598 C C . GLU F 3 26 ? -18.670 -15.582 -3.064 1.00 74.10 31 GLU Z C 1
ATOM 3599 O O . GLU F 3 26 ? -18.522 -15.847 -1.868 1.00 68.14 31 GLU Z O 1
ATOM 3605 N N . ILE F 3 27 ? -17.721 -15.799 -3.975 1.00 71.35 32 ILE Z N 1
ATOM 3606 C CA . ILE F 3 27 ? -16.380 -16.205 -3.575 1.00 63.12 32 ILE Z CA 1
ATOM 3607 C C . ILE F 3 27 ? -15.632 -15.000 -3.025 1.00 62.69 32 ILE Z C 1
ATOM 3608 O O . ILE F 3 27 ? -15.648 -13.912 -3.616 1.00 64.54 32 ILE Z O 1
ATOM 3613 N N . ILE F 3 28 ? -14.968 -15.192 -1.892 1.00 54.79 33 ILE Z N 1
ATOM 3614 C CA . ILE F 3 28 ? -14.072 -14.196 -1.322 1.00 47.74 33 ILE Z CA 1
ATOM 3615 C C . ILE F 3 28 ? -12.655 -14.587 -1.723 1.00 45.30 33 ILE Z C 1
ATOM 3616 O O . ILE F 3 28 ? -12.178 -15.672 -1.373 1.00 42.60 33 ILE Z O 1
ATOM 3621 N N . ARG F 3 29 ? -11.987 -13.726 -2.496 1.00 46.63 34 ARG Z N 1
ATOM 3622 C CA . ARG F 3 29 ? -10.670 -14.060 -3.023 1.00 43.98 34 ARG Z CA 1
ATOM 3623 C C . ARG F 3 29 ? -9.599 -13.569 -2.051 1.00 41.56 34 ARG Z C 1
ATOM 3624 O O . ARG F 3 29 ? -9.509 -12.371 -1.763 1.00 40.95 34 ARG Z O 1
ATOM 3632 N N . LEU F 3 30 ? -8.798 -14.496 -1.539 1.00 36.75 35 LEU Z N 1
ATOM 3633 C CA . LEU F 3 30 ? -7.699 -14.172 -0.640 1.00 34.30 35 LEU Z CA 1
ATOM 3634 C C . LEU F 3 30 ? -6.416 -13.988 -1.437 1.00 34.43 35 LEU Z C 1
ATOM 3635 O O . LEU F 3 30 ? -6.158 -14.720 -2.394 1.00 34.21 35 LEU Z O 1
ATOM 3640 N N . GLY F 3 31 ? -5.601 -13.022 -1.027 1.00 30.14 36 GLY Z N 1
ATOM 3641 C CA . GLY F 3 31 ? -4.241 -12.969 -1.518 1.00 30.19 36 GLY Z CA 1
ATOM 3642 C C . GLY F 3 31 ? -3.453 -14.163 -1.022 1.00 28.19 36 GLY Z C 1
ATOM 3643 O O . GLY F 3 31 ? -3.841 -14.839 -0.068 1.00 29.79 36 GLY Z O 1
ATOM 3644 N N . SER F 3 32 ? -2.325 -14.451 -1.680 1.00 27.13 37 SER Z N 1
ATOM 3645 C CA . SER F 3 32 ? -1.549 -15.633 -1.288 1.00 25.94 37 SER Z CA 1
ATOM 3646 C C . SER F 3 32 ? -1.009 -15.548 0.137 1.00 24.53 37 SER Z C 1
ATOM 3647 O O . SER F 3 32 ? -0.891 -16.576 0.817 1.00 24.63 37 SER Z O 1
ATOM 3650 N N . ASN F 3 33 ? -0.606 -14.362 0.579 1.00 23.55 38 ASN Z N 1
ATOM 3651 C CA . ASN F 3 33 ? -0.060 -14.244 1.931 1.00 24.30 38 ASN Z CA 1
ATOM 3652 C C . ASN F 3 33 ? -1.131 -14.565 2.961 1.00 25.25 38 ASN Z C 1
ATOM 3653 O O . ASN F 3 33 ? -0.911 -15.366 3.869 1.00 24.38 38 ASN Z O 1
ATOM 3658 N N . GLU F 3 34 ? -2.303 -13.940 2.818 1.00 24.05 39 GLU Z N 1
ATOM 3659 C CA . GLU F 3 34 ? -3.403 -14.170 3.755 1.00 25.44 39 GLU Z CA 1
ATOM 3660 C C . GLU F 3 34 ? -3.848 -15.626 3.743 1.00 25.89 39 GLU Z C 1
ATOM 3661 O O . GLU F 3 34 ? -4.187 -16.194 4.787 1.00 26.02 39 GLU Z O 1
ATOM 3667 N N . SER F 3 35 ? -3.868 -16.247 2.562 1.00 24.23 40 SER Z N 1
ATOM 3668 C CA . SER F 3 35 ? -4.272 -17.645 2.482 1.00 24.49 40 SER Z CA 1
ATOM 3669 C C . SER F 3 35 ? -3.240 -18.566 3.153 1.00 27.31 40 SER Z C 1
ATOM 3670 O O . SER F 3 35 ? -3.605 -19.511 3.860 1.00 27.33 40 SER Z O 1
ATOM 3673 N N . ARG F 3 36 ? -1.946 -18.307 2.968 1.00 28.84 41 ARG Z N 1
ATOM 3674 C CA . ARG F 3 36 ? -0.937 -19.163 3.607 1.00 23.59 41 ARG Z CA 1
ATOM 3675 C C . ARG F 3 36 ? -0.916 -19.002 5.141 1.00 24.11 41 ARG Z C 1
ATOM 3676 O O . ARG F 3 36 ? -0.655 -19.967 5.878 1.00 26.49 41 ARG Z O 1
ATOM 3684 N N . ILE F 3 37 ? -1.204 -17.804 5.648 1.00 22.27 42 ILE Z N 1
ATOM 3685 C CA . ILE F 3 37 ? -1.329 -17.641 7.097 1.00 24.13 42 ILE Z CA 1
ATOM 3686 C C . ILE F 3 37 ? -2.501 -18.464 7.613 1.00 24.19 42 ILE Z C 1
ATOM 3687 O O . ILE F 3 37 ? -2.362 -19.258 8.545 1.00 25.53 42 ILE Z O 1
ATOM 3692 N N . LEU F 3 38 ? -3.668 -18.301 6.991 1.00 26.47 43 LEU Z N 1
ATOM 3693 C CA . LEU F 3 38 ? -4.844 -19.040 7.431 1.00 25.59 43 LEU Z CA 1
ATOM 3694 C C . LEU F 3 38 ? -4.601 -20.541 7.323 1.00 27.38 43 LEU Z C 1
ATOM 3695 O O . LEU F 3 38 ? -5.013 -21.319 8.186 1.00 27.25 43 LEU Z O 1
ATOM 3700 N N . TRP F 3 39 ? -3.906 -20.957 6.270 1.00 26.44 44 TRP Z N 1
ATOM 3701 C CA . TRP F 3 39 ? -3.621 -22.372 6.069 1.00 28.10 44 TRP Z CA 1
ATOM 3702 C C . TRP F 3 39 ? -2.772 -22.944 7.199 1.00 28.84 44 TRP Z C 1
ATOM 3703 O O . TRP F 3 39 ? -3.071 -24.024 7.719 1.00 31.32 44 TRP Z O 1
ATOM 3714 N N . LEU F 3 40 ? -1.700 -22.243 7.593 1.00 29.69 45 LEU Z N 1
ATOM 3715 C CA . LEU F 3 40 ? -0.869 -22.732 8.690 1.00 28.93 45 LEU Z CA 1
ATOM 3716 C C . LEU F 3 40 ? -1.633 -22.709 10.008 1.00 31.95 45 LEU Z C 1
ATOM 3717 O O . LEU F 3 40 ? -1.509 -23.626 10.821 1.00 27.38 45 LEU Z O 1
ATOM 3722 N N . LEU F 3 41 ? -2.408 -21.650 10.243 1.00 26.91 46 LEU Z N 1
ATOM 3723 C CA . LEU F 3 41 ? -3.226 -21.566 11.451 1.00 28.06 46 LEU Z CA 1
ATOM 3724 C C . LEU F 3 41 ? -4.202 -22.736 11.529 1.00 27.73 46 LEU Z C 1
ATOM 3725 O O . LEU F 3 41 ? -4.454 -23.279 12.614 1.00 35.00 46 LEU Z O 1
ATOM 3730 N N . ALA F 3 42 ? -4.758 -23.137 10.381 1.00 27.42 47 ALA Z N 1
ATOM 3731 C CA . ALA F 3 42 ? -5.762 -24.194 10.368 1.00 29.41 47 ALA Z CA 1
ATOM 3732 C C . ALA F 3 42 ? -5.121 -25.579 10.495 1.00 32.51 47 ALA Z C 1
ATOM 3733 O O . ALA F 3 42 ? -5.768 -26.521 10.970 1.00 34.14 47 ALA Z O 1
ATOM 3735 N N . GLN F 3 43 ? -3.870 -25.723 10.053 1.00 32.58 48 GLN Z N 1
ATOM 3736 C CA . GLN F 3 43 ? -3.121 -26.967 10.234 1.00 35.40 48 GLN Z CA 1
ATOM 3737 C C . GLN F 3 43 ? -2.782 -27.221 11.692 1.00 39.74 48 GLN Z C 1
ATOM 3738 O O . GLN F 3 43 ? -2.530 -28.368 12.075 1.00 39.02 48 GLN Z O 1
ATOM 3744 N N . ARG F 3 44 ? -2.722 -26.170 12.496 1.00 36.88 49 ARG Z N 1
ATOM 3745 C CA . ARG F 3 44 ? -2.394 -26.260 13.914 1.00 35.88 49 ARG Z CA 1
ATOM 3746 C C . ARG F 3 44 ? -3.511 -25.587 14.700 1.00 36.97 49 ARG Z C 1
ATOM 3747 O O . ARG F 3 44 ? -3.285 -24.611 15.424 1.00 36.85 49 ARG Z O 1
ATOM 3755 N N . PRO F 3 45 ? -4.740 -26.088 14.581 1.00 36.62 50 PRO Z N 1
ATOM 3756 C CA . PRO F 3 45 ? -5.894 -25.333 15.082 1.00 34.95 50 PRO Z CA 1
ATOM 3757 C C . PRO F 3 45 ? -5.818 -25.131 16.588 1.00 39.08 50 PRO Z C 1
ATOM 3758 O O . PRO F 3 45 ? -5.425 -26.027 17.339 1.00 37.46 50 PRO Z O 1
ATOM 3762 N N . ASN F 3 46 ? -6.151 -23.915 17.016 1.00 34.83 51 ASN Z N 1
ATOM 3763 C CA . ASN F 3 46 ? -6.162 -23.486 18.408 1.00 35.91 51 ASN Z CA 1
ATOM 3764 C C . ASN F 3 46 ? -4.779 -23.502 19.049 1.00 40.00 51 ASN Z C 1
ATOM 3765 O O . ASN F 3 46 ? -4.661 -23.329 20.275 1.00 42.91 51 ASN Z O 1
ATOM 3770 N N . GLU F 3 47 ? -3.720 -23.677 18.271 1.00 33.94 52 GLU Z N 1
ATOM 3771 C CA . GLU F 3 47 ? -2.376 -23.496 18.793 1.00 36.11 52 GLU Z CA 1
ATOM 3772 C C . GLU F 3 47 ? -1.897 -22.071 18.537 1.00 32.27 52 GLU Z C 1
ATOM 3773 O O . GLU F 3 47 ? -2.275 -21.446 17.542 1.00 33.85 52 GLU Z O 1
ATOM 3779 N N . VAL F 3 48 ? -1.044 -21.576 19.432 1.00 33.66 53 VAL Z N 1
ATOM 3780 C CA . VAL F 3 48 ? -0.387 -20.286 19.233 1.00 31.85 53 VAL Z CA 1
ATOM 3781 C C . VAL F 3 48 ? 0.804 -20.503 18.313 1.00 33.77 53 VAL Z C 1
ATOM 3782 O O . VAL F 3 48 ? 1.739 -21.239 18.656 1.00 38.16 53 VAL Z O 1
ATOM 3786 N N . ILE F 3 49 ? 0.788 -19.859 17.152 1.00 29.96 54 ILE Z N 1
ATOM 3787 C CA . ILE F 3 49 ? 1.837 -20.048 16.163 1.00 26.88 54 ILE Z CA 1
ATOM 3788 C C . ILE F 3 49 ? 2.724 -18.812 16.170 1.00 32.29 54 ILE Z C 1
ATOM 3789 O O . ILE F 3 49 ? 2.245 -17.688 15.956 1.00 28.37 54 ILE Z O 1
ATOM 3794 N N . SER F 3 50 ? 4.019 -19.028 16.391 1.00 28.64 55 SER Z N 1
ATOM 3795 C CA . SER F 3 50 ? 4.971 -17.932 16.505 1.00 29.51 55 SER Z CA 1
ATOM 3796 C C . SER F 3 50 ? 5.076 -17.133 15.207 1.00 29.67 55 SER Z C 1
ATOM 3797 O O . SER F 3 50 ? 4.848 -17.640 14.094 1.00 28.00 55 SER Z O 1
ATOM 3800 N N . ARG F 3 51 ? 5.468 -15.866 15.355 1.00 29.67 56 ARG Z N 1
ATOM 3801 C CA . ARG F 3 51 ? 5.681 -15.031 14.180 1.00 28.20 56 ARG Z CA 1
ATOM 3802 C C . ARG F 3 51 ? 6.724 -15.646 13.262 1.00 30.64 56 ARG Z C 1
ATOM 3803 O O . ARG F 3 51 ? 6.592 -15.596 12.033 1.00 27.42 56 ARG Z O 1
ATOM 3811 N N . ASN F 3 52 ? 7.739 -16.299 13.849 1.00 31.16 57 ASN Z N 1
ATOM 3812 C CA . ASN F 3 52 ? 8.783 -16.920 13.043 1.00 29.72 57 ASN Z CA 1
ATOM 3813 C C . ASN F 3 52 ? 8.224 -18.040 12.164 1.00 23.62 57 ASN Z C 1
ATOM 3814 O O . ASN F 3 52 ? 8.550 -18.135 10.978 1.00 26.79 57 ASN Z O 1
ATOM 3819 N N . ASP F 3 53 ? 7.432 -18.940 12.751 1.00 25.97 58 ASP Z N 1
ATOM 3820 C CA . ASP F 3 53 ? 6.812 -20.018 11.984 1.00 30.64 58 ASP Z CA 1
ATOM 3821 C C . ASP F 3 53 ? 5.967 -19.487 10.847 1.00 27.88 58 ASP Z C 1
ATOM 3822 O O . ASP F 3 53 ? 5.981 -20.031 9.731 1.00 30.70 58 ASP Z O 1
ATOM 3827 N N . LEU F 3 54 ? 5.153 -18.472 11.139 1.00 27.17 59 LEU Z N 1
ATOM 3828 C CA . LEU F 3 54 ? 4.331 -17.857 10.104 1.00 29.67 59 LEU Z CA 1
ATOM 3829 C C . LEU F 3 54 ? 5.200 -17.225 9.025 1.00 26.22 59 LEU Z C 1
ATOM 3830 O O . LEU F 3 54 ? 4.993 -17.461 7.834 1.00 24.57 59 LEU Z O 1
ATOM 3835 N N . HIS F 3 55 ? 6.216 -16.466 9.428 1.00 24.91 60 HIS Z N 1
ATOM 3836 C CA . HIS F 3 55 ? 7.104 -15.820 8.463 1.00 27.54 60 HIS Z CA 1
ATOM 3837 C C . HIS F 3 55 ? 7.765 -16.866 7.558 1.00 30.37 60 HIS Z C 1
ATOM 3838 O O . HIS F 3 55 ? 7.919 -16.661 6.352 1.00 29.22 60 HIS Z O 1
ATOM 3845 N N . ASP F 3 56 ? 8.141 -18.018 8.129 1.00 30.49 61 ASP Z N 1
ATOM 3846 C CA . ASP F 3 56 ? 8.843 -19.029 7.342 1.00 30.63 61 ASP Z CA 1
ATOM 3847 C C . ASP F 3 56 ? 7.898 -19.712 6.362 1.00 28.67 61 ASP Z C 1
ATOM 3848 O O . ASP F 3 56 ? 8.239 -19.929 5.192 1.00 33.18 61 ASP Z O 1
ATOM 3853 N N . PHE F 3 57 ? 6.710 -20.089 6.837 1.00 26.45 62 PHE Z N 1
ATOM 3854 C CA . PHE F 3 57 ? 5.759 -20.797 5.983 1.00 28.59 62 PHE Z CA 1
ATOM 3855 C C . PHE F 3 57 ? 5.238 -19.894 4.879 1.00 28.74 62 PHE Z C 1
ATOM 3856 O O . PHE F 3 57 ? 5.117 -20.313 3.717 1.00 27.49 62 PHE Z O 1
ATOM 3864 N N . VAL F 3 58 ? 4.920 -18.647 5.216 1.00 25.57 63 VAL Z N 1
ATOM 3865 C CA . VAL F 3 58 ? 4.227 -17.789 4.257 1.00 28.65 63 VAL Z CA 1
ATOM 3866 C C . VAL F 3 58 ? 5.180 -17.245 3.199 1.00 30.27 63 VAL Z C 1
ATOM 3867 O O . VAL F 3 58 ? 4.854 -17.249 2.006 1.00 28.17 63 VAL Z O 1
ATOM 3871 N N . TRP F 3 59 ? 6.353 -16.761 3.611 1.00 27.03 64 TRP Z N 1
ATOM 3872 C CA . TRP F 3 59 ? 7.280 -16.081 2.712 1.00 29.99 64 TRP Z CA 1
ATOM 3873 C C . TRP F 3 59 ? 8.540 -16.898 2.436 1.00 35.63 64 TRP Z C 1
ATOM 3874 O O . TRP F 3 59 ? 8.864 -17.161 1.269 1.00 33.52 64 TRP Z O 1
ATOM 3885 N N . ARG F 3 60 ? 9.273 -17.278 3.484 1.00 33.00 65 ARG Z N 1
ATOM 3886 C CA . ARG F 3 60 ? 10.624 -17.806 3.285 1.00 33.01 65 ARG Z CA 1
ATOM 3887 C C . ARG F 3 60 ? 10.600 -19.091 2.466 1.00 32.39 65 ARG Z C 1
ATOM 3888 O O . ARG F 3 60 ? 11.421 -19.273 1.560 1.00 37.53 65 ARG Z O 1
ATO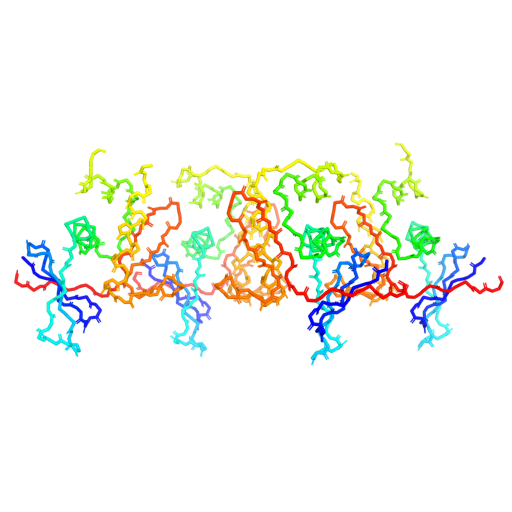M 3896 N N . GLU F 3 61 ? 9.647 -19.974 2.755 1.00 34.03 66 GLU Z N 1
ATOM 3897 C CA . GLU F 3 61 ? 9.492 -21.221 2.020 1.00 40.15 66 GLU Z CA 1
ATOM 3898 C C . GLU F 3 61 ? 9.075 -20.994 0.578 1.00 40.84 66 GLU Z C 1
ATOM 3899 O O . GLU F 3 61 ? 9.294 -21.877 -0.261 1.00 36.33 66 GLU Z O 1
ATOM 3905 N N . GLN F 3 62 ? 8.460 -19.845 0.268 1.00 36.76 67 GLN Z N 1
ATOM 3906 C CA . GLN F 3 62 ? 8.103 -19.514 -1.100 1.00 35.15 67 GLN Z CA 1
ATOM 3907 C C . GLN F 3 62 ? 9.243 -18.834 -1.842 1.00 37.08 67 GLN Z C 1
ATOM 3908 O O . GLN F 3 62 ? 9.095 -18.531 -3.027 1.00 39.44 67 GLN Z O 1
ATOM 3914 N N . GLY F 3 63 ? 10.355 -18.574 -1.163 1.00 38.47 68 GLY Z N 1
ATOM 3915 C CA . GLY F 3 63 ? 11.454 -17.846 -1.760 1.00 41.57 68 GLY Z CA 1
ATOM 3916 C C . GLY F 3 63 ? 11.322 -16.339 -1.681 1.00 44.02 68 GLY Z C 1
ATOM 3917 O O . GLY F 3 63 ? 12.014 -15.631 -2.418 1.00 39.13 68 GLY Z O 1
ATOM 3918 N N . PHE F 3 64 ? 10.460 -15.821 -0.800 1.00 34.24 69 PHE Z N 1
ATOM 3919 C CA . PHE F 3 64 ? 10.259 -14.383 -0.670 1.00 37.00 69 PHE Z CA 1
ATOM 3920 C C . PHE F 3 64 ? 10.928 -13.869 0.601 1.00 35.90 69 PHE Z C 1
ATOM 3921 O O . PHE F 3 64 ? 10.840 -14.496 1.661 1.00 35.70 69 PHE Z O 1
ATOM 3929 N N . GLU F 3 65 ? 11.606 -12.733 0.475 1.00 32.21 70 GLU Z N 1
ATOM 3930 C CA . GLU F 3 65 ? 12.251 -12.038 1.586 1.00 32.74 70 GLU Z CA 1
ATOM 3931 C C . GLU F 3 65 ? 11.431 -10.804 1.921 1.00 36.39 70 GLU Z C 1
ATOM 3932 O O . GLU F 3 65 ? 11.276 -9.918 1.072 1.00 33.62 70 GLU Z O 1
ATOM 3938 N N . VAL F 3 66 ? 10.931 -10.733 3.158 1.00 34.90 71 VAL Z N 1
ATOM 3939 C CA . VAL F 3 66 ? 10.189 -9.566 3.625 1.00 32.50 71 VAL Z CA 1
ATOM 3940 C C . VAL F 3 66 ? 10.558 -9.274 5.074 1.00 31.62 71 VAL Z C 1
ATOM 3941 O O . VAL F 3 66 ? 11.047 -10.140 5.810 1.00 30.59 71 VAL Z O 1
ATOM 3945 N N . ASP F 3 67 ? 10.280 -8.034 5.481 1.00 28.24 72 ASP Z N 1
ATOM 3946 C CA . ASP F 3 67 ? 10.403 -7.629 6.873 1.00 26.88 72 ASP Z CA 1
ATOM 3947 C C . ASP F 3 67 ? 9.287 -8.244 7.711 1.00 31.35 72 ASP Z C 1
ATOM 3948 O O . ASP F 3 67 ? 8.249 -8.679 7.195 1.00 31.11 72 ASP Z O 1
ATOM 3953 N N . ASP F 3 68 ? 9.502 -8.212 9.031 1.00 28.78 73 ASP Z N 1
ATOM 3954 C CA . ASP F 3 68 ? 8.544 -8.717 10.014 1.00 29.18 73 ASP Z CA 1
ATOM 3955 C C . ASP F 3 68 ? 7.198 -8.020 9.902 1.00 25.55 73 ASP Z C 1
ATOM 3956 O O . ASP F 3 68 ? 6.158 -8.621 10.187 1.00 29.69 73 ASP Z O 1
ATOM 3961 N N . SER F 3 69 ? 7.208 -6.744 9.525 1.00 24.32 74 SER Z N 1
ATOM 3962 C CA . SER F 3 69 ? 5.982 -5.964 9.409 1.00 23.09 74 SER Z CA 1
ATOM 3963 C C . SER F 3 69 ? 5.023 -6.550 8.365 1.00 21.76 74 SER Z C 1
ATOM 3964 O O . SER F 3 69 ? 3.808 -6.335 8.450 1.00 30.55 74 SER Z O 1
ATOM 3967 N N . SER F 3 70 ? 5.545 -7.252 7.347 1.00 21.68 75 SER Z N 1
ATOM 3968 C CA . SER F 3 70 ? 4.646 -7.886 6.379 1.00 20.64 75 SER Z CA 1
ATOM 3969 C C . SER F 3 70 ? 3.647 -8.830 7.049 1.00 23.51 75 SER Z C 1
ATOM 3970 O O . SER F 3 70 ? 2.490 -8.933 6.601 1.00 23.79 75 SER Z O 1
ATOM 3973 N N . LEU F 3 71 ? 4.074 -9.561 8.087 1.00 25.30 76 LEU Z N 1
ATOM 3974 C CA . LEU F 3 71 ? 3.142 -10.471 8.758 1.00 25.21 76 LEU Z CA 1
ATOM 3975 C C . LEU F 3 71 ? 2.015 -9.697 9.453 1.00 27.56 76 LEU Z C 1
ATOM 3976 O O . LEU F 3 71 ? 0.840 -10.080 9.385 1.00 21.51 76 LEU Z O 1
ATOM 3981 N N . THR F 3 72 ? 2.356 -8.626 10.171 1.00 27.14 77 THR Z N 1
ATOM 3982 C CA . THR F 3 72 ? 1.308 -7.837 10.825 1.00 26.88 77 THR Z CA 1
ATOM 3983 C C . THR F 3 72 ? 0.315 -7.262 9.817 1.00 22.96 77 THR Z C 1
ATOM 3984 O O . THR F 3 72 ? -0.899 -7.277 10.052 1.00 24.59 77 THR Z O 1
ATOM 3988 N N . GLN F 3 73 ? 0.816 -6.699 8.713 1.00 26.48 78 GLN Z N 1
ATOM 3989 C CA . GLN F 3 73 ? -0.054 -6.169 7.671 1.00 26.08 78 GLN Z CA 1
ATOM 3990 C C . GLN F 3 73 ? -0.897 -7.284 7.060 1.00 27.38 78 GLN Z C 1
ATOM 3991 O O . GLN F 3 73 ? -2.101 -7.110 6.848 1.00 22.32 78 GLN Z O 1
ATOM 3997 N N . ALA F 3 74 ? -0.304 -8.471 6.863 1.00 24.01 79 ALA Z N 1
ATOM 3998 C CA . ALA F 3 74 ? -1.080 -9.577 6.307 1.00 27.83 79 ALA Z CA 1
ATOM 3999 C C . ALA F 3 74 ? -2.165 -10.053 7.277 1.00 21.53 79 ALA Z C 1
ATOM 4000 O O . ALA F 3 74 ? -3.283 -10.374 6.845 1.00 24.11 79 ALA Z O 1
ATOM 4002 N N . ILE F 3 75 ? -1.857 -10.111 8.582 1.00 21.93 80 ILE Z N 1
ATOM 4003 C CA . ILE F 3 75 ? -2.871 -10.480 9.583 1.00 23.18 80 ILE Z CA 1
ATOM 4004 C C . ILE F 3 75 ? -4.019 -9.485 9.520 1.00 26.20 80 ILE Z C 1
ATOM 4005 O O . ILE F 3 75 ? -5.200 -9.854 9.602 1.00 22.60 80 ILE Z O 1
ATOM 4010 N N . SER F 3 76 ? -3.685 -8.202 9.402 1.00 21.27 81 SER Z N 1
ATOM 4011 C CA . SER F 3 76 ? -4.735 -7.175 9.350 1.00 23.28 81 SER Z CA 1
ATOM 4012 C C . SER F 3 76 ? -5.651 -7.392 8.154 1.00 23.34 81 SER Z C 1
ATOM 4013 O O . SER F 3 76 ? -6.885 -7.305 8.266 1.00 26.35 81 SER Z O 1
ATOM 4016 N N . THR F 3 77 ? -5.063 -7.651 6.983 1.00 20.63 82 THR Z N 1
ATOM 4017 C CA . THR F 3 77 ? -5.863 -7.889 5.789 1.00 24.94 82 THR Z CA 1
ATOM 4018 C C . THR F 3 77 ? -6.716 -9.149 5.939 1.00 22.06 82 THR Z C 1
ATOM 4019 O O . THR F 3 77 ? -7.892 -9.179 5.541 1.00 25.62 82 THR Z O 1
ATOM 4023 N N . LEU F 3 78 ? -6.120 -10.220 6.459 1.00 22.01 83 LEU Z N 1
ATOM 4024 C CA . LEU F 3 78 ? -6.860 -11.467 6.686 1.00 21.77 83 LEU Z CA 1
ATOM 4025 C C . LEU F 3 78 ? -8.070 -11.251 7.588 1.00 24.51 83 LEU Z C 1
ATOM 4026 O O . LEU F 3 78 ? -9.161 -11.770 7.316 1.00 28.14 83 LEU Z O 1
ATOM 4031 N N . ARG F 3 79 ? -7.892 -10.511 8.686 1.00 22.33 84 ARG Z N 1
ATOM 4032 C CA . ARG F 3 79 ? -9.017 -10.264 9.583 1.00 25.16 84 ARG Z CA 1
ATOM 4033 C C . ARG F 3 79 ? -10.108 -9.451 8.901 1.00 30.68 84 ARG Z C 1
ATOM 4034 O O . ARG F 3 79 ? -11.300 -9.703 9.132 1.00 33.09 84 ARG Z O 1
ATOM 4042 N N . LYS F 3 80 ? -9.718 -8.455 8.081 1.00 29.20 85 LYS Z N 1
ATOM 4043 C CA . LYS F 3 80 ? -10.688 -7.721 7.271 1.00 29.22 85 LYS Z CA 1
ATOM 4044 C C . LYS F 3 80 ? -11.470 -8.656 6.357 1.00 33.12 85 LYS Z C 1
ATOM 4045 O O . LYS F 3 80 ? -12.696 -8.528 6.233 1.00 35.39 85 LYS Z O 1
ATOM 4051 N N . MET F 3 81 ? -10.776 -9.585 5.682 1.00 29.14 86 MET Z N 1
ATOM 4052 C CA . MET F 3 81 ? -11.462 -10.491 4.764 1.00 28.81 86 MET Z CA 1
ATOM 4053 C C . MET F 3 81 ? -12.397 -11.438 5.512 1.00 36.29 86 MET Z C 1
ATOM 4054 O O . MET F 3 81 ? -13.447 -11.824 4.983 1.00 39.89 86 MET Z O 1
ATOM 4059 N N . LEU F 3 82 ? -12.031 -11.838 6.724 1.00 33.89 87 LEU Z N 1
ATOM 4060 C CA . LEU F 3 82 ? -12.895 -12.657 7.565 1.00 35.36 87 LEU Z CA 1
ATOM 4061 C C . LEU F 3 82 ? -13.941 -11.847 8.318 1.00 38.49 87 LEU Z C 1
ATOM 4062 O O . LEU F 3 82 ? -14.719 -12.440 9.071 1.00 39.47 87 LEU Z O 1
ATOM 4067 N N . LYS F 3 83 ? -13.974 -10.523 8.146 1.00 39.73 88 LYS Z N 1
ATOM 4068 C CA . LYS F 3 83 ? -14.806 -9.639 8.967 1.00 40.95 88 LYS Z CA 1
ATOM 4069 C C . LYS F 3 83 ? -14.647 -9.967 10.449 1.00 43.64 88 LYS Z C 1
ATOM 4070 O O . LYS F 3 83 ? -15.615 -10.037 11.208 1.00 40.94 88 LYS Z O 1
ATOM 4076 N N . ASP F 3 84 ? -13.396 -10.156 10.860 1.00 35.85 89 ASP Z N 1
ATOM 4077 C CA . ASP F 3 84 ? -13.061 -10.480 12.237 1.00 34.40 89 ASP Z CA 1
ATOM 4078 C C . ASP F 3 84 ? -12.755 -9.211 13.014 1.00 45.34 89 ASP Z C 1
ATOM 4079 O O . ASP F 3 84 ? -11.970 -8.373 12.562 1.00 43.58 89 ASP Z O 1
ATOM 4084 N N . SER F 3 85 ? -13.348 -9.093 14.195 1.00 40.14 90 SER Z N 1
ATOM 4085 C CA . SER F 3 85 ? -13.168 -7.909 15.023 1.00 41.40 90 SER Z CA 1
ATOM 4086 C C . SER F 3 85 ? -11.853 -8.002 15.786 1.00 43.55 90 SER Z C 1
ATOM 4087 O O . SER F 3 85 ? -11.636 -8.940 16.558 1.00 42.80 90 SER Z O 1
ATOM 4090 N N . THR F 3 86 ? -10.968 -7.030 15.579 1.00 37.44 91 THR Z N 1
ATOM 4091 C CA . THR F 3 86 ? -9.680 -7.083 16.261 1.00 39.60 91 THR Z CA 1
ATOM 4092 C C . THR F 3 86 ? -9.858 -6.985 17.769 1.00 48.84 91 THR Z C 1
ATOM 4093 O O . THR F 3 86 ? -9.139 -7.641 18.530 1.00 51.28 91 THR Z O 1
ATOM 4097 N N . LYS F 3 87 ? -10.830 -6.189 18.219 1.00 48.38 92 LYS Z N 1
ATOM 4098 C CA . LYS F 3 87 ? -11.047 -6.022 19.653 1.00 55.71 92 LYS Z CA 1
ATOM 4099 C C . LYS F 3 87 ? -11.592 -7.296 20.289 1.00 51.52 92 LYS Z C 1
ATOM 4100 O O . LYS F 3 87 ? -11.229 -7.636 21.421 1.00 56.12 92 LYS Z O 1
ATOM 4106 N N . SER F 3 88 ? -12.471 -8.006 19.587 1.00 49.01 93 SER Z N 1
ATOM 4107 C CA . SER F 3 88 ? -13.176 -9.167 20.132 1.00 48.42 93 SER Z CA 1
ATOM 4108 C C . SER F 3 88 ? -13.165 -10.293 19.112 1.00 46.53 93 SER Z C 1
ATOM 4109 O O . SER F 3 88 ? -14.191 -10.599 18.493 1.00 45.46 93 SER Z O 1
ATOM 4112 N N . PRO F 3 89 ? -12.024 -10.948 18.919 1.00 44.81 94 PRO Z N 1
ATOM 4113 C CA . PRO F 3 89 ? -11.872 -11.827 17.755 1.00 41.44 94 PRO Z CA 1
ATOM 4114 C C . PRO F 3 89 ? -12.698 -13.095 17.875 1.00 42.33 94 PRO Z C 1
ATOM 4115 O O . PRO F 3 89 ? -12.757 -13.716 18.934 1.00 46.50 94 PRO Z O 1
ATOM 4119 N N . GLN F 3 90 ? -13.333 -13.474 16.769 1.00 41.34 95 GLN Z N 1
ATOM 4120 C CA . GLN F 3 90 ? -13.959 -14.780 16.635 1.00 45.66 95 GLN Z CA 1
ATOM 4121 C C . GLN F 3 90 ? -13.074 -15.776 15.908 1.00 43.09 95 GLN Z C 1
ATOM 4122 O O . GLN F 3 90 ? -13.303 -16.985 16.014 1.00 39.01 95 GLN Z O 1
ATOM 4128 N N . TYR F 3 91 ? -12.082 -15.302 15.159 1.00 36.44 96 TYR Z N 1
ATOM 4129 C CA . TYR F 3 91 ? -11.293 -16.183 14.308 1.00 33.84 96 TYR Z CA 1
ATOM 4130 C C . TYR F 3 91 ? -9.821 -16.173 14.689 1.00 33.01 96 TYR Z C 1
ATOM 4131 O O . TYR F 3 91 ? -9.283 -17.218 15.069 1.00 32.54 96 TYR Z O 1
ATOM 4140 N N . VAL F 3 92 ? -9.148 -15.029 14.617 1.00 27.90 97 VAL Z N 1
ATOM 4141 C CA . VAL F 3 92 ? -7.709 -14.988 14.837 1.00 29.98 97 VAL Z CA 1
ATOM 4142 C C . VAL F 3 92 ? -7.414 -14.117 16.052 1.00 28.71 97 VAL Z C 1
ATOM 4143 O O . VAL F 3 92 ? -7.737 -12.923 16.065 1.00 30.46 97 VAL Z O 1
ATOM 4147 N N . LYS F 3 93 ? -6.737 -14.696 17.021 1.00 26.08 98 LYS Z N 1
ATOM 4148 C CA . LYS F 3 93 ? -6.392 -14.043 18.275 1.00 28.61 98 LYS Z CA 1
ATOM 4149 C C . LYS F 3 93 ? -4.905 -13.734 18.294 1.00 31.42 98 LYS Z C 1
ATOM 4150 O O . LYS F 3 93 ? -4.084 -14.575 17.923 1.00 32.30 98 LYS Z O 1
ATOM 4156 N N . THR F 3 94 ? -4.561 -12.530 18.716 1.00 27.44 99 THR Z N 1
ATOM 4157 C CA . THR F 3 94 ? -3.167 -12.181 18.928 1.00 29.63 99 THR Z CA 1
ATOM 4158 C C . THR F 3 94 ? -2.761 -12.542 20.342 1.00 31.78 99 THR Z C 1
ATOM 4159 O O . THR F 3 94 ? -3.513 -12.293 21.290 1.00 31.67 99 THR Z O 1
ATOM 4163 N N . VAL F 3 95 ? -1.579 -13.143 20.476 1.00 30.55 100 VAL Z N 1
ATOM 4164 C CA . VAL F 3 95 ? -0.978 -13.442 21.770 1.00 38.10 100 VAL Z CA 1
ATOM 4165 C C . VAL F 3 95 ? 0.351 -12.698 21.843 1.00 38.48 100 VAL Z C 1
ATOM 4166 O O . VAL F 3 95 ? 1.392 -13.255 21.466 1.00 39.89 100 VAL Z O 1
ATOM 4170 N N . PRO F 3 96 ? 0.363 -11.459 22.330 1.00 38.61 101 PRO Z N 1
ATOM 4171 C CA . PRO F 3 96 ? 1.571 -10.624 22.235 1.00 42.91 101 PRO Z CA 1
ATOM 4172 C C . PRO F 3 96 ? 2.827 -11.350 22.690 1.00 41.53 101 PRO Z C 1
ATOM 4173 O O . PRO F 3 96 ? 2.814 -12.101 23.666 1.00 42.31 101 PRO Z O 1
ATOM 4177 N N . LYS F 3 97 ? 3.899 -11.171 21.921 1.00 37.02 102 LYS Z N 1
ATOM 4178 C CA . LYS F 3 97 ? 5.205 -11.806 22.090 1.00 42.19 102 LYS Z CA 1
ATOM 4179 C C . LYS F 3 97 ? 5.192 -13.309 21.822 1.00 43.07 102 LYS Z C 1
ATOM 4180 O O . LYS F 3 97 ? 6.242 -13.951 21.958 1.00 43.08 102 LYS Z O 1
ATOM 4186 N N . ARG F 3 98 ? 4.060 -13.902 21.443 1.00 39.17 103 ARG Z N 1
ATOM 4187 C CA . ARG F 3 98 ? 4.039 -15.330 21.145 1.00 34.46 103 ARG Z CA 1
ATOM 4188 C C . ARG F 3 98 ? 3.491 -15.661 19.770 1.00 40.80 103 ARG Z C 1
ATOM 4189 O O . ARG F 3 98 ? 3.754 -16.766 19.279 1.00 33.67 103 ARG Z O 1
ATOM 4197 N N . GLY F 3 99 ? 2.735 -14.763 19.139 1.00 33.56 104 GLY Z N 1
ATOM 4198 C CA . GLY F 3 99 ? 2.269 -15.005 17.791 1.00 32.44 104 GLY Z CA 1
ATOM 4199 C C . GLY F 3 99 ? 0.772 -14.848 17.654 1.00 31.05 104 GLY Z C 1
ATOM 4200 O O . GLY F 3 99 ? 0.169 -13.972 18.282 1.00 29.72 104 GLY Z O 1
ATOM 4201 N N . TYR F 3 100 ? 0.167 -15.705 16.835 1.00 28.09 105 TYR Z N 1
ATOM 4202 C CA . TYR F 3 100 ? -1.265 -15.686 16.583 1.00 25.78 105 TYR Z CA 1
ATOM 4203 C C . TYR F 3 100 ? -1.855 -17.082 16.709 1.00 30.95 105 TYR Z C 1
ATOM 4204 O O . TYR F 3 100 ? -1.147 -18.089 16.571 1.00 29.73 105 TYR Z O 1
ATOM 4213 N N . GLN F 3 101 ? -3.170 -17.121 16.962 1.00 29.07 106 GLN Z N 1
ATOM 4214 C CA . GLN F 3 101 ? -3.890 -18.349 17.314 1.00 27.53 106 GLN Z CA 1
ATOM 4215 C C . GLN F 3 101 ? -5.242 -18.370 16.619 1.00 31.01 106 GLN Z C 1
ATOM 4216 O O . GLN F 3 101 ? -6.034 -17.441 16.782 1.00 33.76 106 GLN Z O 1
ATOM 4222 N N . LEU F 3 102 ? -5.499 -19.409 15.825 1.00 29.45 107 LEU Z N 1
ATOM 4223 C CA . LEU F 3 102 ? -6.823 -19.603 15.249 1.00 25.58 107 LEU Z CA 1
ATOM 4224 C C . LEU F 3 102 ? -7.733 -20.216 16.306 1.00 29.58 107 LEU Z C 1
ATOM 4225 O O . LEU F 3 102 ? -7.557 -21.381 16.697 1.00 30.37 107 LEU Z O 1
ATOM 4230 N N . ILE F 3 103 ? -8.689 -19.424 16.799 1.00 32.03 108 ILE Z N 1
ATOM 4231 C CA . ILE F 3 103 ? -9.607 -19.891 17.839 1.00 34.71 108 ILE Z CA 1
ATOM 4232 C C . ILE F 3 103 ? -10.980 -20.294 17.295 1.00 34.18 108 ILE Z C 1
ATOM 4233 O O . ILE F 3 103 ? -11.828 -20.759 18.076 1.00 40.08 108 ILE Z O 1
ATOM 4238 N N . ALA F 3 104 ? -11.235 -20.126 16.002 1.00 32.82 109 ALA Z N 1
ATOM 4239 C CA . ALA F 3 104 ? -12.454 -20.665 15.417 1.00 35.72 109 ALA Z CA 1
ATOM 4240 C C . ALA F 3 104 ? -12.400 -22.191 15.354 1.00 35.35 109 ALA Z C 1
ATOM 4241 O O . ALA F 3 104 ? -11.334 -22.808 15.390 1.00 34.52 109 ALA Z O 1
ATOM 4243 N N . ARG F 3 105 ? -13.582 -22.801 15.275 1.00 35.17 110 ARG Z N 1
ATOM 4244 C CA . ARG F 3 105 ? -13.666 -24.239 15.049 1.00 34.87 110 ARG Z CA 1
ATOM 4245 C C . ARG F 3 105 ? -13.092 -24.550 13.674 1.00 30.81 110 ARG Z C 1
ATOM 4246 O O . ARG F 3 105 ? -13.415 -23.864 12.704 1.00 34.11 110 ARG Z O 1
ATOM 4254 N N . VAL F 3 106 ? -12.243 -25.564 13.582 1.00 26.82 111 VAL Z N 1
ATOM 4255 C CA . VAL F 3 106 ? -11.626 -25.938 12.312 1.00 30.32 111 VAL Z CA 1
ATOM 4256 C C . VAL F 3 106 ? -11.966 -27.375 11.996 1.00 31.12 111 VAL Z C 1
ATOM 4257 O O . VAL F 3 106 ? -11.624 -28.279 12.774 1.00 35.15 111 VAL Z O 1
ATOM 4261 N N . GLU F 3 107 ? -12.555 -27.604 10.829 1.00 31.77 112 GLU Z N 1
ATOM 4262 C CA . GLU F 3 107 ? -12.765 -28.964 10.365 1.00 38.70 112 GLU Z CA 1
ATOM 4263 C C . GLU F 3 107 ? -12.097 -29.177 9.020 1.00 37.93 112 GLU Z C 1
ATOM 4264 O O . GLU F 3 107 ? -12.035 -28.258 8.201 1.00 37.89 112 GLU Z O 1
ATOM 4270 N N . THR F 3 108 ? -11.625 -30.397 8.799 1.00 42.46 113 THR Z N 1
ATOM 4271 C CA . THR F 3 108 ? -11.059 -30.804 7.522 1.00 48.72 113 THR Z CA 1
ATOM 4272 C C . THR F 3 108 ? -12.124 -31.550 6.731 1.00 55.23 113 THR Z C 1
ATOM 4273 O O . THR F 3 108 ? -12.725 -32.501 7.241 1.00 55.46 113 THR Z O 1
ATOM 4277 N N . VAL F 3 109 ? -12.353 -31.122 5.497 1.00 59.71 114 VAL Z N 1
ATOM 4278 C CA . VAL F 3 109 ? -13.215 -31.843 4.567 1.00 68.55 114 VAL Z CA 1
ATOM 4279 C C . VAL F 3 109 ? -12.396 -32.865 3.793 1.00 79.76 114 VAL Z C 1
ATOM 4280 O O . VAL F 3 109 ? -11.344 -32.535 3.227 1.00 81.13 114 VAL Z O 1
ATOM 4284 N N . GLU F 3 110 ? -12.895 -34.100 3.749 1.00 88.76 115 GLU Z N 1
ATOM 4285 C CA . GLU F 3 110 ? -12.310 -35.184 2.959 1.00 97.26 115 GLU Z CA 1
ATOM 4286 C C . GLU F 3 110 ? -10.904 -35.527 3.452 1.00 104.36 115 GLU Z C 1
ATOM 4287 O O . GLU F 3 110 ? -10.288 -34.788 4.224 1.00 104.98 115 GLU Z O 1
#

Radius of gyration: 28.01 Å; Cα contacts (8 Å, |Δi|>4): 721; chains: 4; bounding box: 40×79×69 Å

Foldseek 3Di:
DWKQWLVAWIQDLVQQWTAGPVCNPDIQHHDQLLSQLLVVQLVVAQDQAALVNSCCRRAVVVVHDDDSCVNVVSVVVNCVSVVADQVHGQAWDDDPPGHIHGHTDMDDDD/DWKQWQVFWIADLVQQWIAGPVRRPDIHHHDNLLSQLVVVQLVVAQDFDALVRSDVSRDPVSVVVVVSVVVNCVSVVADQVHGQAWDADPPGHIHGHTDMDDDD/DWKQWQVFWIADLVQQWIAGPVRRVDIDHHDNLLSQLLVVLLVVAQDFDALVRSCVSRDDVVSCVSVVSVVVNCVSVVADQVHGQAWDADPPGHIHGHTDMDDDD/DWKDWQVAWIADLVQQWIAGPVHNPDIQHHDQLLSQLVVVLLVVAQDFAALVNSCCRRAVVVVHDDDSVVNVVSVVVNCVSVVADQVHGQAWDDDPPGHIHGHTDMDDDD

Secondary structure (DSSP, 8-state):
--EEETTTEEEETTTTEEEEGGGTTPEEE--HHHHHHHHHHHHSTT-EE-HHHHHHHHTGGGT----THHHHHHHHHHHHHTT--SSS-SSEEEETTTEEEE-S-EEE--/-EEEETTTEEEETTTTEEEEGGGTT--EE--HHHHHHHHHHHHSTT-EE-HHHHHHHH---THHHHHHHHHHHHHTT--SSS-SSEEEETTTEEEE-S-EEEE-/-EEEETTTEEEETTTTEEEEGGGTTPPEEPPHHHHHHHHHHHHSTT-EE-HHHHHHHHS----HHHHHHHHHHHHHTT--SSS-SSEEEETTTEEEE-S-EEEE-/-EEEETTTEEEETTTTEEEEGGGTT-EEEPPHHHHHHHHHHHHSTT-EE-HHHHHHHHTGGGT----THHHHHHHHHHHHHTT--SSS-SSEEEETTTEEEE-S-EEEE-

B-factor: mean 41.02, std 16.83, range [19.87, 203.03]

Nearest PDB structures (foldseek):
  8b4b-assembly1_W  TM=1.009E+00  e=1.081E-22  Vibrio cholerae
  8b4d-assembly1_C  TM=1.000E+00  e=2.916E-20  Vibrio cholerae
  8b4b-assembly1_X  TM=9.894E-01  e=3.269E-19  Vibrio cholerae
  8b4e-assembly1_A  TM=9.764E-01  e=9.519E-18  Vibrio cholerae
  7nmb-assembly1_A  TM=8.390E-01  e=2.441E-16  Vibrio cholerae

Solvent-accessible surface area: 24268 Å² total; per-residue (Å²): 90,89,5,50,0,36,88,68,0,41,0,20,8,99,17,11,15,0,52,11,139,137,62,80,164,113,99,32,110,2,41,25,54,18,1,29,0,0,45,9,0,3,78,82,66,93,96,42,2,39,73,101,50,0,21,53,24,1,7,102,117,60,70,40,132,34,111,79,75,35,0,67,121,4,3,44,46,0,18,150,58,3,157,11,48,97,196,76,38,133,15,0,85,56,21,99,209,148,3,9,25,0,63,11,143,31,52,81,77,154,119,74,8,34,0,35,94,53,0,36,0,26,8,127,63,40,20,0,60,12,114,146,68,64,157,104,85,36,174,11,39,66,56,22,1,81,0,0,70,6,0,3,87,80,62,73,92,40,4,40,73,98,52,1,26,84,54,29,64,270,162,61,81,42,0,70,111,4,2,40,42,0,19,137,66,2,144,16,50,96,194,77,37,131,15,0,15,56,5,95,152,78,3,8,3,0,58,9,145,30,52,83,55,180,118,66,2,48,0,35,86,55,1,44,0,23,10,127,62,44,17,0,59,8,123,128,77,66,156,110,91,39,172,13,40,65,57,20,1,82,0,0,67,8,0,3,81,86,67,66,97,40,1,43,68,91,50,0,36,59,52,30,64,224,172,143,82,69,36,0,68,114,4,3,44,48,0,17,144,73,1,147,16,49,96,200,74,19,129,8,0,18,56,6,95,154,95,3,8,2,0,45,10,144,30,51,85,49,183,112,91,3,30,0,36,106,67,3,26,0,20,10,97,18,27,6,0,38,18,109,148,59,88,158,102,77,29,92,10,41,28,51,18,1,30,0,0,63,8,0,3,87,83,64,93,94,41,2,41,73,100,48,0,24,51,28,1,8,107,119,52,69,39,150,38,111,80,75,33,0,70,121,4,3,47,47,0,19,156,66,2,173,14,58,91,199,69,27,112,15,0,90,56,26,106,215,148,4,10,26,0,66,11,141,29,49,82,59,188

Sequence (429 aa):
MKFILAEKFTFDPLSNTLIDKEDSEEIIRLGSNESRILWLLAQRPNEVISRNDLHDFVWREQGFEVDDSSLTQAISTLRKMLKDSTKSPQYVKTVPKRGYQLIARVETVEMKFILAEKFTFDPLSNTLIDKEDSEEIIRLGSNESRILWLLAQRPNEVISRNDLHDFVWRDDSSLTQAISTLRKMLKDSTKSPQYVKTVPKRGYQLIARVETVEMKFILAEKFTFDPLSNTLIDKEDSEEIIRLGSNESRILWLLAQRPNEVISRNDLHDFVWREDDSSLTQAISTLRKMLKDSTKSPQYVKTVPKRGYQLIARVETVEMKFILAEKFTFDPLSNTLIDKEDSEEIIRLGSNESRILWLLAQRPNEVISRNDLHDFVWREQGFEVDDSSLTQAISTLRKMLKDSTKSPQYVKTVPKRGYQLIARVETVE